Protein AF-A0A816B4H1-F1 (afdb_monomer_lite)

Sequence (727 aa):
MPFELTEVVPVSDSRSKTKSAENKSIFFMKHSLTERKQLHFRCRRVNDVMCVIALFGLILMIIDTECQFNQISEYSLIIIRPLISFSSLILVGLVIYYHLLNARLYAVNNHIADWRVTLKFRSIVIIICEMIVCAIHPFPQIFKVTTDSNNLAWLDMIFTLPMFFRLYLVARSVTQHSPLVDAASSRSIGYLNRVPMTISFILRAFLQTYPGLCWSCMMTTLLLITSWSLHACEQGMWFPIQTLSPAPLASVSFASSFANATWFTIVTFTTVGYGDIVLQTYCGRGIAFLTSFIGLFASAILVAVFINKISLNRSEQMVLDFVKRINQAREYRTRVMQIIQYSVRAWFLRRHKSNYGAAFPSLCRLHRAIQAAKYLKQQRRNVLNGNDSLLSILTNVYYEQKTNEKLLVKLKQQSNSFDDRLRRLEIKLDNVLTVLTRNNSIPQHSRFEYEYFPVSNVTDFENPPRGLVEFYYSMFTDIHVMMFIGFGFLMTFLSHYSYSAIGFNFILCAFTVEWAVIMRGFIFDWNDTKQKFIVDVRSLSTADFVSASILISMGAVLGQVSPLQLIIMAFFEVPLQVVNEWIGTYYFCANDAGESMFVHVFGAYFGLAVAFVLFHSNVIDSPLEKSRYTSDLFSIIGTMFLFCFWPSFNAGTASGVERLHAITNTYVSICASVIGAFLMSTVVRKGKLDMIHIQNSTLAGGVAVGTVATSNIGLHCAMIICTLAGM

Foldseek 3Di:
DDDDDDDDDDPPPVVVVVVVVVVVVVVVVVVLVVVLVVLLVVLLVLLVVLLVLLVVLLVLLLVLLVCVLVVVNPCSLPPSQVSNQVSLVVSLVSLVVSLLSVLVSVCSVVVNPDSVVSDDPVNVVVSVVVNVLSNQAQHNPDPPDDDDPDPVLVVNLVRSLSSVVSCVSVLVSVLSPDCCNVDPVNVVVCVVVVHDSDSVVSLVVCCVPPVVVSLVVVVVVLLLSLLSQLLSQQSSPPDDPPDDDCDDDDDPPPRHDSVVSSVLLVCLLCPNCPVPDDGDGPSNVVSSVVSVVVSVVSVVSVVVVVCVVPDDDPVRVVVVVVVVVVVLVVVLVVLVVLLVVLVVVLVVCVVPPDDPVVSVVSVVSNVVSVVVNVVSVVVVVCVVVPPPPPVNVVVVVVVVVVVVVVVVVVVVVVVVVVVVVVVVVVVVVVVPPVPDDDDDDDDDDDDDDFFDDDFAFAAFDDDDDPCPQVVLVVLLVLLVCLQLQQLLLLLLQLVVCNVVSNVLSNVLLVLQLVLLLVLCQVQPQADPVVRGGDDGSLSSLVSSLLSLLLSLLCSLCPPPDDSVVSSVLSNVSSNVLSVVVSCCCPVVVAQQLLCLVSRVVSSNVSSNVVSVVSDDPVVPPPPSRGGDPVSLVSSVSSQVSLRVSLLSRLQSRHDDVLNVQLRVLSNQGLHVLCVSVQPRQCVRRVRDHDSNNVRPLSRQLSSVCSSVSSPPPDNVNSNVSRNVSTD

Secondary structure (DSSP, 8-state):
----------TTSHHHHHHHHHHHHHHHHHHHHHHHHHHHHHHHHHHHHHHHHHHHHHHHHHHHHHHHHTT-HHHIIIIIHHHHHHHHHHHHHHHHHHHHHHHHHHHHHTT-S-GGGG--HHHHHHHHHHHHHHH----SSTT-S---TTSSHHHHHHHHGGGGGGGHHHHHHHHHTSHHHH-HHHHHHHHHTT----HHHHHHHHHHHSHHHHHHHHHHHHHHHHHHHHHHHHHT--S---SS----SS-SSSTT-HHHHHHHHHHHHTT---SSS---SHHHHHHHHHHHHHHHHHHHHHHHHHHHHHS--HHHHHHHHHHHHHHHHHHHHHHHHHHHHHHHHHHHHHHTTS-HHHHHHHHHHHHHHHHHHHHHHHHHHHHHH-TT-HHHHHHHHHHHHHHHHHHHHHHHHHHHHHHHHHHHHHHHHTTTTTS------------------------------SSHHHHHHHHHHHHHHIIIIIIHHHGGGSTTTHHHHHHHHHHHHHHHHHHHHHHHHHHTS-BTTTTB----HHHHHHHHHHHHHHHHHHHHTTTTS-HHHHHHHHHHHHHHHHHHHHIIIIIS----TT-IIIIIIHHHHHHHHHHHHH--GGGTT-TTS---HHHHHHHHHHHHHHHHHHHHHTTSS--TTHHHHHHHHGGGSSSSTHHHHHHHHHHHTTS---HHHHHTGGGHHHHHHGGGTTS---HHHHHHHHHHHH-

pLDDT: mean 81.0, std 17.87, range [26.06, 98.38]

Structure (mmCIF, N/CA/C/O backbone):
data_AF-A0A816B4H1-F1
#
_entry.id   AF-A0A816B4H1-F1
#
loop_
_atom_site.group_PDB
_atom_site.id
_atom_site.type_symbol
_atom_site.label_atom_id
_atom_site.label_alt_id
_atom_site.label_comp_id
_atom_site.label_asym_id
_atom_site.label_entity_id
_atom_site.label_seq_id
_atom_site.pdbx_PDB_ins_code
_atom_site.Cartn_x
_atom_site.Cartn_y
_atom_site.Cartn_z
_atom_site.occupancy
_atom_site.B_iso_or_equiv
_atom_site.auth_seq_id
_atom_site.auth_comp_id
_atom_site.auth_asym_id
_atom_site.auth_atom_id
_atom_site.pdbx_PDB_model_num
ATOM 1 N N . MET A 1 1 ? 44.311 -78.288 48.412 1.00 27.33 1 MET A N 1
ATOM 2 C CA . MET A 1 1 ? 45.309 -78.631 47.370 1.00 27.33 1 MET A CA 1
ATOM 3 C C . MET A 1 1 ? 44.971 -77.855 46.088 1.00 27.33 1 MET A C 1
ATOM 5 O O . MET A 1 1 ? 43.902 -77.254 46.106 1.00 27.33 1 MET A O 1
ATOM 9 N N . PRO A 1 2 ? 45.910 -77.691 45.128 1.00 40.84 2 PRO A N 1
ATOM 10 C CA . PRO A 1 2 ? 46.183 -76.388 44.480 1.00 40.84 2 PRO A CA 1
ATOM 11 C C . PRO A 1 2 ? 45.074 -75.831 43.556 1.00 40.84 2 PRO A C 1
ATOM 13 O O . PRO A 1 2 ? 44.158 -76.564 43.211 1.00 40.84 2 PRO A O 1
ATOM 16 N N . PHE A 1 3 ? 45.017 -74.547 43.164 1.00 37.34 3 PHE A N 1
ATOM 17 C CA . PHE A 1 3 ? 46.027 -73.469 43.035 1.00 37.34 3 PHE A CA 1
ATOM 18 C C . PHE A 1 3 ? 46.927 -73.564 41.781 1.00 37.34 3 PHE A C 1
ATOM 20 O O . PHE A 1 3 ? 48.090 -73.926 41.876 1.00 37.34 3 PHE A O 1
ATOM 27 N N . GLU A 1 4 ? 46.380 -73.167 40.628 1.00 33.06 4 GLU A N 1
ATOM 28 C CA . GLU A 1 4 ? 47.052 -72.846 39.351 1.00 33.06 4 GLU A CA 1
ATOM 29 C C . GLU A 1 4 ? 46.069 -71.997 38.510 1.00 33.06 4 GLU A C 1
ATOM 31 O O . GLU A 1 4 ? 44.863 -72.215 38.602 1.00 33.06 4 GLU A O 1
ATOM 36 N N . LEU A 1 5 ? 46.455 -71.038 37.663 1.00 31.72 5 LEU A N 1
ATOM 37 C CA . LEU A 1 5 ? 47.557 -70.065 37.713 1.00 31.72 5 LEU A CA 1
ATOM 38 C C . LEU A 1 5 ? 47.118 -68.894 36.797 1.00 31.72 5 LEU A C 1
ATOM 40 O O . LEU A 1 5 ? 46.563 -69.131 35.727 1.00 31.72 5 LEU A O 1
ATOM 44 N N . THR A 1 6 ? 47.284 -67.630 37.198 1.00 34.50 6 THR A N 1
ATOM 45 C CA . THR A 1 6 ? 46.784 -66.483 36.411 1.00 34.50 6 THR A CA 1
ATOM 46 C C . THR A 1 6 ? 47.709 -66.122 35.250 1.00 34.50 6 THR A C 1
ATOM 48 O O . THR A 1 6 ? 48.825 -65.660 35.489 1.00 34.50 6 THR A O 1
ATOM 51 N N . GLU A 1 7 ? 47.226 -66.212 34.010 1.00 32.97 7 GLU A N 1
ATOM 52 C CA . GLU A 1 7 ? 47.920 -65.643 32.849 1.00 32.97 7 GLU A CA 1
ATOM 53 C C . GLU A 1 7 ? 47.513 -64.171 32.633 1.00 32.97 7 GLU A C 1
ATOM 55 O O . GLU A 1 7 ? 46.330 -63.828 32.584 1.00 32.97 7 GLU A O 1
ATOM 60 N N . VAL A 1 8 ? 48.499 -63.270 32.553 1.00 41.41 8 VAL A N 1
ATOM 61 C CA . VAL A 1 8 ? 48.277 -61.814 32.516 1.00 41.41 8 VAL A CA 1
ATOM 62 C C . VAL A 1 8 ? 48.353 -61.293 31.081 1.00 41.41 8 VAL A C 1
ATOM 64 O O . VAL A 1 8 ? 49.435 -61.047 30.551 1.00 41.41 8 VAL A O 1
ATOM 67 N N . VAL A 1 9 ? 47.194 -61.046 30.467 1.00 38.81 9 VAL A N 1
ATOM 68 C CA . VAL A 1 9 ? 47.110 -60.364 29.164 1.00 38.81 9 VAL A CA 1
ATOM 69 C C . VAL A 1 9 ? 47.346 -58.849 29.351 1.00 38.81 9 VAL A C 1
ATOM 71 O O . VAL A 1 9 ? 46.644 -58.215 30.145 1.00 38.81 9 VAL A O 1
ATOM 74 N N . PRO A 1 10 ? 48.315 -58.223 28.652 1.00 38.56 10 PRO A N 1
ATOM 75 C CA . PRO A 1 10 ? 48.744 -56.855 28.951 1.00 38.56 10 PRO A CA 1
ATOM 76 C C . PRO A 1 10 ? 47.776 -55.774 28.436 1.00 38.56 10 PRO A C 1
ATOM 78 O O . PRO A 1 10 ? 47.540 -55.626 27.237 1.00 38.56 10 PRO A O 1
ATOM 81 N N . VAL A 1 11 ? 47.288 -54.920 29.343 1.00 50.19 11 VAL A N 1
ATOM 82 C CA . VAL A 1 11 ? 46.349 -53.812 29.051 1.00 50.19 11 VAL A CA 1
ATOM 83 C C . VAL A 1 11 ? 47.078 -52.555 28.523 1.00 50.19 11 VAL A C 1
ATOM 85 O O . VAL A 1 11 ? 46.869 -51.436 28.994 1.00 50.19 11 VAL A O 1
ATOM 88 N N . SER A 1 12 ? 47.978 -52.726 27.551 1.00 49.03 12 SER A N 1
ATOM 89 C CA . SER A 1 12 ? 48.823 -51.650 27.002 1.00 49.03 12 SER A CA 1
ATOM 90 C C . SER A 1 12 ? 48.337 -51.096 25.653 1.00 49.03 12 SER A C 1
ATOM 92 O O . SER A 1 12 ? 48.411 -49.887 25.423 1.00 49.03 12 SER A O 1
ATOM 94 N N . ASP A 1 13 ? 47.796 -51.942 24.769 1.00 49.41 13 ASP A N 1
ATOM 95 C CA . ASP A 1 13 ? 47.655 -51.617 23.336 1.00 49.41 13 ASP A CA 1
ATOM 96 C C . ASP A 1 13 ? 46.264 -51.099 22.888 1.00 49.41 13 ASP A C 1
ATOM 98 O O . ASP A 1 13 ? 46.031 -50.790 21.719 1.00 49.41 13 ASP A O 1
ATOM 102 N N . SER A 1 14 ? 45.310 -50.932 23.810 1.00 45.59 14 SER A N 1
ATOM 103 C CA . SER A 1 14 ? 44.040 -50.234 23.523 1.00 45.59 14 SER A CA 1
ATOM 104 C C . SER A 1 14 ? 44.182 -48.706 23.619 1.00 45.59 14 SER A C 1
ATOM 106 O O . SER A 1 14 ? 43.583 -47.959 22.836 1.00 45.59 14 SER A O 1
ATOM 108 N N . ARG A 1 15 ? 45.025 -48.221 24.544 1.00 44.94 15 ARG A N 1
ATOM 109 C CA . ARG A 1 15 ? 45.336 -46.791 24.749 1.00 44.94 15 ARG A CA 1
ATOM 110 C C . ARG A 1 15 ? 46.251 -46.192 23.671 1.00 44.94 15 ARG A C 1
ATOM 112 O O . ARG A 1 15 ? 46.226 -44.979 23.477 1.00 44.94 15 ARG A O 1
ATOM 119 N N . SER A 1 16 ? 47.037 -47.007 22.966 1.00 50.94 16 SER A N 1
ATOM 120 C CA . SER A 1 16 ? 47.863 -46.584 21.821 1.00 50.94 16 SER A CA 1
ATOM 121 C C . SER A 1 16 ? 46.984 -46.275 20.597 1.00 50.94 16 SER A C 1
ATOM 123 O O . SER A 1 16 ? 47.035 -45.180 20.033 1.00 50.94 16 SER A O 1
ATOM 125 N N . LYS A 1 17 ? 46.116 -47.225 20.226 1.00 51.88 17 LYS A N 1
ATOM 126 C CA . LYS A 1 17 ? 45.241 -47.171 19.046 1.00 51.88 17 LYS A CA 1
ATOM 127 C C . LYS A 1 17 ? 44.172 -46.085 19.158 1.00 51.88 17 LYS A C 1
ATOM 129 O O . LYS A 1 17 ? 43.969 -45.348 18.195 1.00 51.88 17 LYS A O 1
ATOM 134 N N . THR A 1 18 ? 43.564 -45.911 20.333 1.00 53.72 18 THR A N 1
ATOM 135 C CA . THR A 1 18 ? 42.615 -44.809 20.593 1.00 53.72 18 THR A CA 1
ATOM 136 C C . THR A 1 18 ? 43.276 -43.437 20.443 1.00 53.72 18 THR A C 1
ATOM 138 O O . THR A 1 18 ? 42.807 -42.639 19.635 1.00 53.72 18 THR A O 1
ATOM 141 N N . LYS A 1 19 ? 44.425 -43.191 21.094 1.00 53.09 19 LYS A N 1
ATOM 142 C CA . LYS A 1 19 ? 45.192 -41.940 20.916 1.00 53.09 19 LYS A CA 1
ATOM 143 C C . LYS A 1 19 ? 45.644 -41.710 19.469 1.00 53.09 19 LYS A C 1
ATOM 145 O O . LYS A 1 19 ? 45.711 -40.570 19.022 1.00 53.09 19 LYS A O 1
ATOM 150 N N . SER A 1 20 ? 45.949 -42.769 18.716 1.00 59.44 20 SER A N 1
ATOM 151 C CA . SER A 1 20 ? 46.298 -42.668 17.291 1.00 59.44 20 SER A CA 1
ATOM 152 C C . SER A 1 20 ? 45.100 -42.241 16.430 1.00 59.44 20 SER A C 1
ATOM 154 O O . SER A 1 20 ? 45.230 -41.353 15.587 1.00 59.44 20 SER A O 1
ATOM 156 N N . ALA A 1 21 ? 43.913 -42.808 16.673 1.00 60.47 21 ALA A N 1
ATOM 157 C CA . ALA A 1 21 ? 42.675 -42.411 16.001 1.00 60.47 21 ALA A CA 1
ATOM 158 C C . ALA A 1 21 ? 42.241 -40.977 16.365 1.00 60.47 21 ALA A C 1
ATOM 160 O O . ALA A 1 21 ? 41.854 -40.209 15.486 1.00 60.47 21 ALA A O 1
ATOM 161 N N . GLU A 1 22 ? 42.374 -40.594 17.636 1.00 62.44 22 GLU A N 1
ATOM 162 C CA . GLU A 1 22 ? 42.091 -39.248 18.145 1.00 62.44 22 GLU A CA 1
ATOM 163 C C . GLU A 1 22 ? 43.058 -38.200 17.567 1.00 62.44 22 GLU A C 1
ATOM 165 O O . GLU A 1 22 ? 42.629 -37.171 17.049 1.00 62.44 22 GLU A O 1
ATOM 170 N N . ASN A 1 23 ? 44.364 -38.486 17.525 1.00 64.12 23 ASN A N 1
ATOM 171 C CA . ASN A 1 23 ? 45.333 -37.610 16.863 1.00 64.12 23 ASN A CA 1
ATOM 172 C C . ASN A 1 23 ? 45.051 -37.467 15.357 1.00 64.12 23 ASN A C 1
ATOM 174 O O . ASN A 1 23 ? 45.183 -36.366 14.817 1.00 64.12 23 ASN A O 1
ATOM 178 N N . LYS A 1 24 ? 44.612 -38.537 14.676 1.00 66.38 24 LYS A N 1
ATOM 179 C CA . LYS A 1 24 ? 44.179 -38.470 13.269 1.00 66.38 24 LYS A CA 1
ATOM 180 C C . LYS A 1 24 ? 42.928 -37.605 13.096 1.00 66.38 24 LYS A C 1
ATOM 182 O O . LYS A 1 24 ? 42.920 -36.752 12.211 1.00 66.38 24 LYS A O 1
ATOM 187 N N . SER A 1 25 ? 41.894 -37.758 13.927 1.00 65.69 25 SER A N 1
ATOM 188 C CA . SER A 1 25 ? 40.675 -36.939 13.816 1.00 65.69 25 SER A CA 1
ATOM 189 C C . SER A 1 25 ? 40.948 -35.462 14.132 1.00 65.69 25 SER A C 1
ATOM 191 O O . SER A 1 25 ? 40.500 -34.587 13.391 1.00 65.69 25 SER A O 1
ATOM 193 N N . ILE A 1 26 ? 41.777 -35.169 15.140 1.00 69.31 26 ILE A N 1
ATOM 194 C CA . ILE A 1 26 ? 42.257 -33.813 15.450 1.00 69.31 26 ILE A CA 1
ATOM 195 C C . ILE A 1 26 ? 43.074 -33.233 14.285 1.00 69.31 26 ILE A C 1
ATOM 197 O O . ILE A 1 26 ? 42.914 -32.054 13.962 1.00 69.31 26 ILE A O 1
ATOM 201 N N . PHE A 1 27 ? 43.912 -34.032 13.618 1.00 73.69 27 PHE A N 1
ATOM 202 C CA . PHE A 1 27 ? 44.655 -33.605 12.429 1.00 73.69 27 PHE A CA 1
ATOM 203 C C . PHE A 1 27 ? 43.718 -33.269 11.255 1.00 73.69 27 PHE A C 1
ATOM 205 O O . PHE A 1 27 ? 43.814 -32.174 10.702 1.00 73.69 27 PHE A O 1
ATOM 212 N N . PHE A 1 28 ? 42.750 -34.134 10.928 1.00 70.81 28 PHE A N 1
ATOM 213 C CA . PHE A 1 28 ? 41.750 -33.863 9.883 1.00 70.81 28 PHE A CA 1
ATOM 214 C C . PHE A 1 28 ? 40.861 -32.646 10.206 1.00 70.81 28 PHE A C 1
ATOM 216 O O . PHE A 1 28 ? 40.560 -31.843 9.316 1.00 70.81 28 PHE A O 1
ATOM 223 N N . MET A 1 29 ? 40.488 -32.440 11.474 1.00 69.94 29 MET A N 1
ATOM 224 C CA . MET A 1 29 ? 39.783 -31.227 11.906 1.00 69.94 29 MET A CA 1
ATOM 225 C C . MET A 1 29 ? 40.656 -29.975 11.742 1.00 69.94 29 MET A C 1
ATOM 227 O O . MET A 1 29 ? 40.206 -28.995 11.154 1.00 69.94 29 MET A O 1
ATOM 231 N N . LYS A 1 30 ? 41.925 -29.997 12.172 1.00 76.25 30 LYS A N 1
ATOM 232 C CA . LYS A 1 30 ? 42.859 -28.870 11.976 1.00 76.25 30 LYS A CA 1
ATOM 233 C C . LYS A 1 30 ? 43.100 -28.565 10.493 1.00 76.25 30 LYS A C 1
ATOM 235 O O . LYS A 1 30 ? 43.113 -27.393 10.114 1.00 76.25 30 LYS A O 1
ATOM 240 N N . HIS A 1 31 ? 43.231 -29.590 9.650 1.00 77.81 31 HIS A N 1
ATOM 241 C CA . HIS A 1 31 ? 43.386 -29.434 8.203 1.00 77.81 31 HIS A CA 1
ATOM 242 C C . HIS A 1 31 ? 42.147 -28.786 7.571 1.00 77.81 31 HIS A C 1
ATOM 244 O O . HIS A 1 31 ? 42.257 -27.743 6.930 1.00 77.81 31 HIS A O 1
ATOM 250 N N . SER A 1 32 ? 40.952 -29.339 7.811 1.00 76.38 32 SER A N 1
ATOM 251 C CA . SER A 1 32 ? 39.701 -28.794 7.261 1.00 76.38 32 SER A CA 1
ATOM 252 C C . SER A 1 32 ? 39.381 -27.386 7.780 1.00 76.38 32 SER A C 1
ATOM 254 O O . SER A 1 32 ? 38.945 -26.543 7.001 1.00 76.38 32 SER A O 1
ATOM 256 N N . LEU A 1 33 ? 39.666 -27.063 9.047 1.00 79.06 33 LEU A N 1
ATOM 257 C CA . LEU A 1 33 ? 39.558 -25.692 9.569 1.00 79.06 33 LEU A CA 1
ATOM 258 C C . LEU A 1 33 ? 40.536 -24.725 8.881 1.00 79.06 33 LEU A C 1
ATOM 260 O O . LEU A 1 33 ? 40.178 -23.576 8.608 1.00 79.06 33 LEU A O 1
ATOM 264 N N . THR A 1 34 ? 41.744 -25.188 8.554 1.00 83.12 34 THR A N 1
ATOM 265 C CA . THR A 1 34 ? 42.741 -24.397 7.818 1.00 83.12 34 THR A CA 1
ATOM 266 C C . THR A 1 34 ? 42.295 -24.157 6.374 1.00 83.12 34 THR A C 1
ATOM 268 O O . THR A 1 34 ? 42.313 -23.012 5.923 1.00 83.12 34 THR A O 1
ATOM 271 N N . GLU A 1 35 ? 41.806 -25.185 5.673 1.00 83.81 35 GLU A N 1
ATOM 272 C CA . GLU A 1 35 ? 41.251 -25.038 4.321 1.00 83.81 35 GLU A CA 1
ATOM 273 C C . GLU A 1 35 ? 40.023 -24.112 4.311 1.00 83.81 35 GLU A C 1
ATOM 275 O O . GLU A 1 35 ? 39.970 -23.190 3.499 1.00 83.81 35 GLU A O 1
ATOM 280 N N . ARG A 1 36 ? 39.082 -24.265 5.256 1.00 82.62 36 ARG A N 1
ATOM 281 C CA . ARG A 1 36 ? 37.925 -23.358 5.416 1.00 82.62 36 ARG A CA 1
ATOM 282 C C . ARG A 1 36 ? 38.369 -21.903 5.587 1.00 82.62 36 ARG A C 1
ATOM 284 O O . ARG A 1 36 ? 37.827 -21.023 4.919 1.00 82.62 36 ARG A O 1
ATOM 291 N N . LYS A 1 37 ? 39.381 -21.637 6.427 1.00 84.00 37 LYS A N 1
ATOM 292 C CA . LYS A 1 37 ? 39.934 -20.284 6.627 1.00 84.00 37 LYS A CA 1
ATOM 293 C C . LYS A 1 37 ? 40.586 -19.737 5.350 1.00 84.00 37 LYS A C 1
ATOM 295 O O . LYS A 1 37 ? 40.354 -18.579 5.006 1.00 84.00 37 LYS A O 1
ATOM 300 N N . GLN A 1 38 ? 41.351 -20.556 4.625 1.00 88.69 38 GLN A N 1
ATOM 301 C CA . GLN A 1 38 ? 41.971 -20.158 3.356 1.00 88.69 38 GLN A CA 1
ATOM 302 C C . GLN A 1 38 ? 40.935 -19.897 2.252 1.00 88.69 38 GLN A C 1
ATOM 304 O O . GLN A 1 38 ? 41.030 -18.882 1.564 1.00 88.69 38 GLN A O 1
ATOM 309 N N . LEU A 1 39 ? 39.932 -20.765 2.090 1.00 86.62 39 LEU A N 1
ATOM 310 C CA . LEU A 1 39 ? 38.854 -20.595 1.111 1.00 86.62 39 LEU A CA 1
ATOM 311 C C . LEU A 1 39 ? 38.026 -19.341 1.406 1.00 86.62 39 LEU A C 1
ATOM 313 O O . LEU A 1 39 ? 37.790 -18.554 0.495 1.00 86.62 39 LEU A O 1
ATOM 317 N N . HIS A 1 40 ? 37.661 -19.096 2.668 1.00 85.62 40 HIS A N 1
ATOM 318 C CA . HIS A 1 40 ? 36.954 -17.878 3.080 1.00 85.62 40 HIS A CA 1
ATOM 319 C C . HIS A 1 40 ? 37.760 -16.605 2.762 1.00 85.62 40 HIS A C 1
ATOM 321 O O . HIS A 1 40 ? 37.220 -15.644 2.216 1.00 85.62 40 HIS A O 1
ATOM 327 N N . PHE A 1 41 ? 39.071 -16.611 3.031 1.00 89.19 41 PHE A N 1
ATOM 328 C CA . PHE A 1 41 ? 39.965 -15.499 2.689 1.00 89.19 41 PHE A CA 1
ATOM 329 C C . PHE A 1 41 ? 40.103 -15.289 1.169 1.00 89.19 41 PHE A C 1
ATOM 331 O O . PHE A 1 41 ? 40.117 -14.148 0.708 1.00 89.19 41 PHE A O 1
ATOM 338 N N . ARG A 1 42 ? 40.140 -16.370 0.374 1.00 91.44 42 ARG A N 1
ATOM 339 C CA . ARG A 1 42 ? 40.107 -16.292 -1.099 1.00 91.44 42 ARG A CA 1
ATOM 340 C C . ARG A 1 42 ? 38.778 -15.720 -1.607 1.00 91.44 42 ARG A C 1
ATOM 342 O O . ARG A 1 42 ? 38.814 -14.848 -2.466 1.00 91.44 42 ARG A O 1
ATOM 349 N N . CYS A 1 43 ? 37.638 -16.144 -1.053 1.00 90.56 43 CYS A N 1
ATOM 350 C CA . CYS A 1 43 ? 36.316 -15.614 -1.419 1.00 90.56 43 CYS A CA 1
ATOM 351 C C . CYS A 1 43 ? 36.231 -14.098 -1.185 1.00 90.56 43 CYS A C 1
ATOM 353 O O . CYS A 1 43 ? 35.828 -13.380 -2.096 1.00 90.56 43 CYS A O 1
ATOM 355 N N . ARG A 1 44 ? 36.684 -13.619 -0.012 1.00 90.00 44 ARG A N 1
ATOM 356 C CA . ARG A 1 44 ? 36.784 -12.183 0.306 1.00 90.00 44 ARG A CA 1
ATOM 357 C C . ARG A 1 44 ? 37.648 -11.448 -0.723 1.00 90.00 44 ARG A C 1
ATOM 359 O O . ARG A 1 44 ? 37.146 -10.582 -1.428 1.00 90.00 44 ARG A O 1
ATOM 366 N N . ARG A 1 45 ? 38.904 -11.873 -0.917 1.00 92.62 45 ARG A N 1
ATOM 367 C CA . ARG A 1 45 ? 39.819 -11.220 -1.874 1.00 92.62 45 ARG A CA 1
ATOM 368 C C . ARG A 1 45 ? 39.280 -11.164 -3.307 1.00 92.62 45 ARG A C 1
ATOM 370 O O . ARG A 1 45 ? 39.504 -10.167 -3.981 1.00 92.62 45 ARG A O 1
ATOM 377 N N . VAL A 1 46 ? 38.591 -12.205 -3.783 1.00 95.06 46 VAL A N 1
ATOM 378 C CA . VAL A 1 46 ? 37.966 -12.195 -5.120 1.00 95.06 46 VAL A CA 1
ATOM 379 C C . VAL A 1 46 ? 36.802 -11.204 -5.168 1.00 95.06 46 VAL A C 1
ATOM 381 O O . VAL A 1 46 ? 36.739 -10.401 -6.092 1.00 95.06 46 VAL A O 1
ATOM 384 N N . ASN A 1 47 ? 35.937 -11.197 -4.151 1.00 93.69 47 ASN A N 1
ATOM 385 C CA . ASN A 1 47 ? 34.842 -10.236 -4.024 1.00 93.69 47 ASN A CA 1
ATOM 386 C C . ASN A 1 47 ? 35.332 -8.774 -4.008 1.00 93.69 47 ASN A C 1
ATOM 388 O O . ASN A 1 47 ? 34.700 -7.900 -4.596 1.00 93.69 47 ASN A O 1
ATOM 392 N N . ASP A 1 48 ? 36.463 -8.499 -3.363 1.00 94.50 48 ASP A N 1
ATOM 393 C CA . ASP A 1 48 ? 37.010 -7.142 -3.286 1.00 94.50 48 ASP A CA 1
ATOM 394 C C . ASP A 1 48 ? 37.621 -6.697 -4.623 1.00 94.50 48 ASP A C 1
ATOM 396 O O . ASP A 1 48 ? 37.417 -5.561 -5.044 1.00 94.50 48 ASP A O 1
ATOM 400 N N . VAL A 1 49 ? 38.274 -7.609 -5.354 1.00 96.06 49 VAL A N 1
ATOM 401 C CA . VAL A 1 49 ? 38.724 -7.355 -6.736 1.00 96.06 49 VAL A CA 1
ATOM 402 C C . VAL A 1 49 ? 37.529 -7.138 -7.676 1.00 96.06 49 VAL A C 1
ATOM 404 O O . VAL A 1 49 ? 37.567 -6.221 -8.493 1.00 96.06 49 VAL A O 1
ATOM 407 N N . MET A 1 50 ? 36.436 -7.898 -7.526 1.00 95.94 50 MET A N 1
ATOM 408 C CA . MET A 1 50 ? 35.177 -7.648 -8.249 1.00 95.94 50 MET A CA 1
ATOM 409 C C . MET A 1 50 ? 34.615 -6.254 -7.946 1.00 95.94 50 MET A C 1
ATOM 411 O O . MET A 1 50 ? 34.202 -5.552 -8.864 1.00 95.94 50 MET A O 1
ATOM 415 N N . CYS A 1 51 ? 34.626 -5.835 -6.678 1.00 95.75 51 CYS A N 1
ATOM 416 C CA . CYS A 1 51 ? 34.173 -4.510 -6.256 1.00 95.75 51 CYS A CA 1
ATOM 417 C C . CYS A 1 51 ? 35.006 -3.390 -6.905 1.00 95.75 51 CYS A C 1
ATOM 419 O O . CYS A 1 51 ? 34.443 -2.472 -7.499 1.00 95.75 51 CYS A O 1
ATOM 421 N N . VAL A 1 52 ? 36.341 -3.499 -6.879 1.00 96.31 52 VAL A N 1
ATOM 422 C CA . VAL A 1 52 ? 37.248 -2.522 -7.510 1.00 96.31 52 VAL A CA 1
ATOM 423 C C . VAL A 1 52 ? 37.039 -2.450 -9.027 1.00 96.31 52 VAL A C 1
ATOM 425 O O . VAL A 1 52 ? 36.948 -1.354 -9.572 1.00 96.31 52 VAL A O 1
ATOM 428 N N . ILE A 1 53 ? 36.902 -3.589 -9.713 1.00 96.38 53 ILE A N 1
ATOM 429 C CA . ILE A 1 53 ? 36.687 -3.624 -11.172 1.00 96.38 53 ILE A CA 1
ATOM 430 C C . ILE A 1 53 ? 35.298 -3.086 -11.548 1.00 96.38 53 ILE A C 1
ATOM 432 O O . ILE A 1 53 ? 35.165 -2.378 -12.545 1.00 96.38 53 ILE A O 1
ATOM 436 N N . ALA A 1 54 ? 34.269 -3.350 -10.738 1.00 95.31 54 ALA A N 1
ATOM 437 C CA . ALA A 1 54 ? 32.938 -2.782 -10.934 1.00 95.31 54 ALA A CA 1
ATOM 438 C C . ALA A 1 54 ? 32.921 -1.253 -10.762 1.00 95.31 54 ALA A C 1
ATOM 440 O O . ALA A 1 54 ? 32.316 -0.560 -11.578 1.00 95.31 54 ALA A O 1
ATOM 441 N N . LEU A 1 55 ? 33.619 -0.726 -9.748 1.00 95.25 55 LEU A N 1
ATOM 442 C CA . LEU A 1 55 ? 33.780 0.717 -9.540 1.00 95.25 55 LEU A CA 1
ATOM 443 C C . LEU A 1 55 ? 34.602 1.371 -10.660 1.00 95.25 55 LEU A C 1
ATOM 445 O O . LEU A 1 55 ? 34.230 2.437 -11.138 1.00 95.25 55 LEU A O 1
ATOM 449 N N . PHE A 1 56 ? 35.668 0.719 -11.132 1.00 95.62 56 PHE A N 1
ATOM 450 C CA . PHE A 1 56 ? 36.451 1.185 -12.280 1.00 95.62 56 PHE A CA 1
ATOM 451 C C . PHE A 1 56 ? 35.598 1.268 -13.556 1.00 95.62 56 PHE A C 1
ATOM 453 O O . PHE A 1 56 ? 35.601 2.297 -14.226 1.00 95.62 56 PHE A O 1
ATOM 460 N N . GLY A 1 57 ? 34.797 0.236 -13.847 1.00 94.56 57 GLY A N 1
ATOM 461 C CA . GLY A 1 57 ? 33.858 0.246 -14.974 1.00 94.56 57 GLY A CA 1
ATOM 462 C C . GLY A 1 57 ? 32.779 1.333 -14.867 1.00 94.56 57 GLY A C 1
ATOM 463 O O . GLY A 1 57 ? 32.411 1.915 -15.882 1.00 94.56 57 GLY A O 1
ATOM 464 N N . LEU A 1 58 ? 32.309 1.652 -13.654 1.00 93.75 58 LEU A N 1
ATOM 465 C CA . LEU A 1 58 ? 31.381 2.766 -13.409 1.00 93.75 58 LEU A CA 1
ATOM 466 C C . LEU A 1 58 ? 32.032 4.140 -13.619 1.00 93.75 58 LEU A C 1
ATOM 468 O O . LEU A 1 58 ? 31.421 5.011 -14.228 1.00 93.75 58 LEU A O 1
ATOM 472 N N . ILE A 1 59 ? 33.272 4.333 -13.161 1.00 94.38 59 ILE A N 1
ATOM 473 C CA . ILE A 1 59 ? 34.021 5.579 -13.385 1.00 94.38 59 ILE A CA 1
ATOM 474 C C . ILE A 1 59 ? 34.266 5.786 -14.885 1.00 94.38 59 ILE A C 1
ATOM 476 O O . ILE A 1 59 ? 34.026 6.878 -15.394 1.00 94.38 59 ILE A O 1
ATOM 480 N N . LEU A 1 60 ? 34.670 4.736 -15.608 1.00 92.69 60 LEU A N 1
ATOM 481 C CA . LEU A 1 60 ? 34.823 4.796 -17.063 1.00 92.69 60 LEU A CA 1
ATOM 482 C C . LEU A 1 60 ? 33.502 5.092 -17.779 1.00 92.69 60 LEU A C 1
ATOM 484 O O . LEU A 1 60 ? 33.511 5.882 -18.709 1.00 92.69 60 LEU A O 1
ATOM 488 N N . MET A 1 61 ? 32.380 4.508 -17.347 1.00 91.44 61 MET A N 1
ATOM 489 C CA . MET A 1 61 ? 31.050 4.785 -17.910 1.00 91.44 61 MET A CA 1
ATOM 490 C C . MET A 1 61 ? 30.633 6.251 -17.724 1.00 91.44 61 MET A C 1
ATOM 492 O O . MET A 1 61 ? 30.116 6.857 -18.661 1.00 91.44 61 MET A O 1
ATOM 496 N N . ILE A 1 62 ? 30.885 6.841 -16.549 1.00 90.69 62 ILE A N 1
ATOM 497 C CA . ILE A 1 62 ? 30.643 8.275 -16.335 1.00 90.69 62 ILE A CA 1
ATOM 498 C C . ILE A 1 62 ? 31.495 9.082 -17.322 1.00 90.69 62 ILE A C 1
ATOM 500 O O . ILE A 1 62 ? 30.943 9.853 -18.099 1.00 90.69 62 ILE A O 1
ATOM 504 N N . ILE A 1 63 ? 32.810 8.838 -17.377 1.00 89.38 63 ILE A N 1
ATOM 505 C CA . ILE A 1 63 ? 33.725 9.553 -18.285 1.00 89.38 63 ILE A CA 1
ATOM 506 C C . ILE A 1 63 ? 33.325 9.370 -19.762 1.00 89.38 63 ILE A C 1
ATOM 508 O O . ILE A 1 63 ? 33.362 10.336 -20.513 1.00 89.38 63 ILE A O 1
ATOM 512 N N . ASP A 1 64 ? 32.900 8.175 -20.180 1.00 86.19 64 ASP A N 1
ATOM 513 C CA . ASP A 1 64 ? 32.421 7.894 -21.543 1.00 86.19 64 ASP A CA 1
ATOM 514 C C . ASP A 1 64 ? 31.245 8.800 -21.930 1.00 86.19 64 ASP A C 1
ATOM 516 O O . ASP A 1 64 ? 31.228 9.384 -23.015 1.00 86.19 64 ASP A O 1
ATOM 520 N N . THR A 1 65 ? 30.302 8.963 -21.001 1.00 82.44 65 THR A N 1
ATOM 521 C CA . THR A 1 65 ? 29.100 9.785 -21.173 1.00 82.44 65 THR A CA 1
ATOM 522 C C . THR A 1 65 ? 29.455 11.281 -21.187 1.00 82.44 65 THR A C 1
ATOM 524 O O . THR A 1 65 ? 29.059 12.000 -22.103 1.00 82.44 65 THR A O 1
ATOM 527 N N . GLU A 1 66 ? 30.286 11.749 -20.247 1.00 83.75 66 GLU A N 1
ATOM 528 C CA . GLU A 1 66 ? 30.766 13.142 -20.216 1.00 83.75 66 GLU A CA 1
ATOM 529 C C . GLU A 1 66 ? 31.590 13.497 -21.474 1.00 83.75 66 GLU A C 1
ATOM 531 O O . GLU A 1 66 ? 31.470 14.598 -22.015 1.00 83.75 66 GLU A O 1
ATOM 536 N N . CYS A 1 67 ? 32.403 12.570 -21.998 1.00 78.94 67 CYS A N 1
ATOM 537 C CA . CYS A 1 67 ? 33.135 12.758 -23.255 1.00 78.94 67 CYS A CA 1
ATOM 538 C C . CYS A 1 67 ? 32.198 12.856 -24.470 1.00 78.94 67 CYS A C 1
ATOM 540 O O . CYS A 1 67 ? 32.473 13.642 -25.377 1.00 78.94 67 CYS A O 1
ATOM 542 N N . GLN A 1 68 ? 31.089 12.108 -24.487 1.00 73.88 68 GLN A N 1
ATOM 543 C CA . GLN A 1 68 ? 30.064 12.201 -25.534 1.00 73.88 68 GLN A CA 1
ATOM 544 C C . GLN A 1 68 ? 29.321 13.545 -25.487 1.00 73.88 68 GLN A C 1
ATOM 546 O O . GLN A 1 68 ? 29.125 14.163 -26.536 1.00 73.88 68 GLN A O 1
ATOM 551 N N . PHE A 1 69 ? 28.983 14.050 -24.294 1.00 71.88 69 PHE A N 1
ATOM 552 C CA . PHE A 1 69 ? 28.369 15.376 -24.133 1.00 71.88 69 PHE A CA 1
ATOM 553 C C . PHE A 1 69 ? 29.303 16.517 -24.561 1.00 71.88 69 PHE A C 1
ATOM 555 O O . PHE A 1 69 ? 28.880 17.425 -25.274 1.00 71.88 69 PHE A O 1
ATOM 562 N N . ASN A 1 70 ? 30.596 16.434 -24.232 1.00 71.50 70 ASN A N 1
ATOM 563 C CA . ASN A 1 70 ? 31.606 17.419 -24.645 1.00 71.50 70 ASN A CA 1
ATOM 564 C C . ASN A 1 70 ? 32.071 17.271 -26.115 1.00 71.50 70 ASN A C 1
ATOM 566 O O . ASN A 1 70 ? 33.072 17.866 -26.505 1.00 71.50 70 ASN A O 1
ATOM 570 N N . GLN A 1 71 ? 31.364 16.484 -26.938 1.00 66.25 71 GLN A N 1
ATOM 571 C CA . GLN A 1 71 ? 31.654 16.224 -28.360 1.00 66.25 71 GLN A CA 1
ATOM 572 C C . GLN A 1 71 ? 33.008 15.531 -28.647 1.00 66.25 71 GLN A C 1
ATOM 574 O O . GLN A 1 71 ? 33.396 15.380 -29.804 1.00 66.25 71 GLN A O 1
ATOM 579 N N . ILE A 1 72 ? 33.694 15.003 -27.626 1.00 67.38 72 ILE A N 1
ATOM 580 C CA . ILE A 1 72 ? 34.956 14.242 -27.738 1.00 67.38 72 ILE A CA 1
ATOM 581 C C . ILE A 1 72 ? 34.639 12.747 -27.971 1.00 67.38 72 ILE A C 1
ATOM 583 O O . ILE A 1 72 ? 35.092 11.846 -27.259 1.00 67.38 72 ILE A O 1
ATOM 587 N N . SER A 1 73 ? 33.794 12.474 -28.967 1.00 66.31 73 SER A N 1
ATOM 588 C CA . SER A 1 73 ? 33.176 11.159 -29.186 1.00 66.31 73 SER A CA 1
ATOM 589 C C . SER A 1 73 ? 34.135 10.098 -29.740 1.00 66.31 73 SER A C 1
ATOM 591 O O . SER A 1 73 ? 33.972 8.914 -29.442 1.00 66.31 73 SER A O 1
ATOM 593 N N . GLU A 1 74 ? 35.166 10.491 -30.496 1.00 67.88 74 GLU A N 1
ATOM 594 C CA . GLU A 1 74 ? 36.110 9.548 -31.116 1.00 67.88 74 GLU A CA 1
ATOM 595 C C . GLU A 1 74 ? 36.904 8.747 -30.073 1.00 67.88 74 GLU A C 1
ATOM 597 O O . GLU A 1 74 ? 36.944 7.518 -30.127 1.00 67.88 74 GLU A O 1
ATOM 602 N N . TYR A 1 75 ? 37.477 9.424 -29.073 1.00 70.69 75 TYR A N 1
ATOM 603 C CA . TYR A 1 75 ? 38.243 8.779 -28.000 1.00 70.69 75 TYR A CA 1
ATOM 604 C C . TYR A 1 75 ? 37.359 7.905 -27.096 1.00 70.69 75 TYR A C 1
ATOM 606 O O . TYR A 1 75 ? 37.783 6.825 -26.676 1.00 70.69 75 TYR A O 1
ATOM 614 N N . SER A 1 76 ? 36.116 8.331 -26.847 1.00 73.69 76 SER A N 1
ATOM 615 C CA . SER A 1 76 ? 35.101 7.535 -26.144 1.00 73.69 76 SER A CA 1
ATOM 616 C C . SER A 1 76 ? 34.840 6.203 -26.864 1.00 73.69 76 SER A C 1
ATOM 618 O O . SER A 1 76 ? 35.026 5.131 -26.278 1.00 73.69 76 SER A O 1
ATOM 620 N N . LEU A 1 77 ? 34.511 6.253 -28.159 1.00 73.31 77 LEU A N 1
ATOM 621 C CA . LEU A 1 77 ? 34.180 5.068 -28.953 1.00 73.31 77 LEU A CA 1
ATOM 622 C C . LEU A 1 77 ? 35.383 4.125 -29.146 1.00 73.31 77 LEU A C 1
ATOM 624 O O . LEU A 1 77 ? 35.223 2.906 -29.100 1.00 73.31 77 LEU A O 1
ATOM 628 N N . ILE A 1 78 ? 36.579 4.679 -29.376 1.00 78.25 78 ILE A N 1
ATOM 629 C CA . ILE A 1 78 ? 37.782 3.913 -29.747 1.00 78.25 78 ILE A CA 1
ATOM 630 C C . ILE A 1 78 ? 38.517 3.343 -28.523 1.00 78.25 78 ILE A C 1
ATOM 632 O O . ILE A 1 78 ? 39.114 2.273 -28.626 1.00 78.25 78 ILE A O 1
ATOM 636 N N . ILE A 1 79 ? 38.488 4.027 -27.372 1.00 84.00 79 ILE A N 1
ATOM 637 C CA . ILE A 1 79 ? 39.299 3.661 -26.195 1.00 84.00 79 ILE A CA 1
ATOM 638 C C . ILE A 1 79 ? 38.425 3.312 -24.986 1.00 84.00 79 ILE A C 1
ATOM 640 O O . ILE A 1 79 ? 38.641 2.276 -24.353 1.00 84.00 79 ILE A O 1
ATOM 644 N N . ILE A 1 80 ? 37.430 4.142 -24.655 1.00 87.56 80 ILE A N 1
ATOM 645 C CA . ILE A 1 80 ? 36.702 4.020 -23.383 1.00 87.56 80 ILE A CA 1
ATOM 646 C C . ILE A 1 80 ? 35.668 2.885 -23.430 1.00 87.56 80 ILE A C 1
ATOM 648 O O . ILE A 1 80 ? 35.731 1.987 -22.586 1.00 87.56 80 ILE A O 1
ATOM 652 N N . ARG A 1 81 ? 34.779 2.832 -24.435 1.00 87.44 81 ARG A N 1
ATOM 653 C CA . ARG A 1 81 ? 33.791 1.735 -24.561 1.00 87.44 81 ARG A CA 1
ATOM 654 C C . ARG A 1 81 ? 34.428 0.331 -24.648 1.00 87.44 81 ARG A C 1
ATOM 656 O O . ARG A 1 81 ? 33.950 -0.574 -23.953 1.00 87.44 81 ARG A O 1
ATOM 663 N N . PRO A 1 82 ? 35.534 0.100 -25.389 1.00 90.69 82 PRO A N 1
ATOM 664 C CA . PRO A 1 82 ? 36.253 -1.178 -25.345 1.00 90.69 82 PRO A CA 1
ATOM 665 C C . PRO A 1 82 ? 36.832 -1.514 -23.961 1.00 90.69 82 PRO A C 1
ATOM 667 O O . PRO A 1 82 ? 36.793 -2.674 -23.549 1.00 90.69 82 PRO A O 1
ATOM 670 N N . LEU A 1 83 ? 37.309 -0.523 -23.199 1.00 91.81 83 LEU A N 1
ATOM 671 C CA . LEU A 1 83 ? 37.832 -0.724 -21.842 1.00 91.81 83 LEU A CA 1
ATOM 672 C C . LEU A 1 83 ? 36.716 -1.019 -20.817 1.00 91.81 83 LEU A C 1
ATOM 674 O O . LEU A 1 83 ? 36.894 -1.858 -19.925 1.00 91.81 83 LEU A O 1
ATOM 678 N N . ILE A 1 84 ? 35.534 -0.413 -20.979 1.00 92.19 84 ILE A N 1
ATOM 679 C CA . ILE A 1 84 ? 34.306 -0.774 -20.244 1.00 92.19 84 ILE A CA 1
ATOM 680 C C . ILE A 1 84 ? 33.897 -2.222 -20.564 1.00 92.19 84 ILE A C 1
ATOM 682 O O . ILE A 1 84 ? 33.551 -2.986 -19.658 1.00 92.19 84 ILE A O 1
ATOM 686 N N . SER A 1 85 ? 33.996 -2.632 -21.830 1.00 92.94 85 SER A N 1
ATOM 687 C CA . SER A 1 85 ? 33.684 -4.002 -22.259 1.00 92.94 85 SER A CA 1
ATOM 688 C C . SER A 1 85 ? 34.660 -5.024 -21.671 1.00 92.94 85 SER A C 1
ATOM 690 O O . SER A 1 85 ? 34.247 -6.029 -21.094 1.00 92.94 85 SER A O 1
ATOM 692 N N . PHE A 1 86 ? 35.963 -4.738 -21.733 1.00 93.81 86 PHE A N 1
ATOM 693 C CA . PHE A 1 86 ? 37.019 -5.594 -21.189 1.00 93.81 86 PHE A CA 1
ATOM 694 C C . PHE A 1 86 ? 36.921 -5.746 -19.662 1.00 93.81 86 PHE A C 1
ATOM 696 O O . PHE A 1 86 ? 36.973 -6.862 -19.140 1.00 93.81 86 PHE A O 1
ATOM 703 N N . SER A 1 87 ? 36.701 -4.646 -18.934 1.00 95.44 87 SER A N 1
ATOM 704 C CA . SER A 1 87 ? 36.497 -4.689 -17.478 1.00 95.44 87 SER A CA 1
ATOM 705 C C . SER A 1 87 ? 35.208 -5.424 -17.084 1.00 95.44 87 SER A C 1
ATOM 707 O O . SER A 1 87 ? 35.214 -6.179 -16.111 1.00 95.44 87 SER A O 1
ATOM 709 N N . SER A 1 88 ? 34.131 -5.298 -17.868 1.00 95.12 88 SER A N 1
ATOM 710 C CA . SER A 1 88 ? 32.882 -6.050 -17.660 1.00 95.12 88 SER A CA 1
ATOM 711 C C . SER A 1 88 ? 33.047 -7.553 -17.933 1.00 95.12 88 SER A C 1
ATOM 713 O O . SER A 1 88 ? 32.559 -8.372 -17.156 1.00 95.12 88 SER A O 1
ATOM 715 N N . LEU A 1 89 ? 33.805 -7.939 -18.966 1.00 95.12 89 LEU A N 1
ATOM 716 C CA . LEU A 1 89 ? 34.136 -9.340 -19.253 1.00 95.12 89 LEU A CA 1
ATOM 717 C C . LEU A 1 89 ? 34.937 -9.986 -18.108 1.00 95.12 89 LEU A C 1
ATOM 719 O O . LEU A 1 89 ? 34.606 -11.087 -17.661 1.00 95.12 89 LEU A O 1
ATOM 723 N N . ILE A 1 90 ? 35.948 -9.282 -17.581 1.00 96.25 90 ILE A N 1
ATOM 724 C CA . ILE A 1 90 ? 36.709 -9.737 -16.407 1.00 96.25 90 ILE A CA 1
ATOM 725 C C . ILE A 1 90 ? 35.793 -9.849 -15.180 1.00 96.25 90 ILE A C 1
ATOM 727 O O . ILE A 1 90 ? 35.874 -10.837 -14.448 1.00 96.25 90 ILE A O 1
ATOM 731 N N . LEU A 1 91 ? 34.894 -8.882 -14.964 1.00 96.12 91 LEU A N 1
ATOM 732 C CA . LEU A 1 91 ? 33.946 -8.906 -13.850 1.00 96.12 91 LEU A CA 1
ATOM 733 C C . LEU A 1 91 ? 33.039 -10.146 -13.897 1.00 96.12 91 LEU A C 1
ATOM 735 O O . LEU A 1 91 ? 32.909 -10.829 -12.883 1.00 96.12 91 LEU A O 1
ATOM 739 N N . VAL A 1 92 ? 32.476 -10.491 -15.060 1.00 96.25 92 VAL A N 1
ATOM 740 C CA . VAL A 1 92 ? 31.658 -11.707 -15.241 1.00 96.25 92 VAL A CA 1
ATOM 741 C C . VAL A 1 92 ? 32.478 -12.979 -14.981 1.00 96.25 92 VAL A C 1
ATOM 743 O O . VAL A 1 92 ? 32.020 -13.868 -14.259 1.00 96.25 92 VAL A O 1
ATOM 746 N N . GLY A 1 93 ? 33.721 -13.053 -15.472 1.00 96.00 93 GLY A N 1
ATOM 747 C CA . GLY A 1 93 ? 34.630 -14.166 -15.165 1.00 96.00 93 GLY A CA 1
ATOM 748 C C . GLY A 1 93 ? 34.906 -14.322 -13.662 1.00 96.00 93 GLY A C 1
ATOM 749 O O . GLY A 1 93 ? 34.930 -15.439 -13.136 1.00 96.00 93 GLY A O 1
ATOM 750 N N . LEU A 1 94 ? 35.043 -13.206 -12.940 1.00 96.00 94 LEU A N 1
ATOM 751 C CA . LEU A 1 94 ? 35.224 -13.201 -11.488 1.00 96.00 94 LEU A CA 1
ATOM 752 C C . LEU A 1 94 ? 33.939 -13.537 -10.714 1.00 96.00 94 LEU A C 1
ATOM 754 O O . LEU A 1 94 ? 34.043 -14.229 -9.704 1.00 96.00 94 LEU A O 1
ATOM 758 N N . VAL A 1 95 ? 32.745 -13.144 -11.187 1.00 95.56 95 VAL A N 1
ATOM 759 C CA . VAL A 1 95 ? 31.448 -13.595 -10.630 1.00 95.56 95 VAL A CA 1
ATOM 760 C C . VAL A 1 95 ? 31.369 -15.123 -10.656 1.00 95.56 95 VAL A C 1
ATOM 762 O O . VAL A 1 95 ? 31.079 -15.748 -9.631 1.00 95.56 95 VAL A O 1
ATOM 765 N N . ILE A 1 96 ? 31.689 -15.739 -11.799 1.00 94.06 96 ILE A N 1
ATOM 766 C CA . ILE A 1 96 ? 31.714 -17.202 -11.949 1.00 94.06 96 ILE A CA 1
ATOM 767 C C . ILE A 1 96 ? 32.726 -17.814 -10.968 1.00 94.06 96 ILE A C 1
ATOM 769 O O . ILE A 1 96 ? 32.379 -18.707 -10.193 1.00 94.06 96 ILE A O 1
ATOM 773 N N . TYR A 1 97 ? 33.963 -17.307 -10.938 1.00 95.06 97 TYR A N 1
ATOM 774 C CA . TYR A 1 97 ? 35.016 -17.827 -10.059 1.00 95.06 97 TYR A CA 1
ATOM 775 C C . TYR A 1 97 ? 34.687 -17.681 -8.561 1.00 95.06 97 TYR A C 1
ATOM 777 O O . TYR A 1 97 ? 34.924 -18.609 -7.783 1.00 95.06 97 TYR A O 1
ATOM 785 N N . TYR A 1 98 ? 34.079 -16.566 -8.150 1.00 94.75 98 TYR A N 1
ATOM 786 C CA . TYR A 1 98 ? 33.591 -16.346 -6.788 1.00 94.75 98 TYR A CA 1
ATOM 787 C C . TYR A 1 98 ? 32.544 -17.391 -6.386 1.00 94.75 98 TYR A C 1
ATOM 789 O O . TYR A 1 98 ? 32.657 -17.998 -5.318 1.00 94.75 98 TYR A O 1
ATOM 797 N N . HIS A 1 99 ? 31.555 -17.660 -7.244 1.00 92.88 99 HIS A N 1
ATOM 798 C CA . HIS A 1 99 ? 30.521 -18.655 -6.947 1.00 92.88 99 HIS A CA 1
ATOM 799 C C . HIS A 1 99 ? 31.055 -20.092 -6.950 1.00 92.88 99 HIS A C 1
ATOM 801 O O . HIS A 1 99 ? 30.634 -20.887 -6.110 1.00 92.88 99 HIS A O 1
ATOM 807 N N . LEU A 1 100 ? 32.049 -20.415 -7.786 1.00 91.62 100 LEU A N 1
ATOM 808 C CA . LEU A 1 100 ? 32.774 -21.693 -7.726 1.00 91.62 100 LEU A CA 1
ATOM 809 C C . LEU A 1 100 ? 33.543 -21.864 -6.400 1.00 91.62 100 LEU A C 1
ATOM 811 O O . LEU A 1 100 ? 33.475 -22.926 -5.773 1.00 91.62 100 LEU A O 1
ATOM 815 N N . LEU A 1 101 ? 34.233 -20.820 -5.925 1.00 91.31 101 LEU A N 1
ATOM 816 C CA . LEU A 1 101 ? 34.904 -20.831 -4.618 1.00 91.31 101 LEU A CA 1
ATOM 817 C C . LEU A 1 101 ? 33.905 -20.961 -3.457 1.00 91.31 101 LEU A C 1
ATOM 819 O O . LEU A 1 101 ? 34.160 -21.710 -2.512 1.00 91.31 101 LEU A O 1
ATOM 823 N N . ASN A 1 102 ? 32.760 -20.281 -3.538 1.00 89.75 102 ASN A N 1
ATOM 824 C CA . ASN A 1 102 ? 31.700 -20.335 -2.532 1.00 89.75 102 ASN A CA 1
ATOM 825 C C . ASN A 1 102 ? 31.019 -21.721 -2.485 1.00 89.75 102 ASN A C 1
ATOM 827 O O . ASN A 1 102 ? 30.793 -22.266 -1.404 1.00 89.75 102 ASN A O 1
ATOM 831 N N . ALA A 1 103 ? 30.784 -22.347 -3.643 1.00 89.75 103 ALA A N 1
ATOM 832 C CA . ALA A 1 103 ? 30.311 -23.729 -3.751 1.00 89.75 103 ALA A CA 1
ATOM 833 C C . ALA A 1 103 ? 31.301 -24.724 -3.114 1.00 89.75 103 ALA A C 1
ATOM 835 O O . ALA A 1 103 ? 30.903 -25.577 -2.317 1.00 89.75 103 ALA A O 1
ATOM 836 N N . ARG A 1 104 ? 32.612 -24.569 -3.369 1.00 90.75 104 ARG A N 1
ATOM 837 C CA . ARG A 1 104 ? 33.656 -25.361 -2.690 1.00 90.75 104 ARG A CA 1
ATOM 838 C C . ARG A 1 104 ? 33.677 -25.112 -1.178 1.00 90.75 104 ARG A C 1
ATOM 840 O O . ARG A 1 104 ? 33.780 -26.070 -0.417 1.00 90.75 104 ARG A O 1
ATOM 847 N N . LEU A 1 105 ? 33.544 -23.866 -0.721 1.00 87.62 105 LEU A N 1
ATOM 848 C CA . LEU A 1 105 ? 33.473 -23.541 0.709 1.00 87.62 105 LEU A CA 1
ATOM 849 C C . LEU A 1 105 ? 32.257 -24.205 1.378 1.00 87.62 105 LEU A C 1
ATOM 851 O O . LEU A 1 105 ? 32.388 -24.763 2.467 1.00 87.62 105 LEU A O 1
ATOM 855 N N . TYR A 1 106 ? 31.095 -24.216 0.718 1.00 86.94 106 TYR A N 1
ATOM 856 C CA . TYR A 1 106 ? 29.911 -24.934 1.197 1.00 86.94 106 TYR A CA 1
ATOM 857 C C . TYR A 1 106 ? 30.132 -26.455 1.238 1.00 86.94 106 TYR A C 1
ATOM 859 O O . TYR A 1 106 ? 29.763 -27.090 2.226 1.00 86.94 106 TYR A O 1
ATOM 867 N N . ALA A 1 107 ? 30.788 -27.040 0.231 1.00 87.69 107 ALA A N 1
ATOM 868 C CA . ALA A 1 107 ? 31.131 -28.463 0.220 1.00 87.69 107 ALA A CA 1
ATOM 869 C C . ALA A 1 107 ? 32.046 -28.844 1.398 1.00 87.69 107 ALA A C 1
ATOM 871 O O . ALA A 1 107 ? 31.710 -29.734 2.180 1.00 87.69 107 ALA A O 1
ATOM 872 N N . VAL A 1 108 ? 33.138 -28.096 1.605 1.00 86.62 108 VAL A N 1
ATOM 873 C CA . VAL A 1 108 ? 34.092 -28.320 2.707 1.00 86.62 108 VAL A CA 1
ATOM 874 C C . VAL A 1 108 ? 33.455 -28.061 4.079 1.00 86.62 108 VAL A C 1
ATOM 876 O O . VAL A 1 108 ? 33.831 -28.709 5.056 1.00 86.62 108 VAL A O 1
ATOM 879 N N . ASN A 1 109 ? 32.470 -27.164 4.196 1.00 82.69 109 ASN A N 1
ATOM 880 C CA . ASN A 1 109 ? 31.708 -26.966 5.438 1.00 82.69 109 ASN A CA 1
ATOM 881 C C . ASN A 1 109 ? 30.787 -28.152 5.771 1.00 82.69 109 ASN A C 1
ATOM 883 O O . ASN A 1 109 ? 30.676 -28.507 6.941 1.00 82.69 109 ASN A O 1
ATOM 887 N N . ASN A 1 110 ? 30.176 -28.785 4.765 1.00 83.56 110 ASN A N 1
ATOM 888 C CA . ASN A 1 110 ? 29.234 -29.900 4.937 1.00 83.56 110 ASN A CA 1
ATOM 889 C C . ASN A 1 110 ? 29.869 -31.290 4.717 1.00 83.56 110 ASN A C 1
ATOM 891 O O . ASN A 1 110 ? 29.152 -32.283 4.666 1.00 83.56 110 ASN A O 1
ATOM 895 N N . HIS A 1 111 ? 31.199 -31.368 4.586 1.00 85.00 111 HIS A N 1
ATOM 896 C CA . HIS A 1 111 ? 31.959 -32.603 4.326 1.00 85.00 111 HIS A CA 1
ATOM 897 C C . HIS A 1 111 ? 31.534 -33.359 3.045 1.00 85.00 111 HIS A C 1
ATOM 899 O O . HIS A 1 111 ? 31.657 -34.579 2.958 1.00 85.00 111 HIS A O 1
ATOM 905 N N . ILE A 1 112 ? 31.069 -32.625 2.029 1.00 86.44 112 ILE A N 1
ATOM 906 C CA . ILE A 1 112 ? 30.706 -33.162 0.710 1.00 86.44 112 ILE A CA 1
ATOM 907 C C . ILE A 1 112 ? 31.975 -33.255 -0.147 1.00 86.44 112 ILE A C 1
ATOM 909 O O . ILE A 1 112 ? 32.681 -32.257 -0.294 1.00 86.44 112 ILE A O 1
ATOM 913 N N . ALA A 1 113 ? 32.249 -34.426 -0.732 1.00 81.94 113 ALA A N 1
ATOM 914 C CA . ALA A 1 113 ? 33.418 -34.640 -1.591 1.00 81.94 113 ALA A CA 1
ATOM 915 C C . ALA A 1 113 ? 33.340 -33.826 -2.899 1.00 81.94 113 ALA A C 1
ATOM 917 O O . ALA A 1 113 ? 34.231 -33.030 -3.195 1.00 81.94 113 ALA A O 1
ATOM 918 N N . ASP A 1 114 ? 32.243 -33.969 -3.650 1.00 86.25 114 ASP A N 1
ATOM 919 C CA . ASP A 1 114 ? 32.034 -33.262 -4.914 1.00 86.25 114 ASP A CA 1
ATOM 920 C C . ASP A 1 114 ? 31.289 -31.938 -4.733 1.00 86.25 114 ASP A C 1
ATOM 922 O O . ASP A 1 114 ? 30.069 -31.888 -4.552 1.00 86.25 114 ASP A O 1
ATOM 926 N N . TRP A 1 115 ? 32.014 -30.828 -4.885 1.00 84.19 115 TRP A N 1
ATOM 927 C CA . TRP A 1 115 ? 31.437 -29.480 -4.825 1.00 84.19 115 TRP A CA 1
ATOM 928 C C . TRP A 1 115 ? 30.329 -29.243 -5.865 1.00 84.19 115 TRP A C 1
ATOM 930 O O . TRP A 1 115 ? 29.439 -28.427 -5.625 1.00 84.19 115 TRP A O 1
ATOM 940 N N . ARG A 1 116 ? 30.331 -29.977 -6.988 1.00 86.25 116 ARG A N 1
ATOM 941 C CA . ARG A 1 116 ? 29.306 -29.884 -8.045 1.00 86.25 116 ARG A CA 1
ATOM 942 C C . ARG A 1 116 ? 27.898 -30.190 -7.520 1.00 86.25 116 ARG A C 1
ATOM 944 O O . ARG A 1 116 ? 26.951 -29.518 -7.911 1.00 86.25 116 ARG A O 1
ATOM 951 N N . VAL A 1 117 ? 27.772 -31.117 -6.564 1.00 86.62 117 VAL A N 1
ATOM 952 C CA . VAL A 1 117 ? 26.494 -31.518 -5.935 1.00 86.62 117 VAL A CA 1
ATOM 953 C C . VAL A 1 117 ? 25.845 -30.364 -5.146 1.00 86.62 117 VAL A C 1
ATOM 955 O O . VAL A 1 117 ? 24.651 -30.384 -4.853 1.00 86.62 117 VAL A O 1
ATOM 958 N N . THR A 1 118 ? 26.604 -29.311 -4.825 1.00 84.88 118 THR A N 1
ATOM 959 C CA . THR A 1 118 ? 26.093 -28.131 -4.108 1.00 84.88 118 THR A CA 1
ATOM 960 C C . THR A 1 118 ? 25.344 -27.135 -5.010 1.00 84.88 118 THR A C 1
ATOM 962 O O . THR A 1 118 ? 24.579 -26.307 -4.505 1.00 84.88 118 THR A O 1
ATOM 965 N N . LEU A 1 119 ? 25.501 -27.226 -6.340 1.00 87.38 119 LEU A N 1
ATOM 966 C CA . LEU A 1 119 ? 24.862 -26.335 -7.315 1.00 87.38 119 LEU A CA 1
ATOM 967 C C . LEU A 1 119 ? 23.399 -26.725 -7.585 1.00 87.38 119 LEU A C 1
ATOM 969 O O . LEU A 1 119 ? 23.053 -27.304 -8.610 1.00 87.38 119 LEU A O 1
ATOM 973 N N . LYS A 1 120 ? 22.511 -26.367 -6.655 1.00 89.62 120 LYS A N 1
ATOM 974 C CA . LYS A 1 120 ? 21.054 -26.497 -6.835 1.00 89.62 120 LYS A CA 1
ATOM 975 C C . LYS A 1 120 ? 20.534 -25.486 -7.866 1.00 89.62 120 LYS A C 1
ATOM 977 O O . LYS A 1 120 ? 21.066 -24.382 -7.960 1.00 89.62 120 LYS A O 1
ATOM 982 N N . PHE A 1 121 ? 19.428 -25.805 -8.547 1.00 90.00 121 PHE A N 1
ATOM 983 C CA . PHE A 1 121 ? 18.778 -24.940 -9.552 1.00 90.00 121 PHE A CA 1
ATOM 984 C C . PHE A 1 121 ? 18.621 -23.475 -9.098 1.00 90.00 121 PHE A C 1
ATOM 986 O O . PHE A 1 121 ? 19.040 -22.561 -9.801 1.00 90.00 121 PHE A O 1
ATOM 993 N N . ARG A 1 122 ? 18.133 -23.243 -7.869 1.00 88.81 122 ARG A N 1
ATOM 994 C CA . ARG A 1 122 ? 18.016 -21.895 -7.277 1.00 88.81 122 ARG A CA 1
ATOM 995 C C . ARG A 1 122 ? 19.346 -21.127 -7.240 1.00 88.81 122 ARG A C 1
ATOM 997 O O . ARG A 1 122 ? 19.347 -19.921 -7.455 1.00 88.81 122 ARG A O 1
ATOM 1004 N N . SER A 1 123 ? 20.463 -21.801 -6.965 1.00 86.50 123 SER A N 1
ATOM 1005 C CA . SER A 1 123 ? 21.795 -21.185 -6.979 1.00 86.50 123 SER A CA 1
ATOM 1006 C C . SER A 1 123 ? 22.216 -20.815 -8.401 1.00 86.50 123 SER A C 1
ATOM 1008 O O . SER A 1 123 ? 22.752 -19.734 -8.607 1.00 86.50 123 SER A O 1
ATOM 1010 N N . ILE A 1 124 ? 21.927 -21.676 -9.382 1.00 89.69 124 ILE A N 1
ATOM 1011 C CA . ILE A 1 124 ? 22.236 -21.441 -10.801 1.00 89.69 124 ILE A CA 1
ATOM 1012 C C . ILE A 1 124 ? 21.463 -20.223 -11.328 1.00 89.69 124 ILE A C 1
ATOM 1014 O O . ILE A 1 124 ? 22.069 -19.348 -11.938 1.00 89.69 124 ILE A O 1
ATOM 1018 N N . VAL A 1 125 ? 20.166 -20.103 -11.017 1.00 92.62 125 VAL A N 1
ATOM 1019 C CA . VAL A 1 125 ? 19.356 -18.920 -11.373 1.00 92.62 125 VAL A CA 1
ATOM 1020 C C . VAL A 1 125 ? 19.953 -17.637 -10.782 1.00 92.62 125 VAL A C 1
ATOM 1022 O O . VAL A 1 125 ? 20.117 -16.657 -11.501 1.00 92.62 125 VAL A O 1
ATOM 1025 N N . ILE A 1 126 ? 20.358 -17.648 -9.505 1.00 90.25 126 ILE A N 1
ATOM 1026 C CA . ILE A 1 126 ? 21.002 -16.487 -8.862 1.00 90.25 126 ILE A CA 1
ATOM 1027 C C . ILE A 1 126 ? 22.321 -16.119 -9.561 1.00 90.25 126 ILE A C 1
ATOM 1029 O O . ILE A 1 126 ? 22.567 -14.938 -9.793 1.00 90.25 126 ILE A O 1
ATOM 1033 N N . ILE A 1 127 ? 23.145 -17.106 -9.933 1.00 92.69 127 ILE A N 1
ATOM 1034 C CA . ILE A 1 127 ? 24.398 -16.879 -10.674 1.00 92.69 127 ILE A CA 1
ATOM 1035 C C . ILE A 1 127 ? 24.110 -16.258 -12.048 1.00 92.69 127 ILE A C 1
ATOM 1037 O O . ILE A 1 127 ? 24.784 -15.306 -12.426 1.00 92.69 127 ILE A O 1
ATOM 1041 N N . ILE A 1 128 ? 23.097 -16.741 -12.774 1.00 94.00 128 ILE A N 1
ATOM 1042 C CA . ILE A 1 128 ? 22.703 -16.196 -14.084 1.00 94.00 128 ILE A CA 1
ATOM 1043 C C . ILE A 1 128 ? 22.234 -14.741 -13.958 1.00 94.00 128 ILE A C 1
ATOM 1045 O O . ILE A 1 128 ? 22.724 -13.888 -14.695 1.00 94.00 128 ILE A O 1
ATOM 1049 N N . CYS A 1 129 ? 21.364 -14.424 -12.994 1.00 93.50 129 CYS A N 1
ATOM 1050 C CA . CYS A 1 129 ? 20.949 -13.042 -12.737 1.00 93.50 129 CYS A CA 1
ATOM 1051 C C . CYS A 1 129 ? 22.141 -12.137 -12.378 1.00 93.50 129 CYS A C 1
ATOM 1053 O O . CYS A 1 129 ? 22.218 -11.005 -12.850 1.00 93.50 129 CYS A O 1
ATOM 1055 N N . GLU A 1 130 ? 23.089 -12.635 -11.579 1.00 95.00 130 GLU A N 1
ATOM 1056 C CA . GLU A 1 130 ? 24.288 -11.881 -11.204 1.00 95.00 130 GLU A CA 1
ATOM 1057 C C . GLU A 1 130 ? 25.219 -11.631 -12.404 1.00 95.00 130 GLU A C 1
ATOM 1059 O O . GLU A 1 130 ? 25.707 -10.516 -12.581 1.00 95.00 130 GLU A O 1
ATOM 1064 N N . MET A 1 131 ? 25.403 -12.628 -13.277 1.00 94.12 131 MET A N 1
ATOM 1065 C CA . MET A 1 131 ? 26.137 -12.457 -14.534 1.00 94.12 131 MET A CA 1
ATOM 1066 C C . MET A 1 131 ? 25.468 -11.426 -15.447 1.00 94.12 131 MET A C 1
ATOM 1068 O O . MET A 1 131 ? 26.174 -10.581 -15.981 1.00 94.12 131 MET A O 1
ATOM 1072 N N . ILE A 1 132 ? 24.136 -11.443 -15.594 1.00 93.94 132 ILE A N 1
ATOM 1073 C CA . ILE A 1 132 ? 23.401 -10.475 -16.429 1.00 93.94 132 ILE A CA 1
ATOM 1074 C C . ILE A 1 132 ? 23.622 -9.039 -15.924 1.00 93.94 132 ILE A C 1
ATOM 1076 O O . ILE A 1 132 ? 24.004 -8.170 -16.705 1.00 93.94 132 ILE A O 1
ATOM 1080 N N . VAL A 1 133 ? 23.475 -8.791 -14.617 1.00 94.31 133 VAL A N 1
ATOM 1081 C CA . VAL A 1 133 ? 23.705 -7.459 -14.018 1.00 94.31 133 VAL A CA 1
ATOM 1082 C C . VAL A 1 133 ? 25.160 -6.992 -14.188 1.00 94.31 133 VAL A C 1
ATOM 1084 O O . VAL A 1 133 ? 25.411 -5.809 -14.418 1.00 94.31 133 VAL A O 1
ATOM 1087 N N . CYS A 1 134 ? 26.133 -7.904 -14.122 1.00 94.06 134 CYS A N 1
ATOM 1088 C CA . CYS A 1 134 ? 27.539 -7.588 -14.389 1.00 94.06 134 CYS A CA 1
ATOM 1089 C C . CYS A 1 134 ? 27.901 -7.509 -15.885 1.00 94.06 134 CYS A C 1
ATOM 1091 O O . CYS A 1 134 ? 28.966 -6.981 -16.204 1.00 94.06 134 CYS A O 1
ATOM 1093 N N . ALA A 1 135 ? 27.046 -8.000 -16.787 1.00 92.25 135 ALA A N 1
ATOM 1094 C CA . ALA A 1 135 ? 27.267 -8.009 -18.232 1.00 92.25 135 ALA A CA 1
ATOM 1095 C C . ALA A 1 135 ? 26.642 -6.809 -18.963 1.00 92.25 135 ALA A C 1
ATOM 1097 O O . ALA A 1 135 ? 27.120 -6.466 -20.039 1.00 92.25 135 ALA A O 1
ATOM 1098 N N . ILE A 1 136 ? 25.622 -6.143 -18.411 1.00 91.94 136 ILE A N 1
ATOM 1099 C CA . ILE A 1 136 ? 25.027 -4.935 -19.017 1.00 91.94 136 ILE A CA 1
ATOM 1100 C C . ILE A 1 136 ? 26.024 -3.763 -18.956 1.00 91.94 136 ILE A C 1
ATOM 1102 O O . ILE A 1 136 ? 26.511 -3.438 -17.871 1.00 91.94 136 ILE A O 1
ATOM 1106 N N . HIS A 1 137 ? 26.355 -3.176 -20.112 1.00 91.19 137 HIS A N 1
ATOM 1107 C CA . HIS A 1 137 ? 27.201 -1.985 -20.302 1.00 91.19 137 HIS A CA 1
ATOM 1108 C C . HIS A 1 137 ? 27.017 -1.414 -21.727 1.00 91.19 137 HIS A C 1
ATOM 1110 O O . HIS A 1 137 ? 26.568 -2.163 -22.597 1.00 91.19 137 HIS A O 1
ATOM 1116 N N . PRO A 1 138 ? 27.374 -0.142 -22.010 1.00 85.88 138 PRO A N 1
ATOM 1117 C CA . PRO A 1 138 ? 27.374 0.386 -23.373 1.00 85.88 138 PRO A CA 1
ATOM 1118 C C . PRO A 1 138 ? 28.460 -0.291 -24.224 1.00 85.88 138 PRO A C 1
ATOM 1120 O O . PRO A 1 138 ? 29.646 -0.282 -23.886 1.00 85.88 138 PRO A O 1
ATOM 1123 N N . PHE A 1 139 ? 28.049 -0.884 -25.346 1.00 81.38 139 PHE A N 1
ATOM 1124 C CA . PHE A 1 139 ? 28.935 -1.612 -26.257 1.00 81.38 139 PHE A CA 1
ATOM 1125 C C . PHE A 1 139 ? 29.587 -0.672 -27.297 1.00 81.38 139 PHE A C 1
ATOM 1127 O O . PHE A 1 139 ? 28.974 0.317 -27.708 1.00 81.38 139 PHE A O 1
ATOM 1134 N N . PRO A 1 140 ? 30.808 -0.971 -27.786 1.00 74.81 140 PRO A N 1
ATOM 1135 C CA . PRO A 1 140 ? 31.576 -0.059 -28.643 1.00 74.81 140 PRO A CA 1
ATOM 1136 C C . PRO A 1 140 ? 31.140 0.010 -30.119 1.00 74.81 140 PRO A C 1
ATOM 1138 O O . PRO A 1 140 ? 31.632 0.877 -30.836 1.00 74.81 140 PRO A O 1
ATOM 1141 N N . GLN A 1 141 ? 30.285 -0.897 -30.615 1.00 59.56 141 GLN A N 1
ATOM 1142 C CA . GLN A 1 141 ? 30.094 -1.075 -32.070 1.00 59.56 141 GLN A CA 1
ATOM 1143 C C . GLN A 1 141 ? 28.659 -1.312 -32.576 1.00 59.56 141 GLN A C 1
ATOM 1145 O O . GLN A 1 141 ? 28.479 -1.462 -33.781 1.00 59.56 141 GLN A O 1
ATOM 1150 N N . ILE A 1 142 ? 27.630 -1.312 -31.720 1.00 54.88 142 ILE A N 1
ATOM 1151 C CA . ILE A 1 142 ? 26.254 -1.641 -32.155 1.00 54.88 142 ILE A CA 1
ATOM 1152 C C . ILE A 1 142 ? 25.613 -0.505 -32.981 1.00 54.88 142 ILE A C 1
ATOM 1154 O O . ILE A 1 142 ? 24.929 -0.770 -33.966 1.00 54.88 142 ILE A O 1
ATOM 1158 N N . PHE A 1 143 ? 25.867 0.761 -32.635 1.00 53.25 143 PHE A N 1
ATOM 1159 C CA . PHE A 1 143 ? 25.098 1.914 -33.135 1.00 53.25 143 PHE A CA 1
ATOM 1160 C C . PHE A 1 143 ? 25.801 2.765 -34.208 1.00 53.25 143 PHE A C 1
ATOM 1162 O O . PHE A 1 143 ? 25.565 3.966 -34.300 1.00 53.25 143 PHE A O 1
ATOM 1169 N N . LYS A 1 144 ? 26.658 2.165 -35.050 1.00 47.88 144 LYS A N 1
ATOM 1170 C CA . LYS A 1 144 ? 27.306 2.872 -36.181 1.00 47.88 144 LYS A CA 1
ATOM 1171 C C . LYS A 1 144 ? 26.636 2.626 -37.545 1.00 47.88 144 LYS A C 1
ATOM 1173 O O . LYS A 1 144 ? 27.231 2.913 -38.581 1.00 47.88 144 LYS A O 1
ATOM 1178 N N . VAL A 1 145 ? 25.413 2.090 -37.551 1.00 42.47 145 VAL A N 1
ATOM 1179 C CA . VAL A 1 145 ? 24.656 1.737 -38.763 1.00 42.47 145 VAL A CA 1
ATOM 1180 C C . VAL A 1 145 ? 23.489 2.709 -38.959 1.00 42.47 145 VAL A C 1
ATOM 1182 O O . VAL A 1 145 ? 22.577 2.747 -38.143 1.00 42.47 145 VAL A O 1
ATOM 1185 N N . THR A 1 146 ? 23.562 3.473 -40.056 1.00 40.81 146 THR A N 1
ATOM 1186 C CA . THR A 1 146 ? 22.498 4.277 -40.700 1.00 40.81 146 THR A CA 1
ATOM 1187 C C . THR A 1 146 ? 21.632 5.187 -39.818 1.00 40.81 146 THR A C 1
ATOM 1189 O O . THR A 1 146 ? 20.673 4.757 -39.191 1.00 40.81 146 THR A O 1
ATOM 1192 N N . THR A 1 147 ? 21.930 6.484 -39.915 1.00 46.12 147 THR A N 1
ATOM 1193 C CA . THR A 1 147 ? 20.980 7.615 -39.964 1.00 46.12 147 THR A CA 1
ATOM 1194 C C . THR A 1 147 ? 19.477 7.292 -39.858 1.00 46.12 147 THR A C 1
ATOM 1196 O O . THR A 1 147 ? 18.806 7.162 -40.877 1.00 46.12 147 THR A O 1
ATOM 1199 N N . ASP A 1 148 ? 18.945 7.305 -38.635 1.00 43.44 148 ASP A N 1
ATOM 1200 C CA . ASP A 1 148 ? 17.603 7.822 -38.332 1.00 43.44 148 ASP A CA 1
ATOM 1201 C C . ASP A 1 148 ? 17.591 8.337 -36.881 1.00 43.44 148 ASP A C 1
ATOM 1203 O O . ASP A 1 148 ? 17.854 7.607 -35.922 1.00 43.44 148 ASP A O 1
ATOM 1207 N N . SER A 1 149 ? 17.406 9.647 -36.715 1.00 54.34 149 SER A N 1
ATOM 1208 C CA . SER A 1 149 ? 18.096 10.416 -35.663 1.00 54.34 149 SER A CA 1
ATOM 1209 C C . SER A 1 149 ? 17.548 10.292 -34.239 1.00 54.34 149 SER A C 1
ATOM 1211 O O . SER A 1 149 ? 18.287 10.555 -33.294 1.00 54.34 149 SER A O 1
ATOM 1213 N N . ASN A 1 150 ? 16.290 9.884 -34.057 1.00 49.09 150 ASN A N 1
ATOM 1214 C CA . ASN A 1 150 ? 15.616 9.985 -32.753 1.00 49.09 150 ASN A CA 1
ATOM 1215 C C . ASN A 1 150 ? 15.604 8.678 -31.938 1.00 49.09 150 ASN A C 1
ATOM 1217 O O . ASN A 1 150 ? 15.350 8.714 -30.735 1.00 49.09 150 ASN A O 1
ATOM 1221 N N . ASN A 1 151 ? 15.859 7.520 -32.563 1.00 50.81 151 ASN A N 1
ATOM 1222 C CA . ASN A 1 151 ? 15.581 6.213 -31.946 1.00 50.81 151 ASN A CA 1
ATOM 1223 C C . ASN A 1 151 ? 16.791 5.467 -31.361 1.00 50.81 151 ASN A C 1
ATOM 1225 O O . ASN A 1 151 ? 16.610 4.420 -30.745 1.00 50.81 151 ASN A O 1
ATOM 1229 N N . LEU A 1 152 ? 18.016 5.976 -31.524 1.00 53.16 152 LEU A N 1
ATOM 1230 C CA . LEU A 1 152 ? 19.225 5.293 -31.036 1.00 53.16 152 LEU A CA 1
ATOM 1231 C C . LEU A 1 152 ? 19.720 5.839 -29.683 1.00 53.16 152 LEU A C 1
ATOM 1233 O O . LEU A 1 152 ? 20.235 5.074 -28.871 1.00 53.16 152 LEU A O 1
ATOM 1237 N N . ALA A 1 153 ? 19.504 7.126 -29.384 1.00 56.69 153 ALA A N 1
ATOM 1238 C CA . ALA A 1 153 ? 19.973 7.744 -28.136 1.00 56.69 153 ALA A CA 1
ATOM 1239 C C . ALA A 1 153 ? 19.329 7.135 -26.872 1.00 56.69 153 ALA A C 1
ATOM 1241 O O . ALA A 1 153 ? 19.993 6.970 -25.847 1.00 56.69 153 ALA A O 1
ATOM 1242 N N . TRP A 1 154 ? 18.051 6.738 -26.942 1.00 61.06 154 TRP A N 1
ATOM 1243 C CA . TRP A 1 154 ? 17.371 6.090 -25.816 1.00 61.06 154 TRP A CA 1
ATOM 1244 C C . TRP A 1 154 ? 17.826 4.640 -25.586 1.00 61.06 154 TRP A C 1
ATOM 1246 O O . TRP A 1 154 ? 17.737 4.151 -24.460 1.00 61.06 154 TRP A O 1
ATOM 1256 N N . LEU A 1 155 ? 18.367 3.966 -26.610 1.00 65.56 155 LEU A N 1
ATOM 1257 C CA . LEU A 1 155 ? 18.900 2.606 -26.488 1.00 65.56 155 LEU A CA 1
ATOM 1258 C C . LEU A 1 155 ? 20.232 2.574 -25.727 1.00 65.56 155 LEU A C 1
ATOM 1260 O O . LEU A 1 155 ? 20.399 1.721 -24.859 1.00 65.56 155 LEU A O 1
ATOM 1264 N N . ASP A 1 156 ? 21.150 3.514 -25.974 1.00 73.94 156 ASP A N 1
ATOM 1265 C CA . ASP A 1 156 ? 22.410 3.588 -25.213 1.00 73.94 156 ASP A CA 1
ATOM 1266 C C . ASP A 1 156 ? 22.145 3.848 -23.714 1.00 73.94 156 ASP A C 1
ATOM 1268 O O . ASP A 1 156 ? 22.743 3.198 -22.854 1.00 73.94 156 ASP A O 1
ATOM 1272 N N . MET A 1 157 ? 21.166 4.699 -23.372 1.00 77.19 157 MET A N 1
ATOM 1273 C CA . MET A 1 157 ? 20.778 4.946 -21.972 1.00 77.19 157 MET A CA 1
ATOM 1274 C C . MET A 1 157 ? 20.211 3.702 -21.264 1.00 77.19 157 MET A C 1
ATOM 1276 O O . MET A 1 157 ? 20.437 3.530 -20.063 1.00 77.19 157 MET A O 1
ATOM 1280 N N . ILE A 1 158 ? 19.554 2.792 -21.995 1.00 81.00 158 ILE A N 1
ATOM 1281 C CA . ILE A 1 158 ? 19.091 1.495 -21.466 1.00 81.00 158 ILE A CA 1
ATOM 1282 C C . ILE A 1 158 ? 20.263 0.572 -21.087 1.00 81.00 158 ILE A C 1
ATOM 1284 O O . ILE A 1 158 ? 20.099 -0.263 -20.199 1.00 81.00 158 ILE A O 1
ATOM 1288 N N . PHE A 1 159 ? 21.450 0.726 -21.682 1.00 84.12 159 PHE A N 1
ATOM 1289 C CA . PHE A 1 159 ? 22.641 -0.047 -21.303 1.00 84.12 159 PHE A CA 1
ATOM 1290 C C . PHE A 1 159 ? 23.539 0.669 -20.285 1.00 84.12 159 PHE A C 1
ATOM 1292 O O . PHE A 1 159 ? 24.169 0.004 -19.460 1.00 84.12 159 PHE A O 1
ATOM 1299 N N . THR A 1 160 ? 23.567 2.003 -20.299 1.00 87.06 160 THR A N 1
ATOM 1300 C CA . THR A 1 160 ? 24.332 2.829 -19.352 1.00 87.06 160 THR A CA 1
ATOM 1301 C C . THR A 1 160 ? 23.706 2.825 -17.954 1.00 87.06 160 THR A C 1
ATOM 1303 O O . THR A 1 160 ? 24.360 2.430 -16.989 1.00 87.06 160 THR A O 1
ATOM 1306 N N . LEU A 1 161 ? 22.424 3.186 -17.809 1.00 88.81 161 LEU A N 1
ATOM 1307 C CA . LEU A 1 161 ? 21.809 3.376 -16.485 1.00 88.81 161 LEU A CA 1
ATOM 1308 C C . LEU A 1 161 ? 21.820 2.115 -15.586 1.00 88.81 161 LEU A C 1
ATOM 1310 O O . LEU A 1 161 ? 22.147 2.243 -14.400 1.00 88.81 161 LEU A O 1
ATOM 1314 N N . PRO A 1 162 ? 21.555 0.885 -16.081 1.00 91.19 162 PRO A N 1
ATOM 1315 C CA . PRO A 1 162 ? 21.599 -0.315 -15.241 1.00 91.19 162 PRO A CA 1
ATOM 1316 C C . PRO A 1 162 ? 22.995 -0.698 -14.735 1.00 91.19 162 PRO A C 1
ATOM 1318 O O . PRO A 1 162 ? 23.089 -1.523 -13.824 1.00 91.19 162 PRO A O 1
ATOM 1321 N N . MET A 1 163 ? 24.086 -0.107 -15.246 1.00 92.88 163 MET A N 1
ATOM 1322 C CA . MET A 1 163 ? 25.418 -0.349 -14.678 1.00 92.88 163 MET A CA 1
ATOM 1323 C C . MET A 1 163 ? 25.486 0.048 -13.199 1.00 92.88 163 MET A C 1
ATOM 1325 O O . MET A 1 163 ? 26.199 -0.610 -12.438 1.00 92.88 163 MET A O 1
ATOM 1329 N N . PHE A 1 164 ? 24.709 1.042 -12.745 1.00 93.06 164 PHE A N 1
ATOM 1330 C CA . PHE A 1 164 ? 24.640 1.409 -11.324 1.00 93.06 164 PHE A CA 1
ATOM 1331 C C . PHE A 1 164 ? 24.169 0.265 -10.419 1.00 93.06 164 PHE A C 1
ATOM 1333 O O . PHE A 1 164 ? 24.553 0.227 -9.249 1.00 93.06 164 PHE A O 1
ATOM 1340 N N . PHE A 1 165 ? 23.429 -0.727 -10.933 1.00 92.38 165 PHE A N 1
ATOM 1341 C CA . PHE A 1 165 ? 23.069 -1.908 -10.144 1.00 92.38 165 PHE A CA 1
ATOM 1342 C C . PHE A 1 165 ? 24.306 -2.665 -9.634 1.00 92.38 165 PHE A C 1
ATOM 1344 O O . PHE A 1 165 ? 24.254 -3.227 -8.540 1.00 92.38 165 PHE A O 1
ATOM 1351 N N . ARG A 1 166 ? 25.452 -2.602 -10.337 1.00 94.44 166 ARG A N 1
ATOM 1352 C CA . ARG A 1 166 ? 26.736 -3.201 -9.911 1.00 94.44 166 ARG A CA 1
ATOM 1353 C C . ARG A 1 166 ? 27.206 -2.723 -8.526 1.00 94.44 166 ARG A C 1
ATOM 1355 O O . ARG A 1 166 ? 27.989 -3.422 -7.883 1.00 94.44 166 ARG A O 1
ATOM 1362 N N . LEU A 1 167 ? 26.690 -1.600 -8.012 1.00 91.62 167 LEU A N 1
ATOM 1363 C CA . LEU A 1 167 ? 26.945 -1.120 -6.647 1.00 91.62 167 LEU A CA 1
ATOM 1364 C C . LEU A 1 167 ? 26.507 -2.107 -5.544 1.00 91.62 167 LEU A C 1
ATOM 1366 O O . LEU A 1 167 ? 26.991 -1.995 -4.414 1.00 91.62 167 LEU A O 1
ATOM 1370 N N . TYR A 1 168 ? 25.698 -3.138 -5.845 1.00 92.25 168 TYR A N 1
ATOM 1371 C CA . TYR A 1 168 ? 25.449 -4.239 -4.899 1.00 92.25 168 TYR A CA 1
ATOM 1372 C C . TYR A 1 168 ? 26.758 -4.911 -4.424 1.00 92.25 168 TYR A C 1
ATOM 1374 O O . TYR A 1 168 ? 26.817 -5.429 -3.304 1.00 92.25 168 TYR A O 1
ATOM 1382 N N . LEU A 1 169 ? 27.824 -4.886 -5.240 1.00 93.56 169 LEU A N 1
ATOM 1383 C CA . LEU A 1 169 ? 29.144 -5.427 -4.896 1.00 93.56 169 LEU A CA 1
ATOM 1384 C C . LEU A 1 169 ? 29.832 -4.638 -3.774 1.00 93.56 169 LEU A C 1
ATOM 1386 O O . LEU A 1 169 ? 30.511 -5.241 -2.940 1.00 93.56 169 LEU A O 1
ATOM 1390 N N . VAL A 1 170 ? 29.589 -3.326 -3.683 1.00 91.31 170 VAL A N 1
ATOM 1391 C CA . VAL A 1 170 ? 30.082 -2.484 -2.581 1.00 91.31 170 VAL A CA 1
ATOM 1392 C C . VAL A 1 170 ? 29.430 -2.927 -1.271 1.00 91.31 170 VAL A C 1
ATOM 1394 O O . VAL A 1 170 ? 30.126 -3.259 -0.311 1.00 91.31 170 VAL A O 1
ATOM 1397 N N . ALA A 1 171 ? 28.099 -3.056 -1.252 1.00 88.06 171 ALA A N 1
ATOM 1398 C CA . ALA A 1 171 ? 27.364 -3.568 -0.091 1.00 88.06 171 ALA A CA 1
ATOM 1399 C C . ALA A 1 171 ? 27.793 -5.003 0.290 1.00 88.06 171 ALA A C 1
ATOM 1401 O O . ALA A 1 171 ? 27.895 -5.344 1.476 1.00 88.06 171 ALA A O 1
ATOM 1402 N N . ARG A 1 172 ? 28.107 -5.848 -0.701 1.00 90.06 172 ARG A N 1
ATOM 1403 C CA . ARG A 1 172 ? 28.649 -7.196 -0.477 1.00 90.06 172 ARG A CA 1
ATOM 1404 C C . ARG A 1 172 ? 30.042 -7.156 0.170 1.00 90.06 172 ARG A C 1
ATOM 1406 O O . ARG A 1 172 ? 30.236 -7.833 1.176 1.00 90.06 172 ARG A O 1
ATOM 1413 N N . SER A 1 173 ? 30.983 -6.345 -0.323 1.00 91.12 173 SER A N 1
ATOM 1414 C CA . SER A 1 173 ? 32.319 -6.203 0.292 1.00 91.12 173 SER A CA 1
ATOM 1415 C C . SER A 1 173 ? 32.251 -5.639 1.717 1.00 91.12 173 SER A C 1
ATOM 1417 O O . SER A 1 173 ? 32.860 -6.206 2.628 1.00 91.12 173 SER A O 1
ATOM 1419 N N . VAL A 1 174 ? 31.426 -4.611 1.955 1.00 88.12 174 VAL A N 1
ATOM 1420 C CA . VAL A 1 174 ? 31.198 -4.043 3.299 1.00 88.12 174 VAL A CA 1
ATOM 1421 C C . VAL A 1 174 ? 30.650 -5.098 4.267 1.00 88.12 174 VAL A C 1
ATOM 1423 O O . VAL A 1 174 ? 31.131 -5.220 5.394 1.00 88.12 174 VAL A O 1
ATOM 1426 N N . THR A 1 175 ? 29.685 -5.919 3.842 1.00 87.81 175 THR A N 1
ATOM 1427 C CA . THR A 1 175 ? 29.139 -6.983 4.707 1.00 87.81 175 THR A CA 1
ATOM 1428 C C . THR A 1 175 ? 30.128 -8.130 4.938 1.00 87.81 175 THR A C 1
ATOM 1430 O O . THR A 1 175 ? 30.175 -8.653 6.050 1.00 87.81 175 THR A O 1
ATOM 1433 N N . GLN A 1 176 ? 30.984 -8.470 3.966 1.00 86.38 176 GLN A N 1
ATOM 1434 C CA . GLN A 1 176 ? 32.060 -9.460 4.139 1.00 86.38 176 GLN A CA 1
ATOM 1435 C C . GLN A 1 176 ? 33.211 -8.980 5.037 1.00 86.38 176 GLN A C 1
ATOM 1437 O O . GLN A 1 176 ? 33.913 -9.819 5.608 1.00 86.38 176 GLN A O 1
ATOM 1442 N N . HIS A 1 177 ? 33.395 -7.667 5.190 1.00 88.81 177 HIS A N 1
ATOM 1443 C CA . HIS A 1 177 ? 34.328 -7.057 6.145 1.00 88.81 177 HIS A CA 1
ATOM 1444 C C . HIS A 1 177 ? 33.723 -6.804 7.533 1.00 88.81 177 HIS A C 1
ATOM 1446 O O . HIS A 1 177 ? 34.448 -6.444 8.459 1.00 88.81 177 HIS A O 1
ATOM 1452 N N . SER A 1 178 ? 32.417 -7.021 7.717 1.00 89.12 178 SER A N 1
ATOM 1453 C CA . SER A 1 178 ? 31.780 -6.858 9.024 1.00 89.12 178 SER A CA 1
ATOM 1454 C C . SER A 1 178 ? 32.379 -7.827 10.058 1.00 89.12 178 SER A C 1
ATOM 1456 O O . SER A 1 178 ? 32.460 -9.034 9.786 1.00 89.12 178 SER A O 1
ATOM 1458 N N . PRO A 1 179 ? 32.721 -7.368 11.281 1.00 84.88 179 PRO A N 1
ATOM 1459 C CA . PRO A 1 179 ? 33.214 -8.250 12.341 1.00 84.88 179 PRO A CA 1
ATOM 1460 C C . PRO A 1 179 ? 32.187 -9.326 12.732 1.00 84.88 179 PRO A C 1
ATOM 1462 O O . PRO A 1 179 ? 32.570 -10.386 13.222 1.00 84.88 179 PRO A O 1
ATOM 1465 N N . LEU A 1 180 ? 30.896 -9.103 12.444 1.00 83.94 180 LEU A N 1
ATOM 1466 C CA . LEU A 1 180 ? 29.826 -10.092 12.604 1.00 83.94 180 LEU A CA 1
ATOM 1467 C C . LEU A 1 180 ? 30.043 -11.353 11.748 1.00 83.94 180 LEU A C 1
ATOM 1469 O O . LEU A 1 180 ? 29.650 -12.440 12.172 1.00 83.94 180 LEU A O 1
ATOM 1473 N N . VAL A 1 181 ? 30.684 -11.228 10.580 1.00 81.81 181 VAL A N 1
ATOM 1474 C CA . VAL A 1 181 ? 31.009 -12.350 9.680 1.00 81.81 181 VAL A CA 1
ATOM 1475 C C . VAL A 1 181 ? 32.394 -12.917 9.972 1.00 81.81 181 VAL A C 1
ATOM 1477 O O . VAL A 1 181 ? 32.572 -14.134 9.963 1.00 81.81 181 VAL A O 1
ATOM 1480 N N . ASP A 1 182 ? 33.382 -12.054 10.220 1.00 80.56 182 ASP A N 1
ATOM 1481 C CA . ASP A 1 182 ? 34.772 -12.494 10.354 1.00 80.56 182 ASP A CA 1
ATOM 1482 C C . ASP A 1 182 ? 35.053 -13.203 11.687 1.00 80.56 182 ASP A C 1
ATOM 1484 O O . ASP A 1 182 ? 35.758 -14.216 11.718 1.00 80.56 182 ASP A O 1
ATOM 1488 N N . ALA A 1 183 ? 34.449 -12.750 12.789 1.00 84.12 183 ALA A N 1
ATOM 1489 C CA . ALA A 1 183 ? 34.660 -13.368 14.092 1.00 84.12 183 ALA A CA 1
ATOM 1490 C C . ALA A 1 183 ? 34.144 -14.821 14.135 1.00 84.12 183 ALA A C 1
ATOM 1492 O O . ALA A 1 183 ? 33.143 -15.196 13.520 1.00 84.12 183 ALA A O 1
ATOM 1493 N N . ALA A 1 184 ? 34.847 -15.679 14.878 1.00 77.94 184 ALA A N 1
ATOM 1494 C CA . ALA A 1 184 ? 34.385 -17.042 15.144 1.00 77.94 184 ALA A CA 1
ATOM 1495 C C . ALA A 1 184 ? 33.265 -17.056 16.202 1.00 77.94 184 ALA A C 1
ATOM 1497 O O . ALA A 1 184 ? 32.302 -17.806 16.075 1.00 77.94 184 ALA A O 1
ATOM 1498 N N . SER A 1 185 ? 33.361 -16.186 17.212 1.00 84.62 185 SER A N 1
ATOM 1499 C CA . SER A 1 185 ? 32.398 -16.070 18.315 1.00 84.62 185 SER A CA 1
ATOM 1500 C C . SER A 1 185 ? 30.995 -15.685 17.842 1.00 84.62 185 SER A C 1
ATOM 1502 O O . SER A 1 185 ? 30.029 -16.341 18.226 1.00 84.62 185 SER A O 1
ATOM 1504 N N . SER A 1 186 ? 30.870 -14.685 16.964 1.00 85.31 186 SER A N 1
ATOM 1505 C CA . SER A 1 186 ? 29.585 -14.279 16.377 1.00 85.31 186 SER A CA 1
ATOM 1506 C C . SER A 1 186 ? 28.931 -15.425 15.602 1.00 85.31 186 SER A C 1
ATOM 1508 O O . SER A 1 186 ? 27.747 -15.695 15.788 1.00 85.31 186 SER A O 1
ATOM 1510 N N . ARG A 1 187 ? 29.703 -16.146 14.779 1.00 82.12 187 ARG A N 1
ATOM 1511 C CA . ARG A 1 187 ? 29.222 -17.295 13.998 1.00 82.12 187 ARG A CA 1
ATOM 1512 C C . ARG A 1 187 ? 28.772 -18.455 14.890 1.00 82.12 187 ARG A C 1
ATOM 1514 O O . ARG A 1 187 ? 27.718 -19.027 14.621 1.00 82.12 187 ARG A O 1
ATOM 1521 N N . SER A 1 188 ? 29.488 -18.744 15.978 1.00 84.25 188 SER A N 1
ATOM 1522 C CA . SER A 1 188 ? 29.057 -19.728 16.983 1.00 84.25 188 SER A CA 1
ATOM 1523 C C . SER A 1 188 ? 27.756 -19.316 17.682 1.00 84.25 188 SER A C 1
ATOM 1525 O O . SER A 1 188 ? 26.847 -20.133 17.802 1.00 84.25 188 SER A O 1
ATOM 1527 N N . ILE A 1 189 ? 27.624 -18.048 18.091 1.00 86.19 189 ILE A N 1
ATOM 1528 C CA . ILE A 1 189 ? 26.395 -17.521 18.714 1.00 86.19 189 ILE A CA 1
ATOM 1529 C C . ILE A 1 189 ? 25.219 -17.574 17.727 1.00 86.19 189 ILE A C 1
ATOM 1531 O O . ILE A 1 189 ? 24.125 -17.991 18.107 1.00 86.19 189 ILE A O 1
ATOM 1535 N N . GLY A 1 190 ? 25.440 -17.221 16.457 1.00 85.25 190 GLY A N 1
ATOM 1536 C CA . GLY A 1 190 ? 24.441 -17.347 15.394 1.00 85.25 190 GLY A CA 1
ATOM 1537 C C . GLY A 1 190 ? 23.976 -18.791 15.210 1.00 85.25 190 GLY A C 1
ATOM 1538 O O . GLY A 1 190 ? 22.777 -19.051 15.238 1.00 85.25 190 GLY A O 1
ATOM 1539 N N . TYR A 1 191 ? 24.910 -19.745 15.124 1.00 83.69 191 TYR A N 1
ATOM 1540 C CA . TYR A 1 191 ? 24.592 -21.170 14.995 1.00 83.69 191 TYR A CA 1
ATOM 1541 C C . TYR A 1 191 ? 23.777 -21.706 16.183 1.00 83.69 191 TYR A C 1
ATOM 1543 O O . TYR A 1 191 ? 22.745 -22.344 15.974 1.00 83.69 191 TYR A O 1
ATOM 1551 N N . LEU A 1 192 ? 24.179 -21.389 17.422 1.00 88.69 192 LEU A N 1
ATOM 1552 C CA . LEU A 1 192 ? 23.458 -21.792 18.638 1.00 88.69 192 LEU A CA 1
ATOM 1553 C C . LEU A 1 192 ? 22.014 -21.264 18.670 1.00 88.69 192 LEU A C 1
ATOM 1555 O O . LEU A 1 192 ? 21.103 -21.993 19.050 1.00 88.69 192 LEU A O 1
ATOM 1559 N N . ASN A 1 193 ? 21.794 -20.029 18.212 1.00 89.25 193 ASN A N 1
ATOM 1560 C CA . ASN A 1 193 ? 20.465 -19.413 18.130 1.00 89.25 193 ASN A CA 1
ATOM 1561 C C . ASN A 1 193 ? 19.727 -19.717 16.807 1.00 89.25 193 ASN A C 1
ATOM 1563 O O . ASN A 1 193 ? 18.664 -19.153 16.556 1.00 89.25 193 ASN A O 1
ATOM 1567 N N . ARG A 1 194 ? 20.281 -20.582 15.941 1.00 88.62 194 ARG A N 1
ATOM 1568 C CA . ARG A 1 194 ? 19.779 -20.894 14.585 1.00 88.62 194 ARG A CA 1
ATOM 1569 C C . ARG A 1 194 ? 19.606 -19.668 13.666 1.00 88.62 194 ARG A C 1
ATOM 1571 O O . ARG A 1 194 ? 18.847 -19.722 12.702 1.00 88.62 194 ARG A O 1
ATOM 1578 N N . VAL A 1 195 ? 20.332 -18.577 13.924 1.00 85.81 195 VAL A N 1
ATOM 1579 C CA . VAL A 1 195 ? 20.323 -17.345 13.118 1.00 85.81 195 VAL A CA 1
ATOM 1580 C C . VAL A 1 195 ? 21.401 -17.427 12.026 1.00 85.81 195 VAL A C 1
ATOM 1582 O O . VAL A 1 195 ? 22.594 -17.402 12.344 1.00 85.81 195 VAL A O 1
ATOM 1585 N N . PRO A 1 196 ? 21.035 -17.497 10.731 1.00 81.25 196 PRO A N 1
ATOM 1586 C CA . PRO A 1 196 ? 22.012 -17.494 9.650 1.00 81.25 196 PRO A CA 1
ATOM 1587 C C . PRO A 1 196 ? 22.594 -16.087 9.440 1.00 81.25 196 PRO A C 1
ATOM 1589 O O . PRO A 1 196 ? 21.856 -15.110 9.287 1.00 81.25 196 PRO A O 1
ATOM 1592 N N . MET A 1 197 ? 23.926 -15.993 9.364 1.00 81.12 197 MET A N 1
ATOM 1593 C CA . MET A 1 197 ? 24.667 -14.747 9.105 1.00 81.12 197 MET A CA 1
ATOM 1594 C C . MET A 1 197 ? 24.508 -14.285 7.648 1.00 81.12 197 MET A C 1
ATOM 1596 O O . MET A 1 197 ? 25.403 -14.421 6.818 1.00 81.12 197 MET A O 1
ATOM 1600 N N . THR A 1 198 ? 23.321 -13.776 7.326 1.00 84.81 198 THR A N 1
ATOM 1601 C CA . THR A 1 198 ? 22.949 -13.284 5.993 1.00 84.81 198 THR A CA 1
ATOM 1602 C C . THR A 1 198 ? 23.272 -11.801 5.821 1.00 84.81 198 THR A C 1
ATOM 1604 O O . THR A 1 198 ? 23.233 -11.029 6.778 1.00 84.81 198 THR A O 1
ATOM 1607 N N . ILE A 1 199 ? 23.487 -11.371 4.572 1.00 84.00 199 ILE A N 1
ATOM 1608 C CA . ILE A 1 199 ? 23.661 -9.954 4.197 1.00 84.00 199 ILE A CA 1
ATOM 1609 C C . ILE A 1 199 ? 22.515 -9.090 4.762 1.00 84.00 199 ILE A C 1
ATOM 1611 O O . ILE A 1 199 ? 22.760 -8.045 5.356 1.00 84.00 199 ILE A O 1
ATOM 1615 N N . SER A 1 200 ? 21.270 -9.574 4.681 1.00 82.31 200 SER A N 1
ATOM 1616 C CA . SER A 1 200 ? 20.084 -8.902 5.237 1.00 82.31 200 SER A CA 1
ATOM 1617 C C . SER A 1 200 ? 20.121 -8.735 6.765 1.00 82.31 200 SER A C 1
ATOM 1619 O O . SER A 1 200 ? 19.621 -7.734 7.278 1.00 82.31 200 SER A O 1
ATOM 1621 N N . PHE A 1 201 ? 20.691 -9.686 7.511 1.00 87.75 201 PHE A N 1
ATOM 1622 C CA . PHE A 1 201 ? 20.889 -9.543 8.958 1.00 87.75 201 PHE A CA 1
ATOM 1623 C C . PHE A 1 201 ? 21.974 -8.500 9.267 1.00 87.75 201 PHE A C 1
ATOM 1625 O O . PHE A 1 201 ? 21.761 -7.615 10.090 1.00 87.75 201 PHE A O 1
ATOM 1632 N N . ILE A 1 202 ? 23.100 -8.553 8.551 1.00 88.19 202 ILE A N 1
ATOM 1633 C CA . ILE A 1 202 ? 24.253 -7.663 8.758 1.00 88.19 202 ILE A CA 1
ATOM 1634 C C . ILE A 1 202 ? 23.893 -6.201 8.443 1.00 88.19 202 ILE A C 1
ATOM 1636 O O . ILE A 1 202 ? 24.215 -5.311 9.226 1.00 88.19 202 ILE A O 1
ATOM 1640 N N . LEU A 1 203 ? 23.174 -5.945 7.344 1.00 83.38 203 LEU A N 1
ATOM 1641 C CA . LEU A 1 203 ? 22.706 -4.598 6.991 1.00 83.38 203 LEU A CA 1
ATOM 1642 C C . LEU A 1 203 ? 21.709 -4.046 8.024 1.00 83.38 203 LEU A C 1
ATOM 1644 O O . LEU A 1 203 ? 21.821 -2.886 8.415 1.00 83.38 203 LEU A O 1
ATOM 1648 N N . ARG A 1 204 ? 20.789 -4.878 8.538 1.00 85.94 204 ARG A N 1
ATOM 1649 C CA . ARG A 1 204 ? 19.890 -4.489 9.640 1.00 85.94 204 ARG A CA 1
ATOM 1650 C C . ARG A 1 204 ? 20.655 -4.178 10.931 1.00 85.94 204 ARG A C 1
ATOM 1652 O O . ARG A 1 204 ? 20.348 -3.183 11.578 1.00 85.94 204 ARG A O 1
ATOM 1659 N N . ALA A 1 205 ? 21.680 -4.961 11.271 1.00 87.88 205 ALA A N 1
ATOM 1660 C CA . ALA A 1 205 ? 22.526 -4.712 12.439 1.00 87.88 205 ALA A CA 1
ATOM 1661 C C . ALA A 1 205 ? 23.330 -3.401 12.319 1.00 87.88 205 ALA A C 1
ATOM 1663 O O . ALA A 1 205 ? 23.420 -2.645 13.287 1.00 87.88 205 ALA A O 1
ATOM 1664 N N . PHE A 1 206 ? 23.867 -3.082 11.135 1.00 86.62 206 PHE A N 1
ATOM 1665 C CA . PHE A 1 206 ? 24.511 -1.787 10.883 1.00 86.62 206 PHE A CA 1
ATOM 1666 C C . PHE A 1 206 ? 23.523 -0.618 11.005 1.00 86.62 206 PHE A C 1
ATOM 1668 O O . PHE A 1 206 ? 23.814 0.332 11.730 1.00 86.62 206 PHE A O 1
ATOM 1675 N N . LEU A 1 207 ? 22.335 -0.720 10.394 1.00 84.25 207 LEU A N 1
ATOM 1676 C CA . LEU A 1 207 ? 21.273 0.290 10.512 1.00 84.25 207 LEU A CA 1
ATOM 1677 C C . LEU A 1 207 ? 20.808 0.499 11.962 1.00 84.25 207 LEU A C 1
ATOM 1679 O O . LEU A 1 207 ? 20.485 1.620 12.335 1.00 84.25 207 LEU A O 1
ATOM 1683 N N . GLN A 1 208 ? 20.806 -0.538 12.803 1.00 84.94 208 GLN A N 1
ATOM 1684 C CA . GLN A 1 208 ? 20.486 -0.407 14.231 1.00 84.94 208 GLN A CA 1
ATOM 1685 C C . GLN A 1 208 ? 21.628 0.216 15.051 1.00 84.94 208 GLN A C 1
ATOM 1687 O O . GLN A 1 208 ? 21.367 0.951 16.002 1.00 84.94 208 GLN A O 1
ATOM 1692 N N . THR A 1 209 ? 22.886 -0.050 14.687 1.00 87.25 209 THR A N 1
ATOM 1693 C CA . THR A 1 209 ? 24.061 0.390 15.459 1.00 87.25 209 THR A CA 1
ATOM 1694 C C . THR A 1 209 ? 24.470 1.827 15.116 1.00 87.25 209 THR A C 1
ATOM 1696 O O . THR A 1 209 ? 24.724 2.627 16.016 1.00 87.25 209 THR A O 1
ATOM 1699 N N . TYR A 1 210 ? 24.483 2.184 13.827 1.00 88.75 210 TYR A N 1
ATOM 1700 C CA . TYR A 1 210 ? 24.918 3.494 13.323 1.00 88.75 210 TYR A CA 1
ATOM 1701 C C . TYR A 1 210 ? 23.867 4.166 12.411 1.00 88.75 210 TYR A C 1
ATOM 1703 O O . TYR A 1 210 ? 24.212 4.626 11.320 1.00 88.75 210 TYR A O 1
ATOM 1711 N N . PRO A 1 211 ? 22.586 4.266 12.832 1.00 87.56 211 PRO A N 1
ATOM 1712 C CA . PRO A 1 211 ? 21.470 4.642 11.960 1.00 87.56 211 PRO A CA 1
ATOM 1713 C C . PRO A 1 211 ? 21.689 5.943 11.185 1.00 87.56 211 PRO A C 1
ATOM 1715 O O . PRO A 1 211 ? 21.494 5.967 9.975 1.00 87.56 211 PRO A O 1
ATOM 1718 N N . GLY A 1 212 ? 22.140 7.010 11.855 1.00 86.50 212 GLY A N 1
ATOM 1719 C CA . GLY A 1 212 ? 22.338 8.317 11.219 1.00 86.50 212 GLY A CA 1
ATOM 1720 C C . GLY A 1 212 ? 23.448 8.335 10.163 1.00 86.50 212 GLY A C 1
ATOM 1721 O O . GLY A 1 212 ? 23.293 8.997 9.144 1.00 86.50 212 GLY A O 1
ATOM 1722 N N . LEU A 1 213 ? 24.532 7.575 10.370 1.00 88.56 213 LEU A N 1
ATOM 1723 C CA . LEU A 1 213 ? 25.650 7.480 9.421 1.00 88.56 213 LEU A CA 1
ATOM 1724 C C . LEU A 1 213 ? 25.301 6.580 8.229 1.00 88.56 213 LEU A C 1
ATOM 1726 O O . LEU A 1 213 ? 25.608 6.915 7.088 1.00 88.56 213 LEU A O 1
ATOM 1730 N N . CYS A 1 214 ? 24.628 5.453 8.480 1.00 87.81 214 CYS A N 1
ATOM 1731 C CA . CYS A 1 214 ? 24.123 4.597 7.410 1.00 87.81 214 CYS A CA 1
ATOM 1732 C C . CYS A 1 214 ? 23.081 5.336 6.559 1.00 87.81 214 CYS A C 1
ATOM 1734 O O . CYS A 1 214 ? 23.146 5.269 5.334 1.00 87.81 214 CYS A O 1
ATOM 1736 N N . TRP A 1 215 ? 22.164 6.076 7.192 1.00 88.12 215 TRP A N 1
ATOM 1737 C CA . TRP A 1 215 ? 21.161 6.872 6.490 1.00 88.12 215 TRP A CA 1
ATOM 1738 C C . TRP A 1 215 ? 21.789 8.016 5.687 1.00 88.12 215 TRP A C 1
ATOM 1740 O O . TRP A 1 215 ? 21.478 8.135 4.509 1.00 88.12 215 TRP A O 1
ATOM 1750 N N . SER A 1 216 ? 22.707 8.810 6.252 1.00 88.19 216 SER A N 1
ATOM 1751 C CA . SER A 1 216 ? 23.318 9.930 5.515 1.00 88.19 216 SER A CA 1
ATOM 1752 C C . SER A 1 216 ? 24.204 9.464 4.355 1.00 88.19 216 SER A C 1
ATOM 1754 O O . SER A 1 216 ? 24.165 10.055 3.279 1.00 88.19 216 SER A O 1
ATOM 1756 N N . CYS A 1 217 ? 24.943 8.363 4.522 1.00 89.00 217 CYS A N 1
ATOM 1757 C CA . CYS A 1 217 ? 25.714 7.753 3.439 1.00 89.00 217 CYS A CA 1
ATOM 1758 C C . CYS A 1 217 ? 24.798 7.243 2.308 1.00 89.00 217 CYS A C 1
ATOM 1760 O O . CYS A 1 217 ? 25.055 7.508 1.132 1.00 89.00 217 CYS A O 1
ATOM 1762 N N . MET A 1 218 ? 23.695 6.572 2.658 1.00 87.62 218 MET A N 1
ATOM 1763 C CA . MET A 1 218 ? 22.692 6.093 1.702 1.00 87.62 218 MET A CA 1
ATOM 1764 C C . MET A 1 218 ? 21.981 7.257 0.989 1.00 87.62 218 MET A C 1
ATOM 1766 O O . MET A 1 218 ? 21.850 7.235 -0.229 1.00 87.62 218 MET A O 1
ATOM 1770 N N . MET A 1 219 ? 21.589 8.300 1.724 1.00 88.88 219 MET A N 1
ATOM 1771 C CA . MET A 1 219 ? 20.963 9.518 1.200 1.00 88.88 219 MET A CA 1
ATOM 1772 C C . MET A 1 219 ? 21.853 10.194 0.150 1.00 88.88 219 MET A C 1
ATOM 1774 O O . MET A 1 219 ? 21.432 10.390 -0.988 1.00 88.88 219 MET A O 1
ATOM 1778 N N . THR A 1 220 ? 23.102 10.508 0.506 1.00 90.31 220 THR A N 1
ATOM 1779 C CA . THR A 1 220 ? 24.029 11.221 -0.383 1.00 90.31 220 THR A CA 1
ATOM 1780 C C . THR A 1 220 ? 24.399 10.392 -1.611 1.00 90.31 220 THR A C 1
ATOM 1782 O O . THR A 1 220 ? 24.452 10.933 -2.711 1.00 90.31 220 THR A O 1
ATOM 1785 N N . THR A 1 221 ? 24.611 9.079 -1.466 1.00 89.62 221 THR A N 1
ATOM 1786 C CA . THR A 1 221 ? 24.907 8.220 -2.626 1.00 89.62 221 THR A CA 1
ATOM 1787 C C . THR A 1 221 ? 23.715 8.109 -3.576 1.00 89.62 221 THR A C 1
ATOM 1789 O O . THR A 1 221 ? 23.901 8.260 -4.781 1.00 89.62 221 THR A O 1
ATOM 1792 N N . LEU A 1 222 ? 22.491 7.934 -3.066 1.00 90.75 222 LEU A N 1
ATOM 1793 C CA . LEU A 1 222 ? 21.282 7.890 -3.897 1.00 90.75 222 LEU A CA 1
ATOM 1794 C C . LEU A 1 222 ? 21.016 9.222 -4.614 1.00 90.75 222 LEU A C 1
ATOM 1796 O O . LEU A 1 222 ? 20.741 9.204 -5.813 1.00 90.75 222 LEU A O 1
ATOM 1800 N N . LEU A 1 223 ? 21.145 10.363 -3.924 1.00 91.81 223 LEU A N 1
ATOM 1801 C CA . LEU A 1 223 ? 20.987 11.694 -4.530 1.00 91.81 223 LEU A CA 1
ATOM 1802 C C . LEU A 1 223 ? 22.008 11.954 -5.647 1.00 91.81 223 LEU A C 1
ATOM 1804 O O . LEU A 1 223 ? 21.643 12.492 -6.687 1.00 91.81 223 LEU A O 1
ATOM 1808 N N . LEU A 1 224 ? 23.273 11.559 -5.465 1.00 91.12 224 LEU A N 1
ATOM 1809 C CA . LEU A 1 224 ? 24.303 11.728 -6.497 1.00 91.12 224 LEU A CA 1
ATOM 1810 C C . LEU A 1 224 ? 24.039 10.838 -7.721 1.00 91.12 224 LEU A C 1
ATOM 1812 O O . LEU A 1 224 ? 24.155 11.310 -8.850 1.00 91.12 224 LEU A O 1
ATOM 1816 N N . ILE A 1 225 ? 23.639 9.578 -7.508 1.00 92.06 225 ILE A N 1
ATOM 1817 C CA . ILE A 1 225 ? 23.316 8.642 -8.597 1.00 92.06 225 ILE A CA 1
ATOM 1818 C C . ILE A 1 225 ? 22.087 9.120 -9.377 1.00 92.06 225 ILE A C 1
ATOM 1820 O O . ILE A 1 225 ? 22.130 9.163 -10.604 1.00 92.06 225 ILE A O 1
ATOM 1824 N N . THR A 1 226 ? 21.004 9.495 -8.691 1.00 92.06 226 THR A N 1
ATOM 1825 C CA . THR A 1 226 ? 19.768 9.965 -9.345 1.00 92.06 226 THR A CA 1
ATOM 1826 C C . THR A 1 226 ? 19.964 11.310 -10.039 1.00 92.06 226 THR A C 1
ATOM 1828 O O . THR A 1 226 ? 19.524 11.445 -11.176 1.00 92.06 226 THR A O 1
ATOM 1831 N N . SER A 1 227 ? 20.717 12.243 -9.443 1.00 92.19 227 SER A N 1
ATOM 1832 C CA . SER A 1 227 ? 21.086 13.512 -10.086 1.00 92.19 227 SER A CA 1
ATOM 1833 C C . SER A 1 227 ? 21.891 13.304 -11.369 1.00 92.19 227 SER A C 1
ATOM 1835 O O . SER A 1 227 ? 21.517 13.831 -12.416 1.00 92.19 227 SER A O 1
ATOM 1837 N N . TRP A 1 228 ? 22.956 12.492 -11.330 1.00 91.00 228 TRP A N 1
ATOM 1838 C CA . TRP A 1 228 ? 23.757 12.228 -12.528 1.00 91.00 228 TRP A CA 1
ATOM 1839 C C . TRP A 1 228 ? 22.967 11.458 -13.593 1.00 91.00 228 TRP A C 1
ATOM 1841 O O . TRP A 1 228 ? 23.032 11.785 -14.772 1.00 91.00 228 TRP A O 1
ATOM 1851 N N . SER A 1 229 ? 22.155 10.481 -13.186 1.00 90.38 229 SER A N 1
ATOM 1852 C CA . SER A 1 229 ? 21.318 9.716 -14.119 1.00 90.38 229 SER A CA 1
ATOM 1853 C C . SER A 1 229 ? 20.261 10.605 -14.792 1.00 90.38 229 SER A C 1
ATOM 1855 O O . SER A 1 229 ? 20.009 10.475 -15.988 1.00 90.38 229 SER A O 1
ATOM 1857 N N . LEU A 1 230 ? 19.668 11.542 -14.044 1.00 88.56 230 LEU A N 1
ATOM 1858 C CA . LEU A 1 230 ? 18.724 12.530 -14.566 1.00 88.56 230 LEU A CA 1
ATOM 1859 C C . LEU A 1 230 ? 19.403 13.516 -15.526 1.00 88.56 230 LEU A C 1
ATOM 1861 O O . LEU A 1 230 ? 18.873 13.795 -16.600 1.00 88.56 230 LEU A O 1
ATOM 1865 N N . HIS A 1 231 ? 20.583 14.010 -15.144 1.00 85.88 231 HIS A N 1
ATOM 1866 C CA . HIS A 1 231 ? 21.441 14.846 -15.979 1.00 85.88 231 HIS A CA 1
ATOM 1867 C C . HIS A 1 231 ? 21.749 14.151 -17.310 1.00 85.88 231 HIS A C 1
ATOM 1869 O O . HIS A 1 231 ? 21.544 14.753 -18.359 1.00 85.88 231 HIS A O 1
ATOM 1875 N N . ALA A 1 232 ? 22.124 12.867 -17.280 1.00 82.50 232 ALA A N 1
ATOM 1876 C CA . ALA A 1 232 ? 22.406 12.083 -18.478 1.00 82.50 232 ALA A CA 1
ATOM 1877 C C . ALA A 1 232 ? 21.170 11.874 -19.379 1.00 82.50 232 ALA A C 1
ATOM 1879 O O . ALA A 1 232 ? 21.284 11.983 -20.599 1.00 82.50 232 ALA A O 1
ATOM 1880 N N . CYS A 1 233 ? 19.983 11.634 -18.803 1.00 81.88 233 CYS A N 1
ATOM 1881 C CA . CYS A 1 233 ? 18.737 11.546 -19.573 1.00 81.88 233 CYS A CA 1
ATOM 1882 C C . CYS A 1 233 ? 18.389 12.862 -20.292 1.00 81.88 233 CYS A C 1
ATOM 1884 O O . CYS A 1 233 ? 18.103 12.840 -21.486 1.00 81.88 233 CYS A O 1
ATOM 1886 N N . GLU A 1 234 ? 18.391 14.001 -19.587 1.00 77.81 234 GLU A N 1
ATOM 1887 C CA . GLU A 1 234 ? 17.974 15.283 -20.180 1.00 77.81 234 GLU A CA 1
ATOM 1888 C C . GLU A 1 234 ? 19.072 15.907 -21.072 1.00 77.81 234 GLU A C 1
ATOM 1890 O O . GLU A 1 234 ? 18.739 16.562 -22.057 1.00 77.81 234 GLU A O 1
ATOM 1895 N N . GLN A 1 235 ? 20.368 15.654 -20.816 1.00 72.69 235 GLN A N 1
ATOM 1896 C CA . GLN A 1 235 ? 21.452 16.004 -21.756 1.00 72.69 235 GLN A CA 1
ATOM 1897 C C . GLN A 1 235 ? 21.490 15.115 -23.011 1.00 72.69 235 GLN A C 1
ATOM 1899 O O . GLN A 1 235 ? 22.104 15.497 -24.005 1.00 72.69 235 GLN A O 1
ATOM 1904 N N . GLY A 1 236 ? 20.784 13.977 -23.028 1.00 58.44 236 GLY A N 1
ATOM 1905 C CA . GLY A 1 236 ? 20.634 13.114 -24.209 1.00 58.44 236 GLY A CA 1
ATOM 1906 C C . GLY A 1 236 ? 19.936 13.768 -25.417 1.00 58.44 236 GLY A C 1
ATOM 1907 O O . GLY A 1 236 ? 19.806 13.134 -26.462 1.00 58.44 236 GLY A O 1
ATOM 1908 N N . MET A 1 237 ? 19.509 15.029 -25.295 1.00 53.28 237 MET A N 1
ATOM 1909 C CA . MET A 1 237 ? 18.903 15.886 -26.323 1.00 53.28 237 MET A CA 1
ATOM 1910 C C . MET A 1 237 ? 19.896 16.327 -27.425 1.00 53.28 237 MET A C 1
ATOM 1912 O O . MET A 1 237 ? 20.050 17.514 -27.719 1.00 53.28 237 MET A O 1
ATOM 1916 N N . TRP A 1 238 ? 20.555 15.376 -28.089 1.00 50.06 238 TRP A N 1
ATOM 1917 C CA . TRP A 1 238 ? 21.237 15.630 -29.363 1.00 50.06 238 TRP A CA 1
ATOM 1918 C C . TRP A 1 238 ? 20.190 15.857 -30.467 1.00 50.06 238 TRP A C 1
ATOM 1920 O O . TRP A 1 238 ? 19.686 14.888 -31.014 1.00 50.06 238 TRP A O 1
ATOM 1930 N N . PHE A 1 239 ? 19.835 17.118 -30.747 1.00 42.28 239 PHE A N 1
ATOM 1931 C CA . PHE A 1 239 ? 19.517 17.734 -32.060 1.00 42.28 239 PHE A CA 1
ATOM 1932 C C . PHE A 1 239 ? 18.839 19.114 -31.845 1.00 42.28 239 PHE A C 1
ATOM 1934 O O . PHE A 1 239 ? 18.187 19.328 -30.822 1.00 42.28 239 PHE A O 1
ATOM 1941 N N . PRO A 1 240 ? 18.988 20.091 -32.765 1.00 39.00 240 PRO A N 1
ATOM 1942 C CA . PRO A 1 240 ? 18.474 21.442 -32.560 1.00 39.00 240 PRO A CA 1
ATOM 1943 C C . PRO A 1 240 ? 16.973 21.529 -32.865 1.00 39.00 240 PRO A C 1
ATOM 1945 O O . PRO A 1 240 ? 16.529 21.172 -33.956 1.00 39.00 240 PRO A O 1
ATOM 1948 N N . ILE A 1 241 ? 16.190 22.102 -31.945 1.00 40.19 241 ILE A N 1
ATOM 1949 C CA . ILE A 1 241 ? 14.778 22.430 -32.196 1.00 40.19 241 ILE A CA 1
ATOM 1950 C C . ILE A 1 241 ? 14.696 23.700 -33.061 1.00 40.19 241 ILE A C 1
ATOM 1952 O O . ILE A 1 241 ? 14.420 24.798 -32.582 1.00 40.19 241 ILE A O 1
ATOM 1956 N N . GLN A 1 242 ? 14.927 23.540 -34.364 1.00 42.75 242 GLN A N 1
ATOM 1957 C CA . GLN A 1 242 ? 14.509 24.497 -35.389 1.00 42.75 242 GLN A CA 1
ATOM 1958 C C . GLN A 1 242 ? 13.216 24.024 -36.067 1.00 42.75 242 GLN A C 1
ATOM 1960 O O . GLN A 1 242 ? 13.250 23.574 -37.203 1.00 42.75 242 GLN A O 1
ATOM 1965 N N . THR A 1 243 ? 12.069 24.190 -35.397 1.00 37.34 243 THR A N 1
ATOM 1966 C CA . THR A 1 243 ? 10.772 24.425 -36.070 1.00 37.34 243 THR A CA 1
ATOM 1967 C C . THR A 1 243 ? 9.717 24.956 -35.091 1.00 37.34 243 THR A C 1
ATOM 1969 O O . THR A 1 243 ? 9.431 24.326 -34.081 1.00 37.34 243 THR A O 1
ATOM 1972 N N . LEU A 1 244 ? 9.104 26.090 -35.448 1.00 43.69 244 LEU A N 1
ATOM 1973 C CA . LEU A 1 244 ? 7.770 26.560 -35.034 1.00 43.69 244 LEU A CA 1
ATOM 1974 C C . LEU A 1 244 ? 7.408 26.520 -33.525 1.00 43.69 244 LEU A C 1
ATOM 1976 O O . LEU A 1 244 ? 6.468 25.849 -33.109 1.00 43.69 244 LEU A O 1
ATOM 1980 N N . SER A 1 245 ? 8.007 27.405 -32.723 1.00 31.47 245 SER A N 1
ATOM 1981 C CA . SER A 1 245 ? 7.279 28.601 -32.233 1.00 31.47 245 SER A CA 1
ATOM 1982 C C . SER A 1 245 ? 8.145 29.483 -31.311 1.00 31.47 245 SER A C 1
ATOM 1984 O O . SER A 1 245 ? 8.972 28.964 -30.562 1.00 31.47 245 SER A O 1
ATOM 1986 N N . PRO A 1 246 ? 7.973 30.820 -31.326 1.00 39.06 246 PRO A N 1
ATOM 1987 C CA . PRO A 1 246 ? 8.650 31.717 -30.395 1.00 39.06 246 PRO A CA 1
ATOM 1988 C C . PRO A 1 246 ? 7.882 31.807 -29.064 1.00 39.06 246 PRO A C 1
ATOM 1990 O O . PRO A 1 246 ? 7.177 32.782 -28.805 1.00 39.06 246 PRO A O 1
ATOM 1993 N N . ALA A 1 247 ? 8.021 30.796 -28.204 1.00 36.69 247 ALA A N 1
ATOM 1994 C CA . ALA A 1 247 ? 7.607 30.914 -26.805 1.00 36.69 247 ALA A CA 1
ATOM 1995 C C . ALA A 1 247 ? 8.522 31.936 -26.086 1.00 36.69 247 ALA A C 1
ATOM 1997 O O . ALA A 1 247 ? 9.745 31.769 -26.112 1.00 36.69 247 ALA A O 1
ATOM 1998 N N . PRO A 1 248 ? 7.987 33.015 -25.483 1.00 41.62 248 PRO A N 1
ATOM 1999 C CA . PRO A 1 248 ? 8.819 34.085 -24.944 1.00 41.62 248 PRO A CA 1
ATOM 2000 C C . PRO A 1 248 ? 9.441 33.735 -23.580 1.00 41.62 248 PRO A C 1
ATOM 2002 O O . PRO A 1 248 ? 8.778 33.191 -22.703 1.00 41.62 248 PRO A O 1
ATOM 2005 N N . LEU A 1 249 ? 10.690 34.185 -23.404 1.00 40.00 249 LEU A N 1
ATOM 2006 C CA . LEU A 1 249 ? 11.515 34.208 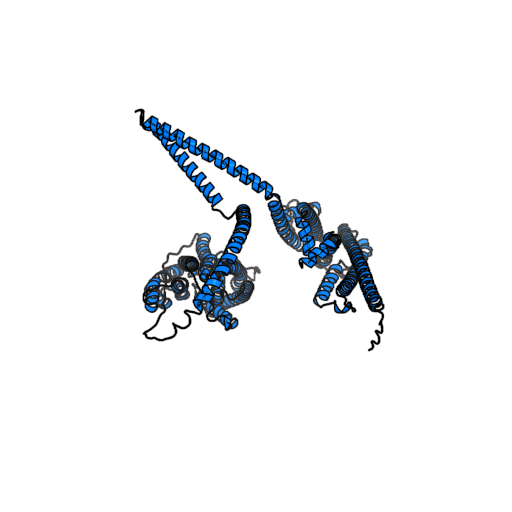-22.183 1.00 40.00 249 LEU A CA 1
ATOM 2007 C C . LEU A 1 249 ? 12.091 32.865 -21.650 1.00 40.00 249 LEU A C 1
ATOM 2009 O O . LEU A 1 249 ? 11.405 31.973 -21.169 1.00 40.00 249 LEU A O 1
ATOM 2013 N N . ALA A 1 250 ? 13.431 32.849 -21.596 1.00 42.28 250 ALA A N 1
ATOM 2014 C CA . ALA A 1 250 ? 14.297 32.179 -20.611 1.00 42.28 250 ALA A CA 1
ATOM 2015 C C . ALA A 1 250 ? 14.444 30.636 -20.563 1.00 42.28 250 ALA A C 1
ATOM 2017 O O . ALA A 1 250 ? 15.349 30.168 -19.875 1.00 42.28 250 ALA A O 1
ATOM 2018 N N . SER A 1 251 ? 13.675 29.828 -21.295 1.00 41.97 251 SER A N 1
ATOM 2019 C CA . SER A 1 251 ? 13.736 28.353 -21.153 1.00 41.97 251 SER A CA 1
ATOM 2020 C C . SER A 1 251 ? 14.917 27.635 -21.843 1.00 41.97 251 SER A C 1
ATOM 2022 O O . SER A 1 251 ? 15.218 26.495 -21.496 1.00 41.97 251 SER A O 1
ATOM 2024 N N . VAL A 1 252 ? 15.602 28.265 -22.805 1.00 47.69 252 VAL A N 1
ATOM 2025 C CA . VAL A 1 252 ? 16.465 27.557 -23.785 1.00 47.69 252 VAL A CA 1
ATOM 2026 C C . VAL A 1 252 ? 17.947 27.427 -23.372 1.00 47.69 252 VAL A C 1
ATOM 2028 O O . VAL A 1 252 ? 18.677 26.648 -23.974 1.00 47.69 252 VAL A O 1
ATOM 2031 N N . SER A 1 253 ? 18.420 28.142 -22.341 1.00 44.66 253 SER A N 1
ATOM 2032 C CA . SER A 1 253 ? 19.860 28.205 -21.992 1.00 44.66 253 SER A CA 1
ATOM 2033 C C . SER A 1 253 ? 20.235 27.779 -20.564 1.00 44.66 253 SER A C 1
ATOM 2035 O O . SER A 1 253 ? 21.417 27.773 -20.229 1.00 44.66 253 SER A O 1
ATOM 2037 N N . PHE A 1 254 ? 19.269 27.384 -19.725 1.00 47.38 254 PHE A N 1
ATOM 2038 C CA . PHE A 1 254 ? 19.528 26.858 -18.369 1.00 47.38 254 PHE A CA 1
ATOM 2039 C C . PHE A 1 254 ? 19.374 25.324 -18.261 1.00 47.38 254 PHE A C 1
ATOM 2041 O O . PHE A 1 254 ? 19.768 24.715 -17.262 1.00 47.38 254 PHE A O 1
ATOM 2048 N N . ALA A 1 255 ? 18.821 24.682 -19.292 1.00 49.62 255 ALA A N 1
ATOM 2049 C CA . ALA A 1 255 ? 18.433 23.272 -19.304 1.00 49.62 255 ALA A CA 1
ATOM 2050 C C . ALA A 1 255 ? 19.597 22.305 -19.625 1.00 49.62 255 ALA A C 1
ATOM 2052 O O . ALA A 1 255 ? 19.526 21.538 -20.579 1.00 49.62 255 ALA A O 1
ATOM 2053 N N . SER A 1 256 ? 20.679 22.334 -18.836 1.00 59.75 256 SER A N 1
ATOM 2054 C CA . SER A 1 256 ? 21.753 21.322 -18.945 1.00 59.75 256 SER A CA 1
ATOM 2055 C C . SER A 1 256 ? 22.646 21.135 -17.709 1.00 59.75 256 SER A C 1
ATOM 2057 O O . SER A 1 256 ? 23.258 20.079 -17.579 1.00 59.75 256 SER A O 1
ATOM 2059 N N . SER A 1 257 ? 22.747 22.099 -16.784 1.00 73.69 257 SER A N 1
ATOM 2060 C CA . SER A 1 257 ? 23.711 22.018 -15.667 1.00 73.69 257 SER A CA 1
ATOM 2061 C C . SER A 1 257 ? 23.440 20.864 -14.686 1.00 73.69 257 SER A C 1
ATOM 2063 O O . SER A 1 257 ? 22.306 20.661 -14.246 1.00 73.69 257 SER A O 1
ATOM 2065 N N . PHE A 1 258 ? 24.499 20.173 -14.243 1.00 84.56 258 PHE A N 1
ATOM 2066 C CA . PHE A 1 258 ? 24.435 19.174 -13.162 1.00 84.56 258 PHE A CA 1
ATOM 2067 C C . PHE A 1 258 ? 23.890 19.763 -11.847 1.00 84.56 258 PHE A C 1
ATOM 2069 O O . PHE A 1 258 ? 23.222 19.069 -11.079 1.00 84.56 258 PHE A O 1
ATOM 2076 N N . ALA A 1 259 ? 24.094 21.062 -11.599 1.00 87.12 259 ALA A N 1
ATOM 2077 C CA . ALA A 1 259 ? 23.499 21.752 -10.453 1.00 87.12 259 ALA A CA 1
ATOM 2078 C C . ALA A 1 259 ? 21.960 21.788 -10.534 1.00 87.12 259 ALA A C 1
ATOM 2080 O O . ALA A 1 259 ? 21.288 21.605 -9.521 1.00 87.12 259 ALA A O 1
ATOM 2081 N N . ASN A 1 260 ? 21.404 21.941 -11.739 1.00 86.31 260 ASN A N 1
ATOM 2082 C CA . ASN A 1 260 ? 19.961 22.011 -11.974 1.00 86.31 260 ASN A CA 1
ATOM 2083 C C . ASN A 1 260 ? 19.317 20.618 -11.880 1.00 86.31 260 ASN A C 1
ATOM 2085 O O . ASN A 1 260 ? 18.268 20.468 -11.255 1.00 86.31 260 ASN A O 1
ATOM 2089 N N . ALA A 1 261 ? 19.993 19.582 -12.394 1.00 87.81 261 ALA A N 1
ATOM 2090 C CA . ALA A 1 261 ? 19.606 18.188 -12.162 1.00 87.81 261 ALA A CA 1
ATOM 2091 C C . ALA A 1 261 ? 19.659 17.824 -10.664 1.00 87.81 261 ALA A C 1
ATOM 2093 O O . ALA A 1 261 ? 18.741 17.183 -10.151 1.00 87.81 261 ALA A O 1
ATOM 2094 N N . THR A 1 262 ? 20.675 18.302 -9.935 1.00 90.56 262 THR A N 1
ATOM 2095 C CA . THR A 1 262 ? 20.807 18.100 -8.481 1.00 90.56 262 THR A CA 1
ATOM 2096 C C . THR A 1 262 ? 19.688 18.800 -7.710 1.00 90.56 262 THR A C 1
ATOM 2098 O O . THR A 1 262 ? 19.083 18.186 -6.833 1.00 90.56 262 THR A O 1
ATOM 2101 N N . TRP A 1 263 ? 19.362 20.048 -8.058 1.00 91.38 263 TRP A N 1
ATOM 2102 C CA . TRP A 1 263 ? 18.250 20.793 -7.464 1.00 91.38 263 TRP A CA 1
ATOM 2103 C C . TRP A 1 263 ? 16.908 20.085 -7.683 1.00 91.38 263 TRP A C 1
ATOM 2105 O O . TRP A 1 263 ? 16.238 19.743 -6.706 1.00 91.38 263 TRP A O 1
ATOM 2115 N N . PHE A 1 264 ? 16.565 19.759 -8.935 1.00 90.94 264 PHE A N 1
ATOM 2116 C CA . PHE A 1 264 ? 15.347 19.012 -9.261 1.00 90.94 264 PHE A CA 1
ATOM 2117 C C . PHE A 1 264 ? 15.283 17.672 -8.510 1.00 90.94 264 PHE A C 1
ATOM 2119 O O . PHE A 1 264 ? 14.237 17.303 -7.972 1.00 90.94 264 PHE A O 1
ATOM 2126 N N . THR A 1 265 ? 16.407 16.954 -8.429 1.00 92.31 265 THR A N 1
ATOM 2127 C CA . THR A 1 265 ? 16.511 15.675 -7.712 1.00 92.31 265 THR A CA 1
ATOM 2128 C C . THR A 1 265 ? 16.218 15.847 -6.224 1.00 92.31 265 THR A C 1
ATOM 2130 O O . THR A 1 265 ? 15.420 15.091 -5.681 1.00 92.31 265 THR A O 1
ATOM 2133 N N . ILE A 1 266 ? 16.782 16.864 -5.562 1.00 92.81 266 ILE A N 1
ATOM 2134 C CA . ILE A 1 266 ? 16.511 17.157 -4.144 1.00 92.81 266 ILE A CA 1
ATOM 2135 C C . ILE A 1 266 ? 15.030 17.508 -3.930 1.00 92.81 266 ILE A C 1
ATOM 2137 O O . ILE A 1 266 ? 14.395 16.956 -3.029 1.00 92.81 266 ILE A O 1
ATOM 2141 N N . VAL A 1 267 ? 14.459 18.372 -4.775 1.00 92.88 267 VAL A N 1
ATOM 2142 C CA . VAL A 1 267 ? 13.047 18.806 -4.719 1.00 92.88 267 VAL A CA 1
ATOM 2143 C C . VAL A 1 267 ? 12.073 17.643 -4.969 1.00 92.88 267 VAL A C 1
ATOM 2145 O O . VAL A 1 267 ? 11.011 17.576 -4.348 1.00 92.88 267 VAL A O 1
ATOM 2148 N N . THR A 1 268 ? 12.446 16.690 -5.827 1.00 93.94 268 THR A N 1
ATOM 2149 C CA . THR A 1 268 ? 11.654 15.488 -6.143 1.00 93.94 268 THR A CA 1
ATOM 2150 C C . THR A 1 268 ? 11.781 14.411 -5.065 1.00 93.94 268 THR A C 1
ATOM 2152 O O . THR A 1 268 ? 10.779 13.837 -4.645 1.00 93.94 268 THR A O 1
ATOM 2155 N N . PHE A 1 269 ? 12.993 14.169 -4.559 1.00 93.25 269 PHE A N 1
ATOM 2156 C CA . PHE A 1 269 ? 13.269 13.220 -3.475 1.00 93.25 269 PHE A CA 1
ATOM 2157 C C . PHE A 1 269 ? 12.582 13.639 -2.167 1.00 93.25 269 PHE A C 1
ATOM 2159 O O . PHE A 1 269 ? 12.089 12.801 -1.418 1.00 93.25 269 PHE A O 1
ATOM 2166 N N . THR A 1 270 ? 12.522 14.945 -1.894 1.00 92.31 270 THR A N 1
ATOM 2167 C CA . THR A 1 270 ? 11.779 15.509 -0.753 1.00 92.31 270 THR A CA 1
ATOM 2168 C C . THR A 1 270 ? 10.277 15.660 -1.017 1.00 92.31 270 THR A C 1
ATOM 2170 O O . THR A 1 270 ? 9.550 16.118 -0.139 1.00 92.31 270 THR A O 1
ATOM 2173 N N . THR A 1 271 ? 9.788 15.239 -2.191 1.00 93.50 271 THR A N 1
ATOM 2174 C CA . THR A 1 271 ? 8.373 15.287 -2.606 1.00 93.50 271 THR A CA 1
ATOM 2175 C C . THR A 1 271 ? 7.739 16.687 -2.563 1.00 93.50 271 THR A C 1
ATOM 2177 O O . THR A 1 271 ? 6.535 16.818 -2.377 1.00 93.50 271 THR A O 1
ATOM 2180 N N . VAL A 1 272 ? 8.545 17.742 -2.748 1.00 93.81 272 VAL A N 1
ATOM 2181 C CA . VAL A 1 272 ? 8.092 19.147 -2.709 1.00 93.81 272 VAL A CA 1
ATOM 2182 C C . VAL A 1 272 ? 7.583 19.625 -4.072 1.00 93.81 272 VAL A C 1
ATOM 2184 O O . VAL A 1 272 ? 6.557 20.291 -4.135 1.00 93.81 272 VAL A O 1
ATOM 2187 N N . GLY A 1 273 ? 8.281 19.276 -5.160 1.00 89.69 273 GLY A N 1
ATOM 2188 C CA . GLY A 1 273 ? 7.795 19.472 -6.534 1.00 89.69 273 GLY A CA 1
ATOM 2189 C C . GLY A 1 273 ? 7.449 20.915 -6.938 1.00 89.69 273 GLY A C 1
ATOM 2190 O O . GLY A 1 273 ? 6.365 21.136 -7.467 1.00 89.69 273 GLY A O 1
ATOM 2191 N N . TYR A 1 274 ? 8.350 21.887 -6.735 1.00 86.44 274 TYR A N 1
ATOM 2192 C CA . TYR A 1 274 ? 8.092 23.317 -7.010 1.00 86.44 274 TYR A CA 1
ATOM 2193 C C . TYR A 1 274 ? 7.638 23.658 -8.446 1.00 86.44 274 TYR A C 1
ATOM 2195 O O . TYR A 1 274 ? 7.000 24.691 -8.638 1.00 86.44 274 TYR A O 1
ATOM 2203 N N . GLY A 1 275 ? 7.958 22.831 -9.449 1.00 83.31 275 GLY A N 1
ATOM 2204 C CA . GLY A 1 275 ? 7.559 23.051 -10.850 1.00 83.31 275 GLY A CA 1
ATOM 2205 C C . GLY A 1 275 ? 8.352 24.141 -11.587 1.00 83.31 275 GLY A C 1
ATOM 2206 O O . GLY A 1 275 ? 8.004 24.498 -12.708 1.00 83.31 275 GLY A O 1
ATOM 2207 N N . ASP A 1 276 ? 9.421 24.645 -10.972 1.00 81.75 276 ASP A N 1
ATOM 2208 C CA . ASP A 1 276 ? 10.372 25.616 -11.518 1.00 81.75 276 ASP A CA 1
ATOM 2209 C C . ASP A 1 276 ? 11.275 25.024 -12.614 1.00 81.75 276 ASP A C 1
ATOM 2211 O O . ASP A 1 276 ? 11.644 25.714 -13.564 1.00 81.75 276 ASP A O 1
ATOM 2215 N N . ILE A 1 277 ? 11.590 23.730 -12.509 1.00 82.44 277 ILE A N 1
ATOM 2216 C CA . ILE A 1 277 ? 12.260 22.935 -13.543 1.00 82.44 277 ILE A CA 1
ATOM 2217 C C . ILE A 1 277 ? 11.369 21.732 -13.880 1.00 82.44 277 ILE A C 1
ATOM 2219 O O . ILE A 1 277 ? 10.912 21.022 -12.985 1.00 82.44 277 ILE A O 1
ATOM 2223 N N . VAL A 1 278 ? 11.124 21.488 -15.173 1.00 80.94 278 VAL A N 1
ATOM 2224 C CA . VAL A 1 278 ? 10.219 20.429 -15.658 1.00 80.94 278 VAL A CA 1
ATOM 2225 C C . VAL A 1 278 ? 10.895 19.590 -16.740 1.00 80.94 278 VAL A C 1
ATOM 2227 O O . VAL A 1 278 ? 11.431 20.123 -17.712 1.00 80.94 278 VAL A O 1
ATOM 2230 N N . LEU A 1 279 ? 10.829 18.267 -16.576 1.00 82.69 279 LEU A N 1
ATOM 2231 C CA . LEU A 1 279 ? 11.519 17.292 -17.422 1.00 82.69 279 LEU A CA 1
ATOM 2232 C C . LEU A 1 279 ? 10.801 17.039 -18.746 1.00 82.69 279 LEU A C 1
ATOM 2234 O O . LEU A 1 279 ? 9.584 16.805 -18.786 1.00 82.69 279 LEU A O 1
ATOM 2238 N N . GLN A 1 280 ? 11.573 17.010 -19.825 1.00 75.94 280 GLN A N 1
ATOM 2239 C CA . GLN A 1 280 ? 11.061 16.824 -21.177 1.00 75.94 280 GLN A CA 1
ATOM 2240 C C . GLN A 1 280 ? 11.157 15.367 -21.632 1.00 75.94 280 GLN A C 1
ATOM 2242 O O . GLN A 1 280 ? 10.239 14.884 -22.297 1.00 75.94 280 GLN A O 1
ATOM 2247 N N . THR A 1 281 ? 12.200 14.629 -21.236 1.00 75.94 281 THR A N 1
ATOM 2248 C CA . THR A 1 281 ? 12.407 13.260 -21.730 1.00 75.94 281 THR A CA 1
ATOM 2249 C C . THR A 1 281 ? 11.618 12.218 -20.929 1.00 75.94 281 THR A C 1
ATOM 2251 O O . THR A 1 281 ? 11.438 12.318 -19.712 1.00 75.94 281 THR A O 1
ATOM 2254 N N . TYR A 1 282 ? 11.178 11.146 -21.597 1.00 81.00 282 TYR A N 1
ATOM 2255 C CA . TYR A 1 282 ? 10.591 9.979 -20.922 1.00 81.00 282 TYR A CA 1
ATOM 2256 C C . TYR A 1 282 ? 11.599 9.286 -19.984 1.00 81.00 282 TYR A C 1
ATOM 2258 O O . TYR A 1 282 ? 11.217 8.807 -18.918 1.00 81.00 282 TYR A O 1
ATOM 2266 N N . CYS A 1 283 ? 12.885 9.306 -20.353 1.00 81.75 283 CYS A N 1
ATOM 2267 C CA . CYS A 1 283 ? 14.020 8.825 -19.561 1.00 81.75 283 CYS A CA 1
ATOM 2268 C C . CYS A 1 283 ? 14.075 9.544 -18.197 1.00 81.75 283 CYS A C 1
ATOM 2270 O O . CYS A 1 283 ? 13.965 8.911 -17.144 1.00 81.75 283 CYS A O 1
ATOM 2272 N N . GLY A 1 284 ? 14.127 10.880 -18.214 1.00 83.94 284 GLY A N 1
ATOM 2273 C CA . GLY A 1 284 ? 14.152 11.714 -17.015 1.00 83.94 284 GLY A CA 1
ATOM 2274 C C . GLY A 1 284 ? 12.881 11.579 -16.178 1.00 83.94 284 GLY A C 1
ATOM 2275 O O . GLY A 1 284 ? 12.966 11.440 -14.960 1.00 83.94 284 GLY A O 1
ATOM 2276 N N . ARG A 1 285 ? 11.698 11.530 -16.808 1.00 87.00 285 ARG A N 1
ATOM 2277 C CA . ARG A 1 285 ? 10.417 11.303 -16.105 1.00 87.00 285 ARG A CA 1
ATOM 2278 C C . ARG A 1 285 ? 10.385 9.960 -15.365 1.00 87.00 285 ARG A C 1
ATOM 2280 O O . ARG A 1 285 ? 9.925 9.913 -14.225 1.00 87.00 285 ARG A O 1
ATOM 2287 N N . GLY A 1 286 ? 10.934 8.898 -15.960 1.00 87.88 286 GLY A N 1
ATOM 2288 C CA . GLY A 1 286 ? 11.117 7.605 -15.292 1.00 87.88 286 GLY A CA 1
ATOM 2289 C C . GLY A 1 286 ? 12.050 7.693 -14.078 1.00 87.88 286 GLY A C 1
ATOM 2290 O O . GLY A 1 286 ? 11.731 7.166 -13.011 1.00 87.88 286 GLY A O 1
ATOM 2291 N N . ILE A 1 287 ? 13.163 8.425 -14.194 1.00 89.69 287 ILE A N 1
ATOM 2292 C CA . ILE A 1 287 ? 14.082 8.663 -13.069 1.00 89.69 287 ILE A CA 1
ATOM 2293 C C . ILE A 1 287 ? 13.428 9.504 -11.971 1.00 89.69 287 ILE A C 1
ATOM 2295 O O . ILE A 1 287 ? 13.615 9.193 -10.798 1.00 89.69 287 ILE A O 1
ATOM 2299 N N . ALA A 1 288 ? 12.639 10.525 -12.306 1.00 90.56 288 ALA A N 1
ATOM 2300 C CA . ALA A 1 288 ? 11.927 11.342 -11.323 1.00 90.56 288 ALA A CA 1
ATOM 2301 C C . ALA A 1 288 ? 10.937 10.507 -10.496 1.00 90.56 288 ALA A C 1
ATOM 2303 O O . ALA A 1 288 ? 10.920 10.617 -9.271 1.00 90.56 288 ALA A O 1
ATOM 2304 N N . PHE A 1 289 ? 10.183 9.615 -11.148 1.00 93.25 289 PHE A N 1
ATOM 2305 C CA . PHE A 1 289 ? 9.294 8.662 -10.478 1.00 93.25 289 PHE A CA 1
ATOM 2306 C C . PHE A 1 289 ? 10.056 7.703 -9.546 1.00 93.25 289 PHE A C 1
ATOM 2308 O O . PHE A 1 289 ? 9.677 7.518 -8.390 1.00 93.25 289 PHE A O 1
ATOM 2315 N N . LEU A 1 290 ? 11.179 7.136 -10.003 1.00 91.50 290 LEU A N 1
ATOM 2316 C CA . LEU A 1 290 ? 12.032 6.303 -9.146 1.00 91.50 290 LEU A CA 1
ATOM 2317 C C . LEU A 1 290 ? 12.634 7.106 -7.979 1.00 91.50 290 LEU A C 1
ATOM 2319 O O . LEU A 1 290 ? 12.731 6.597 -6.865 1.00 91.50 290 LEU A O 1
ATOM 2323 N N . THR A 1 291 ? 12.997 8.368 -8.208 1.00 93.00 291 THR A N 1
ATOM 2324 C CA . THR A 1 291 ? 13.591 9.269 -7.208 1.00 93.00 291 THR A CA 1
ATOM 2325 C C . THR A 1 291 ? 12.596 9.627 -6.106 1.00 93.00 291 THR A C 1
ATOM 2327 O O . THR A 1 291 ? 12.963 9.580 -4.932 1.00 93.00 291 THR A O 1
ATOM 2330 N N . SER A 1 292 ? 11.337 9.932 -6.442 1.00 93.38 292 SER A N 1
ATOM 2331 C CA . SER A 1 292 ? 10.302 10.203 -5.435 1.00 93.38 292 SER A CA 1
ATOM 2332 C C . SER A 1 292 ? 9.957 8.946 -4.629 1.00 93.38 292 SER A C 1
ATOM 2334 O O . SER A 1 292 ? 9.883 9.011 -3.403 1.00 93.38 292 SER A O 1
ATOM 2336 N N . PHE A 1 293 ? 9.862 7.777 -5.275 1.00 92.31 293 PHE A N 1
ATOM 2337 C CA . PHE A 1 293 ? 9.661 6.493 -4.594 1.00 92.31 293 PHE A CA 1
ATOM 2338 C C . PHE A 1 293 ? 10.804 6.183 -3.610 1.00 92.31 293 PHE A C 1
ATOM 2340 O O . PHE A 1 293 ? 10.562 5.888 -2.439 1.00 92.31 293 PHE A O 1
ATOM 2347 N N . ILE A 1 294 ? 12.062 6.328 -4.040 1.00 91.12 294 ILE A N 1
ATOM 2348 C CA . ILE A 1 294 ? 13.243 6.177 -3.175 1.00 91.12 294 ILE A CA 1
ATOM 2349 C C . ILE A 1 294 ? 13.218 7.195 -2.017 1.00 91.12 294 ILE A C 1
ATOM 2351 O O . ILE A 1 294 ? 13.536 6.834 -0.880 1.00 91.12 294 ILE A O 1
ATOM 2355 N N . GLY A 1 295 ? 12.788 8.434 -2.274 1.00 91.25 295 GLY A N 1
ATOM 2356 C CA . GLY A 1 295 ? 12.623 9.484 -1.267 1.00 91.25 295 GLY A CA 1
ATOM 2357 C C . GLY A 1 295 ? 11.589 9.157 -0.185 1.00 91.25 295 GLY A C 1
ATOM 2358 O O . GLY A 1 295 ? 11.844 9.364 1.006 1.00 91.25 295 GLY A O 1
ATOM 2359 N N . LEU A 1 296 ? 10.463 8.546 -0.562 1.00 92.12 296 LEU A N 1
ATOM 2360 C CA . LEU A 1 296 ? 9.446 8.055 0.376 1.00 92.12 296 LEU A CA 1
ATOM 2361 C C . LEU A 1 296 ? 10.001 6.945 1.289 1.00 92.12 296 LEU A C 1
ATOM 2363 O O . LEU A 1 296 ? 9.810 6.988 2.505 1.00 92.12 296 LEU A O 1
ATOM 2367 N N . PHE A 1 297 ? 10.774 5.994 0.753 1.00 88.06 297 PHE A N 1
ATOM 2368 C CA . PHE A 1 297 ? 11.432 4.977 1.586 1.00 88.06 297 PHE A CA 1
ATOM 2369 C C . PHE A 1 297 ? 12.523 5.567 2.494 1.00 88.06 297 PHE A C 1
ATOM 2371 O O . PHE A 1 297 ? 12.621 5.200 3.668 1.00 88.06 297 PHE A O 1
ATOM 2378 N N . ALA A 1 298 ? 13.330 6.506 1.993 1.00 87.50 298 ALA A N 1
ATOM 2379 C CA . ALA A 1 298 ? 14.388 7.143 2.774 1.00 87.50 298 ALA A CA 1
ATOM 2380 C C . ALA A 1 298 ? 13.842 8.029 3.909 1.00 87.50 298 ALA A C 1
ATOM 2382 O O . ALA A 1 298 ? 14.415 8.036 5.003 1.00 87.50 298 ALA A O 1
ATOM 2383 N N . SER A 1 299 ? 12.729 8.733 3.685 1.00 89.56 299 SER A N 1
ATOM 2384 C CA . SER A 1 299 ? 12.047 9.536 4.708 1.00 89.56 299 SER A CA 1
ATOM 2385 C C . SER A 1 299 ? 11.329 8.665 5.746 1.00 89.56 299 SER A C 1
ATOM 2387 O O . SER A 1 299 ? 11.461 8.930 6.941 1.00 89.56 299 SER A O 1
ATOM 2389 N N . ALA A 1 300 ? 10.686 7.561 5.347 1.00 89.38 300 ALA A N 1
ATOM 2390 C CA . ALA A 1 300 ? 10.126 6.586 6.289 1.00 89.38 300 ALA A CA 1
ATOM 2391 C C . ALA A 1 300 ? 11.204 5.985 7.219 1.00 89.38 300 ALA A C 1
ATOM 2393 O O . ALA A 1 300 ? 11.005 5.887 8.434 1.00 89.38 300 ALA A O 1
ATOM 2394 N N . ILE A 1 301 ? 12.383 5.648 6.675 1.00 85.44 301 ILE A N 1
ATOM 2395 C CA . ILE A 1 301 ? 13.535 5.188 7.469 1.00 85.44 301 ILE A CA 1
ATOM 2396 C C . ILE A 1 301 ? 14.038 6.300 8.404 1.00 85.44 301 ILE A C 1
ATOM 2398 O O . ILE A 1 301 ? 14.316 6.017 9.571 1.00 85.44 301 ILE A O 1
ATOM 2402 N N . LEU A 1 302 ? 14.116 7.555 7.942 1.00 85.25 302 LEU A N 1
ATOM 2403 C CA . LEU A 1 302 ? 14.511 8.693 8.782 1.00 85.25 302 LEU A CA 1
ATOM 2404 C C . LEU A 1 302 ? 13.559 8.876 9.970 1.00 85.25 302 LEU A C 1
ATOM 2406 O O . LEU A 1 302 ? 14.022 8.999 11.102 1.00 85.25 302 LEU A O 1
ATOM 2410 N N . VAL A 1 303 ? 12.243 8.847 9.737 1.00 87.69 303 VAL A N 1
ATOM 2411 C CA . VAL A 1 303 ? 11.222 8.978 10.789 1.00 87.69 303 VAL A CA 1
ATOM 2412 C C . VAL A 1 303 ? 11.345 7.844 11.809 1.00 87.69 303 VAL A C 1
ATOM 2414 O O . VAL A 1 303 ? 11.373 8.104 13.013 1.00 87.69 303 VAL A O 1
ATOM 2417 N N . ALA A 1 304 ? 11.516 6.597 11.358 1.00 85.81 304 ALA A N 1
ATOM 2418 C CA . ALA A 1 304 ? 11.742 5.463 12.253 1.00 85.81 304 ALA A CA 1
ATOM 2419 C C . ALA A 1 304 ? 13.034 5.618 13.082 1.00 85.81 304 ALA A C 1
ATOM 2421 O O . ALA A 1 304 ? 13.035 5.344 14.284 1.00 85.81 304 ALA A O 1
ATOM 2422 N N . VAL A 1 305 ? 14.129 6.093 12.483 1.00 85.62 305 VAL A N 1
ATOM 2423 C CA . VAL A 1 305 ? 15.387 6.393 13.191 1.00 85.62 305 VAL A CA 1
ATOM 2424 C C . VAL A 1 305 ? 15.204 7.510 14.221 1.00 85.62 305 VAL A C 1
ATOM 2426 O O . VAL A 1 305 ? 15.673 7.383 15.351 1.00 85.62 305 VAL A O 1
ATOM 2429 N N . PHE A 1 306 ? 14.508 8.584 13.851 1.00 85.69 306 PHE A N 1
ATOM 2430 C CA . PHE A 1 306 ? 14.273 9.761 14.683 1.00 85.69 306 PHE A CA 1
ATOM 2431 C C . PHE A 1 306 ? 13.422 9.420 15.914 1.00 85.69 306 PHE A C 1
ATOM 2433 O O . PHE A 1 306 ? 13.815 9.735 17.038 1.00 85.69 306 PHE A O 1
ATOM 2440 N N . ILE A 1 307 ? 12.331 8.667 15.731 1.00 86.69 307 ILE A N 1
ATOM 2441 C CA . ILE A 1 307 ? 11.492 8.158 16.828 1.00 86.69 307 ILE A CA 1
ATOM 2442 C C . ILE A 1 307 ? 12.323 7.304 17.799 1.00 86.69 307 ILE A C 1
ATOM 2444 O O . ILE A 1 307 ? 12.287 7.554 19.001 1.00 86.69 307 ILE A O 1
ATOM 2448 N N . ASN A 1 308 ? 13.142 6.373 17.293 1.00 82.69 308 ASN A N 1
ATOM 2449 C CA . ASN A 1 308 ? 14.018 5.520 18.115 1.00 82.69 308 ASN A CA 1
ATOM 2450 C C . ASN A 1 308 ? 15.207 6.261 18.771 1.00 82.69 308 ASN A C 1
ATOM 2452 O O . ASN A 1 308 ? 15.940 5.668 19.564 1.00 82.69 308 ASN A O 1
ATOM 2456 N N . LYS A 1 309 ? 15.442 7.539 18.438 1.00 83.25 309 LYS A N 1
ATOM 2457 C CA . LYS A 1 309 ? 16.434 8.406 19.102 1.00 83.25 309 LYS A CA 1
ATOM 2458 C C . LYS A 1 309 ? 15.812 9.446 20.036 1.00 83.25 309 LYS A C 1
ATOM 2460 O O . LYS A 1 309 ? 16.510 9.929 20.920 1.00 83.25 309 LYS A O 1
ATOM 2465 N N . ILE A 1 310 ? 14.523 9.748 19.877 1.00 86.50 310 ILE A N 1
ATOM 2466 C CA . ILE A 1 310 ? 13.730 10.574 20.803 1.00 86.50 310 ILE A CA 1
ATOM 2467 C C . ILE A 1 310 ? 13.091 9.727 21.915 1.00 86.50 310 ILE A C 1
ATOM 2469 O O . ILE A 1 310 ? 12.829 10.234 23.006 1.00 86.50 310 ILE A O 1
ATOM 2473 N N . SER A 1 311 ? 12.856 8.434 21.677 1.00 85.69 311 SER A N 1
ATOM 2474 C CA . SER A 1 311 ? 12.369 7.503 22.695 1.00 85.69 311 SER A CA 1
ATOM 2475 C C . SER A 1 311 ? 13.352 7.404 23.866 1.00 85.69 311 SER A C 1
ATOM 2477 O O . SER A 1 311 ? 14.459 6.890 23.709 1.00 85.69 311 SER A O 1
ATOM 2479 N N . LEU A 1 312 ? 12.919 7.867 25.041 1.00 84.50 312 LEU A N 1
ATOM 2480 C CA . LEU A 1 312 ? 13.689 7.815 26.285 1.00 84.50 312 LEU A CA 1
ATOM 2481 C C . LEU A 1 312 ? 14.130 6.383 26.612 1.00 84.50 312 LEU A C 1
ATOM 2483 O O . LEU A 1 312 ? 13.330 5.445 26.541 1.00 84.50 312 LEU A O 1
ATOM 2487 N N . ASN A 1 313 ? 15.373 6.222 27.063 1.00 86.31 313 ASN A N 1
ATOM 2488 C CA . ASN A 1 313 ? 15.845 4.948 27.594 1.00 86.31 313 ASN A CA 1
ATOM 2489 C C . ASN A 1 313 ? 15.029 4.544 28.831 1.00 86.31 313 ASN A C 1
ATOM 2491 O O . ASN A 1 313 ? 14.532 5.386 29.580 1.00 86.31 313 ASN A O 1
ATOM 2495 N N . ARG A 1 314 ? 14.950 3.239 29.123 1.00 79.38 314 ARG A N 1
ATOM 2496 C CA . ARG A 1 314 ? 14.198 2.716 30.283 1.00 79.38 314 ARG A CA 1
ATOM 2497 C C . ARG A 1 314 ? 14.603 3.374 31.614 1.00 79.38 314 ARG A C 1
ATOM 2499 O O . ARG A 1 314 ? 13.754 3.574 32.477 1.00 79.38 314 ARG A O 1
ATOM 2506 N N . SER A 1 315 ? 15.878 3.727 31.779 1.00 85.25 315 SER A N 1
ATOM 2507 C CA . SER A 1 315 ? 16.409 4.496 32.915 1.00 85.25 315 SER A CA 1
ATOM 2508 C C . SER A 1 315 ? 15.828 5.913 32.990 1.00 85.25 315 SER A C 1
ATOM 2510 O O . SER A 1 315 ? 15.285 6.305 34.022 1.00 85.25 315 SER A O 1
ATOM 2512 N N . GLU A 1 316 ? 15.888 6.663 31.892 1.00 86.12 316 GLU A N 1
ATOM 2513 C CA . GLU A 1 316 ? 15.349 8.023 31.767 1.00 86.12 316 GLU A CA 1
ATOM 2514 C C . GLU A 1 316 ? 13.827 8.045 31.956 1.00 86.12 316 GLU A C 1
ATOM 2516 O O . GLU A 1 316 ? 13.302 8.903 32.663 1.00 86.12 316 GLU A O 1
ATOM 2521 N N . GLN A 1 317 ? 13.116 7.061 31.399 1.00 83.62 317 GLN A N 1
ATOM 2522 C CA . GLN A 1 317 ? 11.672 6.907 31.565 1.00 83.62 317 GLN A CA 1
ATOM 2523 C C . GLN A 1 317 ? 11.292 6.647 33.033 1.00 83.62 317 GLN A C 1
ATOM 2525 O O . GLN A 1 317 ? 10.338 7.248 33.525 1.00 83.62 317 GLN A O 1
ATOM 2530 N N . MET A 1 318 ? 12.059 5.824 33.764 1.00 80.62 318 MET A N 1
ATOM 2531 C CA . MET A 1 318 ? 11.869 5.630 35.210 1.00 80.62 318 MET A CA 1
ATOM 2532 C C . MET A 1 318 ? 12.084 6.928 36.003 1.00 80.62 318 MET A C 1
ATOM 2534 O O . MET A 1 318 ? 11.282 7.237 36.886 1.00 80.62 318 MET A O 1
ATOM 2538 N N . VAL A 1 319 ? 13.121 7.711 35.680 1.00 87.38 319 VAL A N 1
ATOM 2539 C CA . VAL A 1 319 ? 13.378 9.016 36.321 1.00 87.38 319 VAL A CA 1
ATOM 2540 C C . VAL A 1 319 ? 12.251 10.007 36.016 1.00 87.38 319 VAL A C 1
ATOM 2542 O O . VAL A 1 319 ? 11.722 10.640 36.931 1.00 87.38 319 VAL A O 1
ATOM 2545 N N . LEU A 1 320 ? 11.822 10.104 34.757 1.00 85.12 320 LEU A N 1
ATOM 2546 C CA . LEU A 1 320 ? 10.731 10.982 34.342 1.00 85.12 320 LEU A CA 1
ATOM 2547 C C . LEU A 1 320 ? 9.411 10.611 35.035 1.00 85.12 320 LEU A C 1
ATOM 2549 O O . LEU A 1 320 ? 8.710 11.490 35.537 1.00 85.12 320 LEU A O 1
ATOM 2553 N N . ASP A 1 321 ? 9.070 9.325 35.113 1.00 80.31 321 ASP A N 1
ATOM 2554 C CA . ASP A 1 321 ? 7.854 8.872 35.791 1.00 80.31 321 ASP A CA 1
ATOM 2555 C C . ASP A 1 321 ? 7.923 9.041 37.315 1.00 80.31 321 ASP A C 1
ATOM 2557 O O . ASP A 1 321 ? 6.898 9.315 37.943 1.00 80.31 321 ASP A O 1
ATOM 2561 N N . PHE A 1 322 ? 9.108 8.952 37.922 1.00 83.12 322 PHE A N 1
ATOM 2562 C CA . PHE A 1 322 ? 9.319 9.305 39.327 1.00 83.12 322 PHE A CA 1
ATOM 2563 C C . PHE A 1 322 ? 9.084 10.807 39.573 1.00 83.12 322 PHE A C 1
ATOM 2565 O O . PHE A 1 322 ? 8.310 11.174 40.463 1.00 83.12 322 PHE A O 1
ATOM 2572 N N . VAL A 1 323 ? 9.646 11.680 38.729 1.00 86.81 323 VAL A N 1
ATOM 2573 C CA . VAL A 1 323 ? 9.436 13.140 38.792 1.00 86.81 323 VAL A CA 1
ATOM 2574 C C . VAL A 1 323 ? 7.963 13.510 38.563 1.00 86.81 323 VAL A C 1
ATOM 2576 O O . VAL A 1 323 ? 7.407 14.302 39.329 1.00 86.81 323 VAL A O 1
ATOM 2579 N N . LYS A 1 324 ? 7.280 12.889 37.588 1.00 83.19 324 LYS A N 1
ATOM 2580 C CA . LYS A 1 324 ? 5.826 13.053 37.381 1.00 83.19 324 LYS A CA 1
ATOM 2581 C C . LYS A 1 324 ? 5.034 12.691 38.641 1.00 83.19 324 LYS A C 1
ATOM 2583 O O . LYS A 1 324 ? 4.180 13.472 39.057 1.00 83.19 324 LYS A O 1
ATOM 2588 N N . ARG A 1 325 ? 5.330 11.550 39.283 1.00 80.56 325 ARG A N 1
ATOM 2589 C CA . ARG A 1 325 ? 4.652 11.104 40.521 1.00 80.56 325 ARG A CA 1
ATOM 2590 C C . ARG A 1 325 ? 4.863 12.087 41.678 1.00 80.56 325 ARG A C 1
ATOM 2592 O O . ARG A 1 325 ? 3.905 12.372 42.398 1.00 80.56 325 ARG A O 1
ATOM 2599 N N . ILE A 1 326 ? 6.069 12.644 41.834 1.00 84.75 326 ILE A N 1
ATOM 2600 C CA . ILE A 1 326 ? 6.358 13.691 42.831 1.00 84.75 326 ILE A CA 1
ATOM 2601 C C . ILE A 1 326 ? 5.528 14.949 42.553 1.00 84.75 326 ILE A C 1
ATOM 2603 O O . ILE A 1 326 ? 4.843 15.441 43.453 1.00 84.75 326 ILE A O 1
ATOM 2607 N N . ASN A 1 327 ? 5.534 15.446 41.315 1.00 88.69 327 ASN A N 1
ATOM 2608 C CA . ASN A 1 327 ? 4.822 16.673 40.953 1.00 88.69 327 ASN A CA 1
ATOM 2609 C C . ASN A 1 327 ? 3.297 16.519 41.081 1.00 88.69 327 ASN A C 1
ATOM 2611 O O . ASN A 1 327 ? 2.653 17.378 41.681 1.00 88.69 327 ASN A O 1
ATOM 2615 N N . GLN A 1 328 ? 2.726 15.389 40.649 1.00 83.38 328 GLN A N 1
ATOM 2616 C CA . GLN A 1 328 ? 1.309 15.060 40.862 1.00 83.38 328 GLN A CA 1
ATOM 2617 C C . GLN A 1 328 ? 0.947 14.979 42.354 1.00 83.38 328 GLN A C 1
ATOM 2619 O O . GLN A 1 328 ? -0.095 15.487 42.772 1.00 83.38 328 GLN A O 1
ATOM 2624 N N . ALA A 1 329 ? 1.802 14.372 43.186 1.00 85.06 329 ALA A N 1
ATOM 2625 C CA . ALA A 1 329 ? 1.583 14.316 44.631 1.00 85.06 329 ALA A CA 1
ATOM 2626 C C . ALA A 1 329 ? 1.663 15.707 45.287 1.00 85.06 329 ALA A C 1
ATOM 2628 O O . ALA A 1 329 ? 0.895 15.993 46.210 1.00 85.06 329 ALA A O 1
ATOM 2629 N N . ARG A 1 330 ? 2.555 16.580 44.798 1.00 90.50 330 ARG A N 1
ATOM 2630 C CA . ARG A 1 330 ? 2.690 17.974 45.243 1.00 90.50 330 ARG A CA 1
ATOM 2631 C C . ARG A 1 330 ? 1.464 18.800 44.854 1.00 90.50 330 ARG A C 1
ATOM 2633 O O . ARG A 1 330 ? 0.887 19.444 45.725 1.00 90.50 330 ARG A O 1
ATOM 2640 N N . GLU A 1 331 ? 1.013 18.729 43.601 1.00 89.88 331 GLU A N 1
ATOM 2641 C CA . GLU A 1 331 ? -0.175 19.467 43.160 1.00 89.88 331 GLU A CA 1
ATOM 2642 C C . GLU A 1 331 ? -1.440 18.976 43.870 1.00 89.88 331 GLU A C 1
ATOM 2644 O O . GLU A 1 331 ? -2.203 19.795 44.377 1.00 89.88 331 GLU A O 1
ATOM 2649 N N . TYR A 1 332 ? -1.641 17.658 44.006 1.00 89.62 332 TYR A N 1
ATOM 2650 C CA . TYR A 1 332 ? -2.789 17.114 44.738 1.00 89.62 332 TYR A CA 1
ATOM 2651 C C . TYR A 1 332 ? -2.840 17.625 46.188 1.00 89.62 332 TYR A C 1
ATOM 2653 O O . TYR A 1 332 ? -3.906 18.030 46.653 1.00 89.62 332 TYR A O 1
ATOM 2661 N N . ARG A 1 333 ? -1.694 17.693 46.887 1.00 91.56 333 ARG A N 1
ATOM 2662 C CA . ARG A 1 333 ? -1.607 18.325 48.218 1.00 91.56 333 ARG A CA 1
ATOM 2663 C C . ARG A 1 333 ? -2.014 19.802 48.161 1.00 91.56 333 ARG A C 1
ATOM 2665 O O . ARG A 1 333 ? -2.852 20.214 48.957 1.00 91.56 333 ARG A O 1
ATOM 2672 N N . THR A 1 334 ? -1.508 20.577 47.200 1.00 92.81 334 THR A N 1
ATOM 2673 C CA . THR A 1 334 ? -1.893 21.989 47.013 1.00 92.81 334 THR A CA 1
ATOM 2674 C C . THR A 1 334 ? -3.393 22.160 46.742 1.00 92.81 334 THR A C 1
ATOM 2676 O O . THR A 1 334 ? -4.019 23.028 47.350 1.00 92.81 334 THR A O 1
ATOM 2679 N N . ARG A 1 335 ? -4.011 21.319 45.898 1.00 90.75 335 ARG A N 1
ATOM 2680 C CA . ARG A 1 335 ? -5.464 21.363 45.646 1.00 90.75 335 ARG A CA 1
ATOM 2681 C C . ARG A 1 335 ? -6.272 21.010 46.895 1.00 90.75 335 ARG A C 1
ATOM 2683 O O . ARG A 1 335 ? -7.255 21.685 47.179 1.00 90.75 335 ARG A O 1
ATOM 2690 N N . VAL A 1 336 ? -5.846 20.018 47.680 1.00 94.06 336 VAL A N 1
ATOM 2691 C CA . VAL A 1 336 ? -6.490 19.684 48.965 1.00 94.06 336 VAL A CA 1
ATOM 2692 C C . VAL A 1 336 ? -6.383 20.845 49.962 1.00 94.06 336 VAL A C 1
ATOM 2694 O O . VAL A 1 336 ? -7.382 21.194 50.587 1.00 94.06 336 VAL A O 1
ATOM 2697 N N . MET A 1 337 ? -5.232 21.520 50.051 1.00 93.75 337 MET A N 1
ATOM 2698 C CA . MET A 1 337 ? -5.093 22.722 50.885 1.00 93.75 337 MET A CA 1
ATOM 2699 C C . MET A 1 337 ? -5.980 23.880 50.395 1.00 93.75 337 MET A C 1
ATOM 2701 O O . MET A 1 337 ? -6.596 24.557 51.214 1.00 93.75 337 MET A O 1
ATOM 2705 N N . GLN A 1 338 ? -6.137 24.066 49.077 1.00 93.19 338 GLN A N 1
ATOM 2706 C CA . GLN A 1 338 ? -7.093 25.030 48.505 1.00 93.19 338 GLN A CA 1
ATOM 2707 C C . GLN A 1 338 ? -8.553 24.686 48.861 1.00 93.19 338 GLN A C 1
ATOM 2709 O O . GLN A 1 338 ? -9.323 25.583 49.198 1.00 93.19 338 GLN A O 1
ATOM 2714 N N . ILE A 1 339 ? -8.940 23.403 48.860 1.00 93.56 339 ILE A N 1
ATOM 2715 C CA . ILE A 1 339 ? -10.276 22.954 49.305 1.00 93.56 339 ILE A CA 1
ATOM 2716 C C . ILE A 1 339 ? -10.505 23.297 50.783 1.00 93.56 339 ILE A C 1
ATOM 2718 O O . ILE A 1 339 ? -11.565 23.817 51.132 1.00 93.56 339 ILE A O 1
ATOM 2722 N N . ILE A 1 340 ? -9.518 23.061 51.650 1.00 93.19 340 ILE A N 1
ATOM 2723 C CA . ILE A 1 340 ? -9.604 23.407 53.078 1.00 93.19 340 ILE A CA 1
ATOM 2724 C C . ILE A 1 340 ? -9.713 24.931 53.242 1.00 93.19 340 ILE A C 1
ATOM 2726 O O . ILE A 1 340 ? -10.649 25.420 53.871 1.00 93.19 340 ILE A O 1
ATOM 2730 N N . GLN A 1 341 ? -8.832 25.702 52.597 1.00 92.75 341 GLN A N 1
ATOM 2731 C CA . GLN A 1 341 ? -8.817 27.163 52.693 1.00 92.75 341 GLN A CA 1
ATOM 2732 C C . GLN A 1 341 ? -10.128 27.799 52.198 1.00 92.75 341 GLN A C 1
ATOM 2734 O O . GLN A 1 341 ? -10.679 28.681 52.860 1.00 92.75 341 GLN A O 1
ATOM 2739 N N . TYR A 1 342 ? -10.655 27.360 51.049 1.00 89.94 342 TYR A N 1
ATOM 2740 C CA . TYR A 1 342 ? -11.892 27.914 50.495 1.00 89.94 342 TYR A CA 1
ATOM 2741 C C . TYR A 1 342 ? -13.146 27.430 51.230 1.00 89.94 342 TYR A C 1
ATOM 2743 O O . TYR A 1 342 ? -14.097 28.202 51.329 1.00 89.94 342 TYR A O 1
ATOM 2751 N N . SER A 1 343 ? -13.160 26.214 51.793 1.00 89.06 343 SER A N 1
ATOM 2752 C CA . SER A 1 343 ? -14.297 25.742 52.599 1.00 89.06 343 SER A CA 1
ATOM 2753 C C . SER A 1 343 ? -14.377 26.452 53.953 1.00 89.06 343 SER A C 1
ATOM 2755 O O . SER A 1 343 ? -15.445 26.963 54.288 1.00 89.06 343 SER A O 1
ATOM 2757 N N . VAL A 1 344 ? -13.257 26.622 54.668 1.00 89.31 344 VAL A N 1
ATOM 2758 C CA . VAL A 1 344 ? -13.200 27.419 55.909 1.00 89.31 344 VAL A CA 1
ATOM 2759 C C . VAL A 1 344 ? -13.573 28.883 55.646 1.00 89.31 344 VAL A C 1
ATOM 2761 O O . VAL A 1 344 ? -14.403 29.443 56.361 1.00 89.31 344 VAL A O 1
ATOM 2764 N N . ARG A 1 345 ? -13.047 29.501 54.576 1.00 86.56 345 ARG A N 1
ATOM 2765 C CA . ARG A 1 345 ? -13.398 30.885 54.206 1.00 86.56 345 ARG A CA 1
ATOM 2766 C C . ARG A 1 345 ? -14.879 31.033 53.838 1.00 86.56 345 ARG A C 1
ATOM 2768 O O . ARG A 1 345 ? -15.509 31.995 54.268 1.00 86.56 345 ARG A O 1
ATOM 2775 N N . ALA A 1 346 ? -15.451 30.094 53.082 1.00 83.88 346 ALA A N 1
ATOM 2776 C CA . ALA A 1 346 ? -16.873 30.114 52.732 1.00 83.88 346 ALA A CA 1
ATOM 2777 C C . ALA A 1 346 ? -17.788 29.848 53.943 1.00 83.88 346 ALA A C 1
ATOM 2779 O O . ALA A 1 346 ? -18.872 30.420 54.014 1.00 83.88 346 ALA A O 1
ATOM 2780 N N . TRP A 1 347 ? -17.358 29.025 54.905 1.00 86.00 347 TRP A N 1
ATOM 2781 C CA . TRP A 1 347 ? -18.061 28.816 56.175 1.00 86.00 347 TRP A CA 1
ATOM 2782 C C . TRP A 1 347 ? -18.057 30.086 57.033 1.00 86.00 347 TRP A C 1
ATOM 2784 O O . TRP A 1 347 ? -19.116 30.530 57.472 1.00 86.00 347 TRP A O 1
ATOM 2794 N N . PHE A 1 348 ? -16.897 30.729 57.198 1.00 86.69 348 PHE A N 1
ATOM 2795 C CA . PHE A 1 348 ? -16.769 31.953 57.994 1.00 86.69 348 PHE A CA 1
ATOM 2796 C C . PHE A 1 348 ? -17.603 33.110 57.414 1.00 86.69 348 PHE A C 1
ATOM 2798 O O . PHE A 1 348 ? -18.377 33.734 58.139 1.00 86.69 348 PHE A O 1
ATOM 2805 N N . LEU A 1 349 ? -17.532 33.320 56.091 1.00 81.06 349 LEU A N 1
ATOM 2806 C CA . LEU A 1 349 ? -18.335 34.314 55.359 1.00 81.06 349 LEU A CA 1
ATOM 2807 C C . LEU A 1 349 ? -19.845 34.010 55.334 1.00 81.06 349 LEU A C 1
ATOM 2809 O O . LEU A 1 349 ? -20.634 34.893 55.019 1.00 81.06 349 LEU A O 1
ATOM 2813 N N . ARG A 1 350 ? -20.266 32.775 55.642 1.00 77.81 350 ARG A N 1
ATOM 2814 C CA . ARG A 1 350 ? -21.683 32.424 55.845 1.00 77.81 350 ARG A CA 1
ATOM 2815 C C . ARG A 1 350 ? -22.127 32.576 57.302 1.00 77.81 350 ARG A C 1
ATOM 2817 O O . ARG A 1 350 ? -23.306 32.817 57.539 1.00 77.81 350 ARG A O 1
ATOM 2824 N N . ARG A 1 351 ? -21.216 32.409 58.268 1.00 79.56 351 ARG A N 1
ATOM 2825 C CA . ARG A 1 351 ? -21.514 32.471 59.710 1.00 79.56 351 ARG A CA 1
ATOM 2826 C C . ARG A 1 351 ? -21.604 33.908 60.226 1.00 79.56 351 ARG A C 1
ATOM 2828 O O . ARG A 1 351 ? -22.507 34.212 60.998 1.00 79.56 351 ARG A O 1
ATOM 2835 N N . HIS A 1 352 ? -20.709 34.791 59.789 1.00 72.00 352 HIS A N 1
ATOM 2836 C CA . HIS A 1 352 ? -20.841 36.228 60.032 1.00 72.00 352 HIS A CA 1
ATOM 2837 C C . HIS A 1 352 ? -21.696 36.847 58.919 1.00 72.00 352 HIS A C 1
ATOM 2839 O O . HIS A 1 352 ? -21.349 36.731 57.746 1.00 72.00 352 HIS A O 1
ATOM 2845 N N . LYS A 1 353 ? -22.818 37.488 59.281 1.00 56.06 353 LYS A N 1
ATOM 2846 C CA . LYS A 1 353 ? -23.803 38.071 58.347 1.00 56.06 353 LYS A CA 1
ATOM 2847 C C . LYS A 1 353 ? -23.225 39.259 57.553 1.00 56.06 353 LYS A C 1
ATOM 2849 O O . LYS A 1 353 ? -23.515 40.408 57.866 1.00 56.06 353 LYS A O 1
ATOM 2854 N N . SER A 1 354 ? -22.428 38.996 56.519 1.00 55.59 354 SER A N 1
ATOM 2855 C CA . SER A 1 354 ? -21.926 40.019 55.593 1.00 55.59 354 SER A CA 1
ATOM 2856 C C . SER A 1 354 ? -21.976 39.517 54.149 1.00 55.59 354 SER A C 1
ATOM 2858 O O . SER A 1 354 ? -21.176 38.677 53.747 1.00 55.59 354 SER A O 1
ATOM 2860 N N . ASN A 1 355 ? -22.958 40.027 53.398 1.00 56.91 355 ASN A N 1
ATOM 2861 C CA . ASN A 1 355 ? -23.208 39.821 51.966 1.00 56.91 355 ASN A CA 1
ATOM 2862 C C . ASN A 1 355 ? -23.019 38.392 51.418 1.00 56.91 355 ASN A C 1
ATOM 2864 O O . ASN A 1 355 ? -21.921 37.979 51.046 1.00 56.91 355 ASN A O 1
ATOM 2868 N N . TYR A 1 356 ? -24.135 37.693 51.168 1.00 61.16 356 TYR A N 1
ATOM 2869 C CA . TYR A 1 356 ? -24.165 36.422 50.423 1.00 61.16 356 TYR A CA 1
ATOM 2870 C C . TYR A 1 356 ? -23.382 36.472 49.092 1.00 61.16 356 TYR A C 1
ATOM 2872 O O . TYR A 1 356 ? -22.720 35.496 48.728 1.00 61.16 356 TYR A O 1
ATOM 2880 N N . GLY A 1 357 ? -23.373 37.625 48.409 1.00 65.69 357 GLY A N 1
ATOM 2881 C CA . GLY A 1 357 ? -22.573 37.859 47.201 1.00 65.69 357 GLY A CA 1
ATOM 2882 C C . GLY A 1 357 ? -21.054 37.725 47.399 1.00 65.69 357 GLY A C 1
ATOM 2883 O O . GLY A 1 357 ? -20.367 37.280 46.486 1.00 65.69 357 GLY A O 1
ATOM 2884 N N . ALA A 1 358 ? -20.512 38.009 48.589 1.00 67.12 358 ALA A N 1
ATOM 2885 C CA . ALA A 1 358 ? -19.086 37.836 48.895 1.00 67.12 358 ALA A CA 1
ATOM 2886 C C . ALA A 1 358 ? -18.699 36.360 49.132 1.00 67.12 358 ALA A C 1
ATOM 2888 O O . ALA A 1 358 ? -17.560 35.950 48.880 1.00 67.12 358 ALA A O 1
ATOM 2889 N N . ALA A 1 359 ? -19.650 35.529 49.572 1.00 71.69 359 ALA A N 1
ATOM 2890 C CA . ALA A 1 359 ? -19.442 34.093 49.745 1.00 71.69 359 ALA A CA 1
ATOM 2891 C C . ALA A 1 359 ? -19.443 33.330 48.403 1.00 71.69 359 ALA A C 1
ATOM 2893 O O . ALA A 1 359 ? -18.714 32.344 48.260 1.00 71.69 359 ALA A O 1
ATOM 2894 N N . PHE A 1 360 ? -20.211 33.787 47.406 1.00 79.62 360 PHE A N 1
ATOM 2895 C CA . PHE A 1 360 ? -20.377 33.099 46.118 1.00 79.62 360 PHE A CA 1
ATOM 2896 C C . PHE A 1 360 ? -19.052 32.879 45.345 1.00 79.62 360 PHE A C 1
ATOM 2898 O O . PHE A 1 360 ? -18.758 31.726 45.021 1.00 79.62 360 PHE A O 1
ATOM 2905 N N . PRO A 1 361 ? -18.157 33.877 45.152 1.00 81.88 361 PRO A N 1
ATOM 2906 C CA . PRO A 1 361 ? -16.842 33.653 44.542 1.00 81.88 361 PRO A CA 1
ATOM 2907 C C . PRO A 1 361 ? -15.975 32.632 45.289 1.00 81.88 361 PRO A C 1
ATOM 2909 O O . PRO A 1 361 ? -15.229 31.882 44.658 1.00 81.88 361 PRO A O 1
ATOM 2912 N N . SER A 1 362 ? -16.079 32.568 46.622 1.00 80.38 362 SER A N 1
ATOM 2913 C CA . SER A 1 362 ? -15.357 31.576 47.433 1.00 80.38 362 SER A CA 1
ATOM 2914 C C . SER A 1 362 ? -15.901 30.162 47.197 1.00 80.38 362 SER A C 1
ATOM 2916 O O . SER A 1 362 ? -15.120 29.221 47.061 1.00 80.38 362 SER A O 1
ATOM 2918 N N . LEU A 1 363 ? -17.222 30.018 47.050 1.00 83.38 363 LEU A N 1
ATOM 2919 C CA . LEU A 1 363 ? -17.877 28.750 46.722 1.00 83.38 363 LEU A CA 1
ATOM 2920 C C . LEU A 1 363 ? -17.525 28.268 45.300 1.00 83.38 363 LEU A C 1
ATOM 2922 O O . LEU A 1 363 ? -17.210 27.096 45.104 1.00 83.38 363 LEU A O 1
ATOM 2926 N N . CYS A 1 364 ? -17.474 29.173 44.319 1.00 85.88 364 CYS A N 1
ATOM 2927 C CA . CYS A 1 364 ? -17.067 28.857 42.943 1.00 85.88 364 CYS A CA 1
ATOM 2928 C C . CYS A 1 364 ? -15.570 28.507 42.816 1.00 85.88 364 CYS A C 1
ATOM 2930 O O . CYS A 1 364 ? -15.178 27.770 41.907 1.00 85.88 364 CYS A O 1
ATOM 2932 N N . ARG A 1 365 ? -14.717 29.017 43.717 1.00 88.94 365 ARG A N 1
ATOM 2933 C CA . ARG A 1 365 ? -13.306 28.603 43.843 1.00 88.94 365 ARG A CA 1
ATOM 2934 C C . ARG A 1 365 ? -13.184 27.235 44.522 1.00 88.94 365 ARG A C 1
ATOM 2936 O O . ARG A 1 365 ? -12.440 26.389 44.034 1.00 88.94 365 ARG A O 1
ATOM 2943 N N . LEU A 1 366 ? -13.967 26.985 45.576 1.00 90.88 366 LEU A N 1
ATOM 2944 C CA . LEU A 1 366 ? -14.068 25.678 46.234 1.00 90.88 366 LEU A CA 1
ATOM 2945 C C . LEU A 1 366 ? -14.522 24.581 45.257 1.00 90.88 366 LEU A C 1
ATOM 2947 O O . LEU A 1 366 ? -13.877 23.540 45.180 1.00 90.88 366 LEU A O 1
ATOM 2951 N N . HIS A 1 367 ? -15.577 24.821 44.472 1.00 90.44 367 HIS A N 1
ATOM 2952 C CA . HIS A 1 367 ? -16.084 23.849 43.499 1.00 90.44 367 HIS A CA 1
ATOM 2953 C C . HIS A 1 367 ? -15.021 23.484 42.449 1.00 90.44 367 HIS A C 1
ATOM 2955 O O . HIS A 1 367 ? -14.761 22.302 42.225 1.00 90.44 367 HIS A O 1
ATOM 2961 N N . ARG A 1 368 ? -14.328 24.484 41.882 1.00 90.56 368 ARG A N 1
ATOM 2962 C CA . ARG A 1 368 ? -13.205 24.266 40.953 1.00 90.56 368 ARG A CA 1
ATOM 2963 C C . ARG A 1 368 ? -12.044 23.501 41.597 1.00 90.56 368 ARG A C 1
ATOM 2965 O O . ARG A 1 368 ? -11.497 22.596 40.972 1.00 90.56 368 ARG A O 1
ATOM 2972 N N . ALA A 1 369 ? -11.695 23.796 42.851 1.00 90.25 369 ALA A N 1
ATOM 2973 C CA . ALA A 1 369 ? -10.661 23.056 43.578 1.00 90.25 369 ALA A CA 1
ATOM 2974 C C . ALA A 1 369 ? -11.061 21.586 43.830 1.00 90.25 369 ALA A C 1
ATOM 2976 O O . ALA A 1 369 ? -10.232 20.691 43.664 1.00 90.25 369 ALA A O 1
ATOM 2977 N N . ILE A 1 370 ? -12.335 21.319 44.151 1.00 92.00 370 ILE A N 1
ATOM 2978 C CA . ILE A 1 370 ? -12.887 19.960 44.301 1.00 92.00 370 ILE A CA 1
ATOM 2979 C C . ILE A 1 370 ? -12.864 19.202 42.967 1.00 92.00 370 ILE A C 1
ATOM 2981 O O . ILE A 1 370 ? -12.442 18.046 42.945 1.00 92.00 370 ILE A O 1
ATOM 2985 N N . GLN A 1 371 ? -13.274 19.829 41.859 1.00 92.19 371 GLN A N 1
ATOM 2986 C CA . GLN A 1 371 ? -13.194 19.227 40.523 1.00 92.19 371 GLN A CA 1
ATOM 2987 C C . GLN A 1 371 ? -11.743 18.883 40.152 1.00 92.19 371 GLN A C 1
ATOM 2989 O O . GLN A 1 371 ? -11.466 17.737 39.799 1.00 92.19 371 GLN A O 1
ATOM 2994 N N . ALA A 1 372 ? -10.802 19.817 40.326 1.00 90.44 372 ALA A N 1
ATOM 2995 C CA . ALA A 1 372 ? -9.381 19.589 40.055 1.00 90.44 372 ALA A CA 1
ATOM 2996 C C . ALA A 1 372 ? -8.785 18.462 40.923 1.00 90.44 372 ALA A C 1
ATOM 2998 O O . ALA A 1 372 ? -8.075 17.595 40.416 1.00 90.44 372 ALA A O 1
ATOM 2999 N N . ALA A 1 373 ? -9.110 18.410 42.220 1.00 92.56 373 ALA A N 1
ATOM 3000 C CA . ALA A 1 373 ? -8.650 17.334 43.099 1.00 92.56 373 ALA A CA 1
ATOM 3001 C C . ALA A 1 373 ? -9.277 15.970 42.751 1.00 92.56 373 ALA A C 1
ATOM 3003 O O . ALA A 1 373 ? -8.586 14.952 42.822 1.00 92.56 373 ALA A O 1
ATOM 3004 N N . LYS A 1 374 ? -10.558 15.930 42.344 1.00 91.62 374 LYS A N 1
ATOM 3005 C CA . LYS A 1 374 ? -11.202 14.712 41.818 1.00 91.62 374 LYS A CA 1
ATOM 3006 C C . LYS A 1 374 ? -10.512 14.237 40.537 1.00 91.62 374 LYS A C 1
ATOM 3008 O O . LYS A 1 374 ? -10.185 13.057 40.451 1.00 91.62 374 LYS A O 1
ATOM 3013 N N . TYR A 1 375 ? -10.235 15.145 39.599 1.00 88.88 375 TYR A N 1
ATOM 3014 C CA . TYR A 1 375 ? -9.526 14.848 38.353 1.00 88.88 375 TYR A CA 1
ATOM 3015 C C . TYR A 1 375 ? -8.127 14.274 38.618 1.00 88.88 375 TYR A C 1
ATOM 3017 O O . TYR A 1 375 ? -7.845 13.156 38.197 1.00 88.88 375 TYR A O 1
ATOM 3025 N N . LEU A 1 376 ? -7.292 14.950 39.417 1.00 86.44 376 LEU A N 1
ATOM 3026 C CA . LEU A 1 376 ? -5.954 14.460 39.790 1.00 86.44 376 LEU A CA 1
ATOM 3027 C C . LEU A 1 376 ? -6.003 13.101 40.515 1.00 86.44 376 LEU A C 1
ATOM 3029 O O . LEU A 1 376 ? -5.150 12.240 40.291 1.00 86.44 376 LEU A O 1
ATOM 3033 N N . LYS A 1 377 ? -7.013 12.870 41.368 1.00 87.25 377 LYS A N 1
ATOM 3034 C CA . LYS A 1 377 ? -7.219 11.580 42.049 1.00 87.25 377 LYS A CA 1
ATOM 3035 C C . LYS A 1 377 ? -7.617 10.469 41.074 1.00 87.25 377 LYS A C 1
ATOM 3037 O O . LYS A 1 377 ? -7.151 9.342 41.241 1.00 87.25 377 LYS A O 1
ATOM 3042 N N . GLN A 1 378 ? -8.441 10.773 40.072 1.00 84.19 378 GLN A N 1
ATOM 3043 C CA . GLN A 1 378 ? -8.823 9.820 39.031 1.00 84.19 378 GLN A CA 1
ATOM 3044 C C . GLN A 1 378 ? -7.655 9.542 38.080 1.00 84.19 378 GLN A C 1
ATOM 3046 O O . GLN A 1 378 ? -7.347 8.384 37.839 1.00 84.19 378 GLN A O 1
ATOM 3051 N N . GLN A 1 379 ? -6.921 10.565 37.637 1.00 79.44 379 GLN A N 1
ATOM 3052 C CA . GLN A 1 379 ? -5.718 10.405 36.817 1.00 79.44 379 GLN A CA 1
ATOM 3053 C C . GLN A 1 379 ? -4.670 9.530 37.527 1.00 79.44 379 GLN A C 1
ATOM 3055 O O . GLN A 1 379 ? -4.134 8.598 36.933 1.00 79.44 379 GLN A O 1
ATOM 3060 N N . ARG A 1 380 ? -4.445 9.747 38.833 1.00 74.44 380 ARG A N 1
ATOM 3061 C CA . ARG A 1 380 ? -3.567 8.892 39.648 1.00 74.44 380 ARG A CA 1
ATOM 3062 C C . ARG A 1 380 ? -4.078 7.450 39.776 1.00 74.44 380 ARG A C 1
ATOM 3064 O O . ARG A 1 380 ? -3.255 6.542 39.827 1.00 74.44 380 ARG A O 1
ATOM 3071 N N . ARG A 1 381 ? -5.398 7.225 39.827 1.00 72.69 381 ARG A N 1
ATOM 3072 C CA . ARG A 1 381 ? -5.991 5.875 39.770 1.00 72.69 381 ARG A CA 1
ATOM 3073 C C . ARG A 1 381 ? -5.790 5.231 38.403 1.00 72.69 381 ARG A C 1
ATOM 3075 O O . ARG A 1 381 ? -5.358 4.092 38.356 1.00 72.69 381 ARG A O 1
ATOM 3082 N N . ASN A 1 382 ? -6.011 5.954 37.311 1.00 69.31 382 ASN A N 1
ATOM 3083 C CA . ASN A 1 382 ? -5.806 5.433 35.960 1.00 69.31 382 ASN A CA 1
ATOM 3084 C C . ASN A 1 382 ? -4.330 5.052 35.715 1.00 69.31 382 ASN A C 1
ATOM 3086 O O . ASN A 1 382 ? -4.072 4.048 35.072 1.00 69.31 382 ASN A O 1
ATOM 3090 N N . VAL A 1 383 ? -3.360 5.763 36.305 1.00 63.62 383 VAL A N 1
ATOM 3091 C CA . VAL A 1 383 ? -1.921 5.398 36.268 1.00 63.62 383 VAL A CA 1
ATOM 3092 C C . VAL A 1 383 ? -1.564 4.196 37.172 1.00 63.62 383 VAL A C 1
ATOM 3094 O O . VAL A 1 383 ? -0.501 3.603 37.016 1.00 63.62 383 VAL A O 1
ATOM 3097 N N . LEU A 1 384 ? -2.429 3.830 38.124 1.00 61.94 384 LEU A N 1
ATOM 3098 C CA . LEU A 1 384 ? -2.274 2.655 39.000 1.00 61.94 384 LEU A CA 1
ATOM 3099 C C . LEU A 1 384 ? -3.020 1.417 38.478 1.00 61.94 384 LEU A C 1
ATOM 3101 O O . LEU A 1 384 ? -2.559 0.302 38.697 1.00 61.94 384 LEU A O 1
ATOM 3105 N N . ASN A 1 385 ? -4.150 1.623 37.802 1.00 60.66 385 ASN A N 1
ATOM 3106 C CA . ASN A 1 385 ? -4.984 0.581 37.205 1.00 60.66 385 ASN A CA 1
ATOM 3107 C C . ASN A 1 385 ? -4.609 0.297 35.737 1.00 60.66 385 ASN A C 1
ATOM 3109 O O . ASN A 1 385 ? -4.981 -0.744 35.205 1.00 60.66 385 ASN A O 1
ATOM 3113 N N . GLY A 1 386 ? -3.924 1.232 35.074 1.00 51.28 386 GLY A N 1
ATOM 3114 C CA . GLY A 1 386 ? -3.457 1.102 33.698 1.00 51.28 386 GLY A CA 1
ATOM 3115 C C . GLY A 1 386 ? -2.280 0.139 33.612 1.00 51.28 386 GLY A C 1
ATOM 3116 O O . GLY A 1 386 ? -1.149 0.476 33.977 1.00 51.28 386 GLY A O 1
ATOM 3117 N N . ASN A 1 387 ? -2.548 -1.055 33.090 1.00 51.47 387 ASN A N 1
ATOM 3118 C CA . ASN A 1 387 ? -1.522 -2.047 32.774 1.00 51.47 387 ASN A CA 1
ATOM 3119 C C . ASN A 1 387 ? -0.659 -1.635 31.565 1.00 51.47 387 ASN A C 1
ATOM 3121 O O . ASN A 1 387 ? 0.332 -2.290 31.282 1.00 51.47 387 ASN A O 1
ATOM 3125 N N . ASP A 1 388 ? -0.988 -0.543 30.874 1.00 49.12 388 ASP A N 1
ATOM 3126 C CA . ASP A 1 388 ? -0.447 -0.208 29.547 1.00 49.12 388 ASP A CA 1
ATOM 3127 C C . ASP A 1 388 ? 1.000 0.317 29.561 1.00 49.12 388 ASP A C 1
ATOM 3129 O O . ASP A 1 388 ? 1.627 0.479 28.514 1.00 49.12 388 ASP A O 1
ATOM 3133 N N . SER A 1 389 ? 1.575 0.574 30.742 1.00 58.59 389 SER A N 1
ATOM 3134 C CA . SER A 1 389 ? 3.009 0.837 30.844 1.00 58.59 389 SER A CA 1
ATOM 3135 C C . SER A 1 389 ? 3.773 -0.482 30.877 1.00 58.59 389 SER A C 1
ATOM 3137 O O . SER A 1 389 ? 3.727 -1.225 31.853 1.00 58.59 389 SER A O 1
ATOM 3139 N N . LEU A 1 390 ? 4.590 -0.730 29.852 1.00 49.47 390 LEU A N 1
ATOM 3140 C CA . LEU A 1 390 ? 5.525 -1.863 29.801 1.00 49.47 390 LEU A CA 1
ATOM 3141 C C . LEU A 1 390 ? 6.418 -1.925 31.067 1.00 49.47 390 LEU A C 1
ATOM 3143 O O . LEU A 1 390 ? 6.833 -2.999 31.497 1.00 49.47 390 LEU A O 1
ATOM 3147 N N . LEU A 1 391 ? 6.651 -0.783 31.732 1.00 51.81 391 LEU A N 1
ATOM 3148 C CA . LEU A 1 391 ? 7.310 -0.727 33.036 1.00 51.81 391 LEU A CA 1
ATOM 3149 C C . LEU A 1 391 ? 6.429 -1.253 34.185 1.00 51.81 391 LEU A C 1
ATOM 3151 O O . LEU A 1 391 ? 6.962 -1.975 35.026 1.00 51.81 391 LEU A O 1
ATOM 3155 N N . SER A 1 392 ? 5.130 -0.927 34.260 1.00 57.91 392 SER A N 1
ATOM 3156 C CA . SER A 1 392 ? 4.244 -1.501 35.290 1.00 57.91 392 SER A CA 1
ATOM 3157 C C . SER A 1 392 ? 4.034 -2.994 35.057 1.00 57.91 392 SER A C 1
ATOM 3159 O O . SER A 1 392 ? 4.153 -3.741 36.023 1.00 57.91 392 SER A O 1
ATOM 3161 N N . ILE A 1 393 ? 3.889 -3.452 33.805 1.00 58.53 393 ILE A N 1
ATOM 3162 C CA . ILE A 1 393 ? 3.900 -4.888 33.472 1.00 58.53 393 ILE A CA 1
ATOM 3163 C C . ILE A 1 393 ? 5.198 -5.535 33.955 1.00 58.53 393 ILE A C 1
ATOM 3165 O O . ILE A 1 393 ? 5.141 -6.463 34.747 1.00 58.53 393 ILE A O 1
ATOM 3169 N N . LEU A 1 394 ? 6.379 -5.048 33.555 1.00 56.62 394 LEU A N 1
ATOM 3170 C CA . LEU A 1 394 ? 7.648 -5.676 33.955 1.00 56.62 394 LEU A CA 1
ATOM 3171 C C . LEU A 1 394 ? 7.925 -5.597 35.461 1.00 56.62 394 LEU A C 1
ATOM 3173 O O . LEU A 1 394 ? 8.600 -6.471 35.999 1.00 56.62 394 LEU A O 1
ATOM 3177 N N . THR A 1 395 ? 7.420 -4.573 36.149 1.00 62.59 395 THR A N 1
ATOM 3178 C CA . THR A 1 395 ? 7.536 -4.466 37.610 1.00 62.59 395 THR A CA 1
ATOM 3179 C C . THR A 1 395 ? 6.586 -5.448 38.293 1.00 62.59 395 THR A C 1
ATOM 3181 O O . THR A 1 395 ? 7.003 -6.140 39.218 1.00 62.59 395 THR A O 1
ATOM 3184 N N . ASN A 1 396 ? 5.352 -5.578 37.798 1.00 66.88 396 ASN A N 1
ATOM 3185 C CA . ASN A 1 396 ? 4.387 -6.567 38.267 1.00 66.88 396 ASN A CA 1
ATOM 3186 C C . ASN A 1 396 ? 4.885 -7.988 37.987 1.00 66.88 396 ASN A C 1
ATOM 3188 O O . ASN A 1 396 ? 4.916 -8.771 38.918 1.00 66.88 396 ASN A O 1
ATOM 3192 N N . VAL A 1 397 ? 5.395 -8.294 36.791 1.00 66.56 397 VAL A N 1
ATOM 3193 C CA . VAL A 1 397 ? 5.993 -9.594 36.433 1.00 66.56 397 VAL A CA 1
ATOM 3194 C C . VAL A 1 397 ? 7.231 -9.903 37.280 1.00 66.56 397 VAL A C 1
ATOM 3196 O O . VAL A 1 397 ? 7.398 -11.039 37.712 1.00 66.56 397 VAL A O 1
ATOM 3199 N N . TYR A 1 398 ? 8.083 -8.918 37.590 1.00 72.12 398 TYR A N 1
ATOM 3200 C CA . TYR A 1 398 ? 9.205 -9.116 38.520 1.00 72.12 398 TYR A CA 1
ATOM 3201 C C . TYR A 1 398 ? 8.725 -9.400 39.953 1.00 72.12 398 TYR A C 1
ATOM 3203 O O . TYR A 1 398 ? 9.247 -10.297 40.620 1.00 72.12 398 TYR A O 1
ATOM 3211 N N . TYR A 1 399 ? 7.711 -8.675 40.437 1.00 71.44 399 TYR A N 1
ATOM 3212 C CA . TYR A 1 399 ? 7.101 -8.966 41.734 1.00 71.44 399 TYR A CA 1
ATOM 3213 C C . TYR A 1 399 ? 6.359 -10.306 41.736 1.00 71.44 399 TYR A C 1
ATOM 3215 O O . TYR A 1 399 ? 6.483 -11.037 42.711 1.00 71.44 399 TYR A O 1
ATOM 3223 N N . GLU A 1 400 ? 5.655 -10.673 40.669 1.00 74.00 400 GLU A N 1
ATOM 3224 C CA . GLU A 1 400 ? 4.980 -11.958 40.495 1.00 74.00 400 GLU A CA 1
ATOM 3225 C C . GLU A 1 400 ? 5.989 -13.094 40.457 1.00 74.00 400 GLU A C 1
ATOM 3227 O O . GLU A 1 400 ? 5.828 -14.016 41.237 1.00 74.00 400 GLU A O 1
ATOM 3232 N N . GLN A 1 401 ? 7.083 -13.013 39.689 1.00 75.69 401 GLN A N 1
ATOM 3233 C CA . GLN A 1 401 ? 8.186 -13.980 39.772 1.00 75.69 401 GLN A CA 1
ATOM 3234 C C . GLN A 1 401 ? 8.671 -14.133 41.219 1.00 75.69 401 GLN A C 1
ATOM 3236 O O . GLN A 1 401 ? 8.693 -15.242 41.747 1.00 75.69 401 GLN A O 1
ATOM 3241 N N . LYS A 1 402 ? 8.939 -13.022 41.913 1.00 77.12 402 LYS A N 1
ATOM 3242 C CA . LYS A 1 402 ? 9.398 -13.016 43.314 1.00 77.12 402 LYS A CA 1
ATOM 3243 C C . LYS A 1 402 ? 8.333 -13.444 44.335 1.00 77.12 402 LYS A C 1
ATOM 3245 O O . LYS A 1 402 ? 8.654 -13.744 45.488 1.00 77.12 402 LYS A O 1
ATOM 3250 N N . THR A 1 403 ? 7.061 -13.462 43.942 1.00 80.44 403 THR A N 1
ATOM 3251 C CA . THR A 1 403 ? 5.942 -13.977 44.745 1.00 80.44 403 THR A CA 1
ATOM 3252 C C . THR A 1 403 ? 5.696 -15.449 44.428 1.00 80.44 403 THR A C 1
ATOM 3254 O O . THR A 1 403 ? 5.418 -16.209 45.346 1.00 80.44 403 THR A O 1
ATOM 3257 N N . ASN A 1 404 ? 5.912 -15.873 43.184 1.00 74.38 404 ASN A N 1
ATOM 3258 C CA . ASN A 1 404 ? 5.830 -17.244 42.695 1.00 74.38 404 ASN A CA 1
ATOM 3259 C C . ASN A 1 404 ? 7.006 -18.086 43.196 1.00 74.38 404 ASN A C 1
ATOM 3261 O O . ASN A 1 404 ? 6.787 -19.226 43.572 1.00 74.38 404 ASN A O 1
ATOM 3265 N N . GLU A 1 405 ? 8.214 -17.531 43.342 1.00 78.31 405 GLU A N 1
ATOM 3266 C CA . GLU A 1 405 ? 9.308 -18.163 44.099 1.00 78.31 405 GLU A CA 1
ATOM 3267 C C . GLU A 1 405 ? 8.873 -18.462 45.544 1.00 78.31 405 GLU A C 1
ATOM 3269 O O . GLU A 1 405 ? 8.979 -19.591 46.024 1.00 78.31 405 GLU A O 1
ATOM 3274 N N . LYS A 1 406 ? 8.299 -17.465 46.235 1.00 82.25 406 LYS A N 1
ATOM 3275 C CA . LYS A 1 406 ? 7.770 -17.627 47.601 1.00 82.25 406 LYS A CA 1
ATOM 3276 C C . LYS A 1 406 ? 6.572 -18.580 47.658 1.00 82.25 406 LYS A C 1
ATOM 3278 O O . LYS A 1 406 ? 6.396 -19.270 48.662 1.00 82.25 406 LYS A O 1
ATOM 3283 N N . LEU A 1 407 ? 5.752 -18.622 46.609 1.00 81.81 407 LEU A N 1
ATOM 3284 C CA . LEU A 1 407 ? 4.609 -19.519 46.489 1.00 81.81 407 LEU A CA 1
ATOM 3285 C C . LEU A 1 407 ? 5.075 -20.954 46.241 1.00 81.81 407 LEU A C 1
ATOM 3287 O O . LEU A 1 407 ? 4.575 -21.847 46.903 1.00 81.81 407 LEU A O 1
ATOM 3291 N N . LEU A 1 408 ? 6.073 -21.178 45.384 1.00 80.44 408 LEU A N 1
ATOM 3292 C CA . LEU A 1 408 ? 6.695 -22.482 45.142 1.00 80.44 408 LEU A CA 1
ATOM 3293 C C . LEU A 1 408 ? 7.341 -23.041 46.414 1.00 80.44 408 LEU A C 1
ATOM 3295 O O . LEU A 1 408 ? 7.175 -24.222 46.705 1.00 80.44 408 LEU A O 1
ATOM 3299 N N . VAL A 1 409 ? 8.000 -22.202 47.223 1.00 83.50 409 VAL A N 1
ATOM 3300 C CA . VAL A 1 409 ? 8.501 -22.607 48.550 1.00 83.50 409 VAL A CA 1
ATOM 3301 C C . VAL A 1 409 ? 7.352 -23.062 49.463 1.00 83.50 409 VAL A C 1
ATOM 3303 O O . VAL A 1 409 ? 7.443 -24.132 50.065 1.00 83.50 409 VAL A O 1
ATOM 3306 N N . LYS A 1 410 ? 6.240 -22.313 49.521 1.00 85.00 410 LYS A N 1
ATOM 3307 C CA . LYS A 1 410 ? 5.049 -22.692 50.308 1.00 85.00 410 LYS A CA 1
ATOM 3308 C C . LYS A 1 410 ? 4.333 -23.935 49.769 1.00 85.00 410 LYS A C 1
ATOM 3310 O O . LYS A 1 410 ? 3.949 -24.796 50.552 1.00 85.00 410 LYS A O 1
ATOM 3315 N N . LEU A 1 411 ? 4.176 -24.054 48.454 1.00 77.25 411 LEU A N 1
ATOM 3316 C CA . LEU A 1 411 ? 3.549 -25.196 47.790 1.00 77.25 411 LEU A CA 1
ATOM 3317 C C . LEU A 1 411 ? 4.387 -26.460 47.977 1.00 77.25 411 LEU A C 1
ATOM 3319 O O . LEU A 1 411 ? 3.822 -27.518 48.217 1.00 77.25 411 LEU A O 1
ATOM 3323 N N . LYS A 1 412 ? 5.721 -26.360 47.976 1.00 79.44 412 LYS A N 1
ATOM 3324 C CA . LYS A 1 412 ? 6.602 -27.489 48.302 1.00 79.44 412 LYS A CA 1
ATOM 3325 C C . LYS A 1 412 ? 6.453 -27.930 49.764 1.00 79.44 412 LYS A C 1
ATOM 3327 O O . LYS A 1 412 ? 6.417 -29.124 50.030 1.00 79.44 412 LYS A O 1
ATOM 3332 N N . GLN A 1 413 ? 6.273 -26.996 50.702 1.00 80.38 413 GLN A N 1
ATOM 3333 C CA . GLN A 1 413 ? 5.920 -27.330 52.091 1.00 80.38 413 GLN A CA 1
ATOM 3334 C C . GLN A 1 413 ? 4.522 -27.972 52.204 1.00 80.38 413 GLN A C 1
ATOM 3336 O O . GLN A 1 413 ? 4.346 -28.923 52.964 1.00 80.38 413 GLN A O 1
ATOM 3341 N N . GLN A 1 414 ? 3.536 -27.497 51.436 1.00 82.50 414 GLN A N 1
ATOM 3342 C CA . GLN A 1 414 ? 2.185 -28.068 51.422 1.00 82.50 414 GLN A CA 1
ATOM 3343 C C . GLN A 1 414 ? 2.107 -29.433 50.725 1.00 82.50 414 GLN A C 1
ATOM 3345 O O . GLN A 1 414 ? 1.346 -30.272 51.192 1.00 82.50 414 GLN A O 1
ATOM 3350 N N . SER A 1 415 ? 2.900 -29.681 49.677 1.00 74.19 415 SER A N 1
ATOM 3351 C CA . SER A 1 415 ? 2.980 -30.976 48.983 1.00 74.19 415 SER A CA 1
ATOM 3352 C C . SER A 1 415 ? 3.440 -32.066 49.941 1.00 74.19 415 SER A C 1
ATOM 3354 O O . SER A 1 415 ? 2.702 -33.018 50.161 1.00 74.19 415 SER A O 1
ATOM 3356 N N . ASN A 1 416 ? 4.571 -31.852 50.626 1.00 75.06 416 ASN A N 1
ATOM 3357 C CA . ASN A 1 416 ? 5.074 -32.777 51.644 1.00 75.06 416 ASN A CA 1
ATOM 3358 C C . ASN A 1 416 ? 4.004 -33.075 52.720 1.00 75.06 416 ASN A C 1
ATOM 3360 O O . ASN A 1 416 ? 3.810 -34.217 53.126 1.00 75.06 416 ASN A O 1
ATOM 3364 N N . SER A 1 417 ? 3.258 -32.047 53.148 1.00 81.31 417 SER A N 1
ATOM 3365 C CA . SER A 1 417 ? 2.156 -32.197 54.110 1.00 81.31 417 SER A CA 1
ATOM 3366 C C . SER A 1 417 ? 0.934 -32.937 53.538 1.00 81.31 417 SER A C 1
ATOM 3368 O O . SER A 1 417 ? 0.180 -33.549 54.297 1.00 81.31 417 SER A O 1
ATOM 3370 N N . PHE A 1 418 ? 0.722 -32.903 52.221 1.00 72.88 418 PHE A N 1
ATOM 3371 C CA . PHE A 1 418 ? -0.321 -33.659 51.527 1.00 72.88 418 PHE A CA 1
ATOM 3372 C C . PHE A 1 418 ? 0.062 -35.126 51.325 1.00 72.88 418 PHE A C 1
ATOM 3374 O O . PHE A 1 418 ? -0.786 -35.983 51.559 1.00 72.88 418 PHE A O 1
ATOM 3381 N N . ASP A 1 419 ? 1.320 -35.427 51.002 1.00 74.31 419 ASP A N 1
ATOM 3382 C CA . ASP A 1 419 ? 1.833 -36.800 50.886 1.00 74.31 419 ASP A CA 1
ATOM 3383 C C . ASP A 1 419 ? 1.671 -37.560 52.216 1.00 74.31 419 ASP A C 1
ATOM 3385 O O . ASP A 1 419 ? 1.128 -38.669 52.262 1.00 74.31 419 ASP A O 1
ATOM 3389 N N . ASP A 1 420 ? 1.997 -36.904 53.337 1.00 74.56 420 ASP A N 1
ATOM 3390 C CA . ASP A 1 420 ? 1.726 -37.422 54.682 1.00 74.56 420 ASP A CA 1
ATOM 3391 C C . ASP A 1 420 ? 0.226 -37.659 54.940 1.00 74.56 420 ASP A C 1
ATOM 3393 O O . ASP A 1 420 ? -0.146 -38.463 55.798 1.00 74.56 420 ASP A O 1
ATOM 3397 N N . ARG A 1 421 ? -0.684 -36.917 54.296 1.00 78.62 421 ARG A N 1
ATOM 3398 C CA . ARG A 1 421 ? -2.144 -37.080 54.465 1.00 78.62 421 ARG A CA 1
ATOM 3399 C C . ARG A 1 421 ? -2.714 -38.156 53.543 1.00 78.62 421 ARG A C 1
ATOM 3401 O O . ARG A 1 421 ? -3.601 -38.874 53.993 1.00 78.62 421 ARG A O 1
ATOM 3408 N N . LEU A 1 422 ? -2.179 -38.321 52.334 1.00 66.62 422 LEU A N 1
ATOM 3409 C CA . LEU A 1 422 ? -2.566 -39.377 51.392 1.00 66.62 422 LEU A CA 1
ATOM 3410 C C . LEU A 1 422 ? -2.275 -40.771 51.961 1.00 66.62 422 LEU A C 1
ATOM 3412 O O . LEU A 1 422 ? -3.195 -41.583 52.036 1.00 66.62 422 LEU A O 1
ATOM 3416 N N . ARG A 1 423 ? -1.088 -40.989 52.545 1.00 66.81 423 ARG A N 1
ATOM 3417 C CA . ARG A 1 423 ? -0.757 -42.243 53.261 1.00 66.81 423 ARG A CA 1
ATOM 3418 C C . ARG A 1 423 ? -1.725 -42.582 54.404 1.00 66.81 423 ARG A C 1
ATOM 3420 O O . ARG A 1 423 ? -1.908 -43.743 54.748 1.00 66.81 423 ARG A O 1
ATOM 3427 N N . ARG A 1 424 ? -2.358 -41.571 55.016 1.00 69.44 424 ARG A N 1
ATOM 3428 C CA . ARG A 1 424 ? -3.376 -41.731 56.079 1.00 69.44 424 ARG A CA 1
ATOM 3429 C C . ARG A 1 424 ? -4.809 -41.864 55.541 1.00 69.44 424 ARG A C 1
ATOM 3431 O O . ARG A 1 424 ? -5.728 -42.065 56.338 1.00 69.44 424 ARG A O 1
ATOM 3438 N N . LEU A 1 425 ? -4.999 -41.734 54.228 1.00 60.50 425 LEU A N 1
ATOM 3439 C CA . LEU A 1 425 ? -6.267 -41.923 53.525 1.00 60.50 425 LEU A CA 1
ATOM 3440 C C . LEU A 1 425 ? -6.311 -43.247 52.755 1.00 60.50 425 LEU A C 1
ATOM 3442 O O . LEU A 1 425 ? -7.358 -43.877 52.798 1.00 60.50 425 LEU A O 1
ATOM 3446 N N . GLU A 1 426 ? -5.208 -43.723 52.164 1.00 61.25 426 GLU A N 1
ATOM 3447 C CA . GLU A 1 426 ? -5.119 -45.075 51.568 1.00 61.25 426 GLU A CA 1
ATOM 3448 C C . GLU A 1 426 ? -5.562 -46.148 52.577 1.00 61.25 426 GLU A C 1
ATOM 3450 O O . GLU A 1 426 ? -6.547 -46.846 52.349 1.00 61.25 426 GLU A O 1
ATOM 3455 N N . ILE A 1 427 ? -4.968 -46.133 53.780 1.00 60.34 427 ILE A N 1
ATOM 3456 C CA . ILE A 1 427 ? -5.306 -47.005 54.928 1.00 60.34 427 ILE A CA 1
ATOM 3457 C C . ILE A 1 427 ? -6.806 -46.948 55.313 1.00 60.34 427 ILE A C 1
ATOM 3459 O O . ILE A 1 427 ? -7.331 -47.854 55.961 1.00 60.34 427 ILE A O 1
ATOM 3463 N N . LYS A 1 428 ? -7.527 -45.885 54.935 1.00 61.41 428 LYS A N 1
ATOM 3464 C CA . LYS A 1 428 ? -8.966 -45.725 55.198 1.00 61.41 428 LYS A CA 1
ATOM 3465 C C . LYS A 1 428 ? -9.853 -46.051 53.997 1.00 61.41 428 LYS A C 1
ATOM 3467 O O . LYS A 1 428 ? -11.023 -46.346 54.211 1.00 61.41 428 LYS A O 1
ATOM 3472 N N . LEU A 1 429 ? -9.335 -45.992 52.772 1.00 50.91 429 LEU A N 1
ATOM 3473 C CA . LEU A 1 429 ? -10.122 -46.157 51.550 1.00 50.91 429 LEU A CA 1
ATOM 3474 C C . LEU A 1 429 ? -10.390 -47.637 51.242 1.00 50.91 429 LEU A C 1
ATOM 3476 O O . LEU A 1 429 ? -11.522 -47.985 50.901 1.00 50.91 429 LEU A O 1
ATOM 3480 N N . ASP A 1 430 ? -9.405 -48.509 51.488 1.00 52.88 430 ASP A N 1
ATOM 3481 C CA . ASP A 1 430 ? -9.545 -49.973 51.375 1.00 52.88 430 ASP A CA 1
ATOM 3482 C C . ASP A 1 430 ? -10.702 -50.517 52.234 1.00 52.88 430 ASP A C 1
ATOM 3484 O O . ASP A 1 430 ? -11.410 -51.443 51.844 1.00 52.88 430 ASP A O 1
ATOM 3488 N N . ASN A 1 431 ? -10.948 -49.884 53.386 1.00 50.88 431 ASN A N 1
ATOM 3489 C CA . ASN A 1 431 ? -12.009 -50.247 54.329 1.00 50.88 431 ASN A CA 1
ATOM 3490 C C . ASN A 1 431 ? -13.421 -49.774 53.913 1.00 50.88 431 ASN A C 1
ATOM 3492 O O . ASN A 1 431 ? -14.392 -50.107 54.589 1.00 50.88 431 ASN A O 1
ATOM 3496 N N . VAL A 1 432 ? -13.554 -48.985 52.839 1.00 47.25 432 VAL A N 1
ATOM 3497 C CA . VAL A 1 432 ? -14.836 -48.403 52.381 1.00 47.25 432 VAL A CA 1
ATOM 3498 C C . VAL A 1 432 ? -15.258 -48.940 51.009 1.00 47.25 432 VAL A C 1
ATOM 3500 O O . VAL A 1 432 ? -16.453 -49.047 50.726 1.00 47.25 432 VAL A O 1
ATOM 3503 N N . LEU A 1 433 ? -14.299 -49.327 50.162 1.00 43.47 433 LEU A N 1
ATOM 3504 C CA . LEU A 1 433 ? -14.551 -49.770 48.784 1.00 43.47 433 LEU A CA 1
ATOM 3505 C C . LEU A 1 433 ? -15.400 -51.058 48.687 1.00 43.47 433 LEU A C 1
ATOM 3507 O O . LEU A 1 433 ? -16.040 -51.303 47.667 1.00 43.47 433 LEU A O 1
ATOM 3511 N N . THR A 1 434 ? -15.467 -51.852 49.757 1.00 44.94 434 THR A N 1
ATOM 3512 C CA . THR A 1 434 ? -16.230 -53.111 49.842 1.00 44.94 434 THR A CA 1
ATOM 3513 C C . THR A 1 434 ? -17.746 -52.941 50.020 1.00 44.94 434 THR A C 1
ATOM 3515 O O . THR A 1 434 ? -18.472 -53.927 49.920 1.00 44.94 434 THR A O 1
ATOM 3518 N N . VAL A 1 435 ? -18.248 -51.726 50.286 1.00 46.81 435 VAL A N 1
ATOM 3519 C CA . VAL A 1 435 ? -19.633 -51.510 50.765 1.00 46.81 435 VAL A CA 1
ATOM 3520 C C . VAL A 1 435 ? -20.590 -50.941 49.700 1.00 46.81 435 VAL A C 1
ATOM 3522 O O . VAL A 1 435 ? -21.804 -51.083 49.833 1.00 46.81 435 VAL A O 1
ATOM 3525 N N . LEU A 1 436 ? -20.089 -50.305 48.632 1.00 40.62 436 LEU A N 1
ATOM 3526 C CA . LEU A 1 436 ? -20.889 -49.394 47.789 1.00 40.62 436 LEU A CA 1
ATOM 3527 C C . LEU A 1 436 ? -21.030 -49.804 46.307 1.00 40.62 436 LEU A C 1
ATOM 3529 O O . LEU A 1 436 ? -20.792 -49.001 45.409 1.00 40.62 436 LEU A O 1
ATOM 3533 N N . THR A 1 437 ? -21.478 -51.034 46.030 1.00 40.31 437 THR A N 1
ATOM 3534 C CA . THR A 1 437 ? -21.850 -51.476 44.663 1.00 40.31 437 THR A CA 1
ATOM 3535 C C . THR A 1 437 ? -23.170 -52.265 44.612 1.00 40.31 437 THR A C 1
ATOM 3537 O O . THR A 1 437 ? -23.177 -53.478 44.405 1.00 40.31 437 THR A O 1
ATOM 3540 N N . ARG A 1 438 ? -24.328 -51.589 44.766 1.00 32.22 438 ARG A N 1
ATOM 3541 C CA . ARG A 1 438 ? -25.646 -52.213 44.500 1.00 32.22 438 ARG A CA 1
ATOM 3542 C C . ARG A 1 438 ? -26.794 -51.226 44.185 1.00 32.22 438 ARG A C 1
ATOM 3544 O O . ARG A 1 438 ? -27.328 -50.627 45.109 1.00 32.22 438 ARG A O 1
ATOM 3551 N N . ASN A 1 439 ? -27.253 -51.217 42.920 1.00 29.31 439 ASN A N 1
ATOM 3552 C CA . ASN A 1 439 ? -28.580 -50.753 42.431 1.00 29.31 439 ASN A CA 1
ATOM 3553 C C . ASN A 1 439 ? -28.907 -49.232 42.631 1.00 29.31 439 ASN A C 1
ATOM 3555 O O . ASN A 1 439 ? -28.177 -48.557 43.341 1.00 29.31 439 ASN A O 1
ATOM 3559 N N . ASN A 1 440 ? -29.972 -48.574 42.119 1.00 30.75 440 ASN A N 1
ATOM 3560 C CA . ASN A 1 440 ? -30.811 -48.602 40.883 1.00 30.75 440 ASN A CA 1
ATOM 3561 C C . ASN A 1 440 ? -31.684 -47.299 40.855 1.00 30.75 440 ASN A C 1
ATOM 3563 O O . ASN A 1 440 ? -31.818 -46.673 41.900 1.00 30.75 440 ASN A O 1
ATOM 3567 N N . SER A 1 441 ? -32.428 -46.876 39.812 1.00 31.48 441 SER A N 1
ATOM 3568 C CA . SER A 1 441 ? -32.250 -46.848 38.335 1.00 31.48 441 SER A CA 1
ATOM 3569 C C . SER A 1 441 ? -33.528 -46.288 37.646 1.00 31.48 441 SER A C 1
ATOM 3571 O O . SER A 1 441 ? -34.594 -46.817 37.952 1.00 31.48 441 SER A O 1
ATOM 3573 N N . ILE A 1 442 ? -33.417 -45.397 36.631 1.00 30.55 442 ILE A N 1
ATOM 3574 C CA . ILE A 1 442 ? -34.459 -45.087 35.587 1.00 30.55 442 ILE A CA 1
ATOM 3575 C C . ILE A 1 442 ? -35.724 -44.327 36.111 1.00 30.55 442 ILE A C 1
ATOM 3577 O O . ILE A 1 442 ? -35.986 -44.422 37.309 1.00 30.55 442 ILE A O 1
ATOM 3581 N N . PRO A 1 443 ? -36.536 -43.568 35.309 1.00 38.25 443 PRO A N 1
ATOM 3582 C CA . PRO A 1 443 ? -36.500 -43.157 33.878 1.00 38.25 443 PRO A CA 1
ATOM 3583 C C . PRO A 1 443 ? -36.188 -41.627 33.726 1.00 38.25 443 PRO A C 1
ATOM 3585 O O . PRO A 1 443 ? -35.339 -41.181 34.486 1.00 38.25 443 PRO A O 1
ATOM 3588 N N . GLN A 1 444 ? -36.685 -40.719 32.843 1.00 27.27 444 GLN A N 1
ATOM 3589 C CA . GLN A 1 444 ? -37.640 -40.592 31.688 1.00 27.27 444 GLN A CA 1
ATOM 3590 C C . GLN A 1 444 ? -37.248 -39.265 30.910 1.00 27.27 444 GLN A C 1
ATOM 3592 O O . GLN A 1 444 ? -36.191 -38.730 31.224 1.00 27.27 444 GLN A O 1
ATOM 3597 N N . HIS A 1 445 ? -37.906 -38.605 29.925 1.00 26.62 445 HIS A N 1
ATOM 3598 C CA . HIS A 1 445 ? -39.226 -38.702 29.260 1.00 26.62 445 HIS A CA 1
ATOM 3599 C C . HIS A 1 445 ? -39.223 -38.267 27.752 1.00 26.62 445 HIS A C 1
ATOM 3601 O O . HIS A 1 445 ? -38.707 -39.008 26.923 1.00 26.62 445 HIS A O 1
ATOM 3607 N N . SER A 1 446 ? -39.865 -37.147 27.354 1.00 27.31 446 SER A N 1
ATOM 3608 C CA . SER A 1 446 ? -40.193 -36.727 25.958 1.00 27.31 446 SER A CA 1
ATOM 3609 C C . SER A 1 446 ? -40.628 -35.229 25.909 1.00 27.31 446 SER A C 1
ATOM 3611 O O . SER A 1 446 ? -40.945 -34.722 26.979 1.00 27.31 446 SER A O 1
ATOM 3613 N N . ARG A 1 447 ? -40.775 -34.456 24.802 1.00 26.27 447 ARG A N 1
ATOM 3614 C CA . ARG A 1 447 ? -40.802 -34.694 23.327 1.00 26.27 447 ARG A CA 1
ATOM 3615 C C . ARG A 1 447 ? -40.702 -33.352 22.518 1.00 26.27 447 ARG A C 1
ATOM 3617 O O . ARG A 1 447 ? -41.080 -32.324 23.065 1.00 26.27 447 ARG A O 1
ATOM 3624 N N . PHE A 1 448 ? -40.395 -33.426 21.207 1.00 26.72 448 PHE A N 1
ATOM 3625 C CA . PHE A 1 448 ? -40.687 -32.463 20.094 1.00 26.72 448 PHE A CA 1
ATOM 3626 C C . PHE A 1 448 ? -39.842 -31.173 19.848 1.00 26.72 448 PHE A C 1
ATOM 3628 O O . PHE A 1 448 ? -39.077 -30.731 20.698 1.00 26.72 448 PH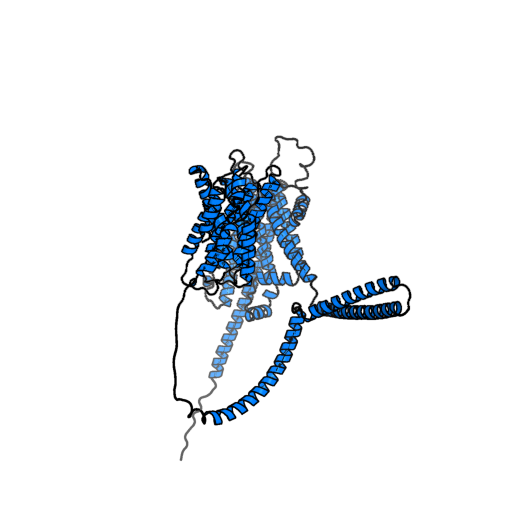E A O 1
ATOM 3635 N N . GLU A 1 449 ? -39.961 -30.625 18.615 1.00 28.61 449 GLU A N 1
ATOM 3636 C CA . GLU A 1 449 ? -38.933 -29.871 17.839 1.00 28.61 449 GLU A CA 1
ATOM 3637 C C . GLU A 1 449 ? -39.448 -28.596 17.082 1.00 28.61 449 GLU A C 1
ATOM 3639 O O . GLU A 1 449 ? -40.600 -28.182 17.242 1.00 28.61 449 GLU A O 1
ATOM 3644 N N . TYR A 1 450 ? -38.594 -28.017 16.208 1.00 26.06 450 TYR A N 1
ATOM 3645 C CA . TYR A 1 450 ? -38.823 -27.063 15.081 1.00 26.06 450 TYR A CA 1
ATOM 3646 C C . TYR A 1 450 ? -38.724 -25.533 15.316 1.00 26.06 450 TYR A C 1
ATOM 3648 O O . TYR A 1 450 ? -38.682 -25.079 16.462 1.00 26.06 450 TYR A O 1
ATOM 3656 N N . GLU A 1 451 ? -38.587 -24.756 14.222 1.00 28.14 451 GLU A N 1
ATOM 3657 C CA . GLU A 1 451 ? -37.538 -23.715 14.083 1.00 28.14 451 GLU A CA 1
ATOM 3658 C C . GLU A 1 451 ? -37.689 -22.760 12.846 1.00 28.14 451 GLU A C 1
ATOM 3660 O O . GLU A 1 451 ? -38.227 -23.237 11.857 1.00 28.14 451 GLU A O 1
ATOM 3665 N N . TYR A 1 452 ? -37.090 -21.530 12.875 1.00 26.62 452 TYR A N 1
ATOM 3666 C CA . TYR A 1 452 ? -36.389 -20.752 11.781 1.00 26.62 452 TYR A CA 1
ATOM 3667 C C . TYR A 1 452 ? -37.014 -19.631 10.834 1.00 26.62 452 TYR A C 1
ATOM 3669 O O . TYR A 1 452 ? -37.095 -19.851 9.637 1.00 26.62 452 TYR A O 1
ATOM 3677 N N . PHE A 1 453 ? -37.298 -18.388 11.315 1.00 28.03 453 PHE A N 1
ATOM 3678 C CA . PHE A 1 453 ? -37.376 -17.037 10.601 1.00 28.03 453 PHE A CA 1
ATOM 3679 C C . PHE A 1 453 ? -38.121 -16.815 9.226 1.00 28.03 453 PHE A C 1
ATOM 3681 O O . PHE A 1 453 ? -38.917 -17.689 8.901 1.00 28.03 453 PHE A O 1
ATOM 3688 N N . PRO A 1 454 ? -37.945 -15.728 8.380 1.00 33.78 454 PRO A N 1
ATOM 3689 C CA . PRO A 1 454 ? -37.355 -14.335 8.456 1.00 33.78 454 PRO A CA 1
ATOM 3690 C C . PRO A 1 454 ? -38.127 -13.112 7.761 1.00 33.78 454 PRO A C 1
ATOM 3692 O O . PRO A 1 454 ? -38.927 -13.348 6.886 1.00 33.78 454 PRO A O 1
ATOM 3695 N N . VAL A 1 455 ? -37.832 -11.807 8.071 1.00 28.03 455 VAL A N 1
ATOM 3696 C CA . VAL A 1 455 ? -37.496 -10.662 7.095 1.00 28.03 455 VAL A CA 1
ATOM 3697 C C . VAL A 1 455 ? -38.586 -9.906 6.214 1.00 28.03 455 VAL A C 1
ATOM 3699 O O . VAL A 1 455 ? -39.687 -10.431 6.122 1.00 28.03 455 VAL A O 1
ATOM 3702 N N . SER A 1 456 ? -38.509 -8.687 5.558 1.00 33.09 456 SER A N 1
ATOM 3703 C CA . SER A 1 456 ? -37.828 -7.308 5.588 1.00 33.09 456 SER A CA 1
ATOM 3704 C C . SER A 1 456 ? -38.285 -6.300 4.438 1.00 33.09 456 SER A C 1
ATOM 3706 O O . SER A 1 456 ? -38.794 -6.895 3.504 1.00 33.09 456 SER A O 1
ATOM 3708 N N . ASN A 1 457 ? -38.078 -4.908 4.442 1.00 28.61 457 ASN A N 1
ATOM 3709 C CA . ASN A 1 457 ? -37.923 -3.848 3.308 1.00 28.61 457 ASN A CA 1
ATOM 3710 C C . ASN A 1 457 ? -38.739 -2.363 3.155 1.00 28.61 457 ASN A C 1
ATOM 3712 O O . ASN A 1 457 ? -39.928 -2.557 3.023 1.00 28.61 457 ASN A O 1
ATOM 3716 N N . VAL A 1 458 ? -38.539 -0.922 3.040 1.00 31.64 458 VAL A N 1
ATOM 3717 C CA . VAL A 1 458 ? -37.738 0.522 3.131 1.00 31.64 458 VAL A CA 1
ATOM 3718 C C . VAL A 1 458 ? -38.779 1.629 3.664 1.00 31.64 458 VAL A C 1
ATOM 3720 O O . VAL A 1 458 ? -39.835 1.142 4.043 1.00 31.64 458 VAL A O 1
ATOM 3723 N N . THR A 1 459 ? -38.817 3.001 3.835 1.00 30.48 459 THR A N 1
ATOM 3724 C CA . THR A 1 459 ? -38.192 4.411 3.710 1.00 30.48 459 THR A CA 1
ATOM 3725 C C . THR A 1 459 ? -37.859 5.120 2.358 1.00 30.48 459 THR A C 1
ATOM 3727 O O . THR A 1 459 ? -37.577 4.381 1.450 1.00 30.48 459 THR A O 1
ATOM 3730 N N . ASP A 1 460 ? -37.917 6.486 2.189 1.00 32.78 460 ASP A N 1
ATOM 3731 C CA . ASP A 1 460 ? -37.233 7.353 1.130 1.00 32.78 460 ASP A CA 1
ATOM 3732 C C . ASP A 1 460 ? -37.594 8.900 1.078 1.00 32.78 460 ASP A C 1
ATOM 3734 O O . ASP A 1 460 ? -38.116 9.403 2.076 1.00 32.78 460 ASP A O 1
ATOM 3738 N N . PHE A 1 461 ? -37.235 9.686 0.004 1.00 37.78 461 PHE A N 1
ATOM 3739 C CA . PHE A 1 461 ? -36.558 11.017 0.159 1.00 37.78 461 PHE A CA 1
ATOM 3740 C C . PHE A 1 461 ? -36.511 12.207 -0.908 1.00 37.78 461 PHE A C 1
ATOM 3742 O O . PHE A 1 461 ? -36.241 13.314 -0.451 1.00 37.78 461 PHE A O 1
ATOM 3749 N N . GLU A 1 462 ? -36.651 12.111 -2.259 1.00 35.44 462 GLU A N 1
ATOM 3750 C CA . GLU A 1 462 ? -35.616 12.726 -3.193 1.00 35.44 462 GLU A CA 1
ATOM 3751 C C . GLU A 1 462 ? -35.922 13.845 -4.310 1.00 35.44 462 GLU A C 1
ATOM 3753 O O . GLU A 1 462 ? -36.598 14.829 -4.028 1.00 35.44 462 GLU A O 1
ATOM 3758 N N . ASN A 1 463 ? -35.295 13.752 -5.521 1.00 39.59 463 ASN A N 1
ATOM 3759 C CA . ASN A 1 463 ? -34.749 14.660 -6.605 1.00 39.59 463 ASN A CA 1
ATOM 3760 C C . ASN A 1 463 ? -34.268 16.102 -6.320 1.00 39.59 463 ASN A C 1
ATOM 3762 O O . ASN A 1 463 ? -35.081 16.970 -6.009 1.00 39.59 463 ASN A O 1
ATOM 3766 N N . PRO A 1 464 ? -32.992 16.444 -6.643 1.00 41.41 464 PRO A N 1
ATOM 3767 C CA . PRO A 1 464 ? -32.727 17.741 -7.319 1.00 41.41 464 PRO A CA 1
ATOM 3768 C C . PRO A 1 464 ? -31.807 17.770 -8.590 1.00 41.41 464 PRO A C 1
ATOM 3770 O O . PRO A 1 464 ? -31.190 16.771 -8.965 1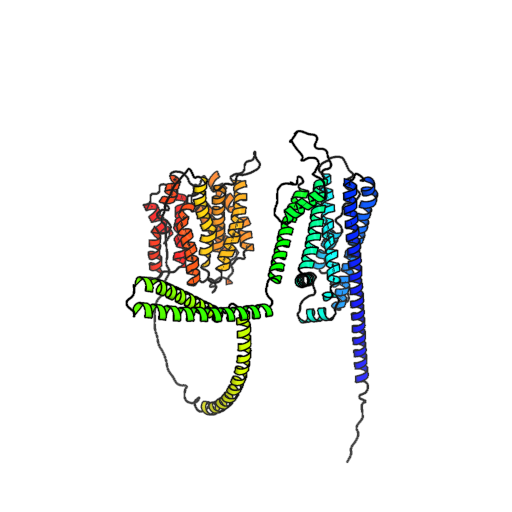.00 41.41 464 PRO A O 1
ATOM 3773 N N . PRO A 1 465 ? -31.723 18.939 -9.289 1.00 48.38 465 PRO A N 1
ATOM 3774 C CA . PRO A 1 465 ? -30.882 19.179 -10.474 1.00 48.38 465 PRO A CA 1
ATOM 3775 C C . PRO A 1 465 ? -29.640 20.089 -10.232 1.00 48.38 465 PRO A C 1
ATOM 3777 O O . PRO A 1 465 ? -28.608 19.609 -9.774 1.00 48.38 465 PRO A O 1
ATOM 3780 N N . ARG A 1 466 ? -29.663 21.384 -10.624 1.00 37.03 466 ARG A N 1
ATOM 3781 C CA . ARG A 1 466 ? -28.516 22.324 -10.508 1.00 37.03 466 ARG A CA 1
ATOM 3782 C C . ARG A 1 466 ? -28.016 22.416 -9.060 1.00 37.03 466 ARG A C 1
ATOM 3784 O O . ARG A 1 466 ? -28.810 22.395 -8.131 1.00 37.03 466 ARG A O 1
ATOM 3791 N N . GLY A 1 467 ? -26.698 22.549 -8.917 1.00 54.91 467 GLY A N 1
ATOM 3792 C CA . GLY A 1 467 ? -25.967 21.850 -7.856 1.00 54.91 467 GLY A CA 1
ATOM 3793 C C . GLY A 1 467 ? -25.446 20.487 -8.333 1.00 54.91 467 GLY A C 1
ATOM 3794 O O . GLY A 1 467 ? -24.963 19.714 -7.532 1.00 54.91 467 GLY A O 1
ATOM 3795 N N . LEU A 1 468 ? -25.517 20.181 -9.639 1.00 53.34 468 LEU A N 1
ATOM 3796 C CA . LEU A 1 468 ? -25.338 18.842 -10.224 1.00 53.34 468 LEU A CA 1
ATOM 3797 C C . LEU A 1 468 ? -24.103 18.059 -9.730 1.00 53.34 468 LEU A C 1
ATOM 3799 O O . LEU A 1 468 ? -24.199 16.851 -9.548 1.00 53.34 468 LEU A O 1
ATOM 3803 N N . VAL A 1 469 ? -22.969 18.734 -9.498 1.00 55.25 469 VAL A N 1
ATOM 3804 C CA . VAL A 1 469 ? -21.789 18.107 -8.878 1.00 55.25 469 VAL A CA 1
ATOM 3805 C C . VAL A 1 469 ? -22.059 17.809 -7.408 1.00 55.25 469 VAL A C 1
ATOM 3807 O O . VAL A 1 469 ? -21.961 16.657 -7.037 1.00 55.25 469 VAL A O 1
ATOM 3810 N N . GLU A 1 470 ? -22.457 18.789 -6.594 1.00 58.06 470 GLU A N 1
ATOM 3811 C CA . GLU A 1 470 ? -22.815 18.615 -5.172 1.00 58.06 470 GLU A CA 1
ATOM 3812 C C . GLU A 1 470 ? -23.917 17.552 -4.970 1.00 58.06 470 GLU A C 1
ATOM 3814 O O . GLU A 1 470 ? -23.872 16.781 -4.018 1.00 58.06 470 GLU A O 1
ATOM 3819 N N . PHE A 1 471 ? -24.860 17.473 -5.911 1.00 64.44 471 PHE A N 1
ATOM 3820 C CA . PHE A 1 471 ? -25.998 16.560 -5.940 1.00 64.44 471 PHE A CA 1
ATOM 3821 C C . PHE A 1 471 ? -25.601 15.112 -6.287 1.00 64.44 471 PHE A C 1
ATOM 3823 O O . PHE A 1 471 ? -25.855 14.201 -5.493 1.00 64.44 471 PHE A O 1
ATOM 3830 N N . TYR A 1 472 ? -24.932 14.878 -7.426 1.00 73.25 472 TYR A N 1
ATOM 3831 C CA . TYR A 1 472 ? -24.396 13.541 -7.707 1.00 73.25 472 TYR A CA 1
ATOM 3832 C C . TYR A 1 472 ? -23.297 13.176 -6.706 1.00 73.25 472 TYR A C 1
ATOM 3834 O O . TYR A 1 472 ? -23.110 11.998 -6.445 1.00 73.25 472 TYR A O 1
ATOM 3842 N N . TYR A 1 473 ? -22.609 14.152 -6.103 1.00 82.06 473 TYR A N 1
ATOM 3843 C CA . TYR A 1 473 ? -21.619 13.927 -5.051 1.00 82.06 473 TYR A CA 1
ATOM 3844 C C . TYR A 1 473 ? -22.261 13.475 -3.739 1.00 82.06 473 TYR A C 1
ATOM 3846 O O . TYR A 1 473 ? -21.676 12.617 -3.087 1.00 82.06 473 TYR A O 1
ATOM 3854 N N . SER A 1 474 ? -23.455 13.956 -3.359 1.00 86.19 474 SER A N 1
ATOM 3855 C CA . SER A 1 474 ? -24.204 13.336 -2.252 1.00 86.19 474 SER A CA 1
ATOM 3856 C C . SER A 1 474 ? -24.514 11.869 -2.551 1.00 86.19 474 SER A C 1
ATOM 3858 O O . SER A 1 474 ? -24.130 11.009 -1.770 1.00 86.19 474 SER A O 1
ATOM 3860 N N . MET A 1 475 ? -25.073 11.558 -3.725 1.00 86.44 475 MET A N 1
ATOM 3861 C CA . MET A 1 475 ? -25.397 10.170 -4.082 1.00 86.44 475 MET A CA 1
ATOM 3862 C C . MET A 1 475 ? -24.167 9.273 -4.175 1.00 86.44 475 MET A C 1
ATOM 3864 O O . MET A 1 475 ? -24.164 8.174 -3.634 1.00 86.44 475 MET A O 1
ATOM 3868 N N . PHE A 1 476 ? -23.106 9.757 -4.818 1.00 91.00 476 PHE A N 1
ATOM 3869 C CA . PHE A 1 476 ? -21.798 9.116 -4.835 1.00 91.00 476 PHE A CA 1
ATOM 3870 C C . PHE A 1 476 ? -21.287 8.879 -3.413 1.00 91.00 476 PHE A C 1
ATOM 3872 O O . PHE A 1 476 ? -20.898 7.764 -3.108 1.00 91.00 476 PHE A O 1
ATOM 3879 N N . THR A 1 477 ? -21.333 9.878 -2.525 1.00 93.25 477 THR A N 1
ATOM 3880 C CA . THR A 1 477 ? -20.878 9.730 -1.133 1.00 93.25 477 THR A CA 1
ATOM 3881 C C . THR A 1 477 ? -21.678 8.654 -0.402 1.00 93.25 477 THR A C 1
ATOM 3883 O O . THR A 1 477 ? -21.085 7.830 0.289 1.00 93.25 477 THR A O 1
ATOM 3886 N N . ASP A 1 478 ? -22.996 8.619 -0.583 1.00 94.56 478 ASP A N 1
ATOM 3887 C CA . ASP A 1 478 ? -23.882 7.624 0.021 1.00 94.56 478 ASP A CA 1
ATOM 3888 C C . ASP A 1 478 ? -23.551 6.202 -0.478 1.00 94.56 478 ASP A C 1
ATOM 3890 O O . ASP A 1 478 ? -23.307 5.302 0.328 1.00 94.56 478 ASP A O 1
ATOM 3894 N N . ILE A 1 479 ? -23.442 6.010 -1.801 1.00 94.56 479 ILE A N 1
ATOM 3895 C CA . ILE A 1 479 ? -23.045 4.741 -2.444 1.00 94.56 479 ILE A CA 1
ATOM 3896 C C . ILE A 1 479 ? -21.633 4.319 -1.998 1.00 94.56 479 ILE A C 1
ATOM 3898 O O . ILE A 1 479 ? -21.394 3.166 -1.640 1.00 94.56 479 ILE A O 1
ATOM 3902 N N . HIS A 1 480 ? -20.687 5.252 -1.955 1.00 96.31 480 HIS A N 1
ATOM 3903 C CA . HIS A 1 480 ? -19.311 5.007 -1.531 1.00 96.31 480 HIS A CA 1
ATOM 3904 C C . HIS A 1 480 ? -19.252 4.608 -0.046 1.00 96.31 480 HIS A C 1
ATOM 3906 O O . HIS A 1 480 ? -18.512 3.702 0.343 1.00 96.31 480 HIS A O 1
ATOM 3912 N N . VAL A 1 481 ? -20.098 5.206 0.800 1.00 96.94 481 VAL A N 1
ATOM 3913 C CA . VAL A 1 481 ? -20.274 4.788 2.198 1.00 96.94 481 VAL A CA 1
ATOM 3914 C C . VAL A 1 481 ? -20.936 3.409 2.291 1.00 96.94 481 VAL A C 1
ATOM 3916 O O . VAL A 1 481 ? -20.531 2.625 3.150 1.00 96.94 481 VAL A O 1
ATOM 3919 N N . MET A 1 482 ? -21.857 3.038 1.394 1.00 96.12 482 MET A N 1
ATOM 3920 C CA . MET A 1 482 ? -22.343 1.653 1.295 1.00 96.12 482 MET A CA 1
ATOM 3921 C C . MET A 1 482 ? -21.205 0.671 0.986 1.00 96.12 482 MET A C 1
ATOM 3923 O O . MET A 1 482 ? -21.120 -0.361 1.650 1.00 96.12 482 MET A O 1
ATOM 3927 N N . MET A 1 483 ? -20.296 0.993 0.059 1.00 96.56 483 MET A N 1
ATOM 3928 C CA . MET A 1 483 ? -19.164 0.116 -0.279 1.00 96.56 483 MET A CA 1
ATOM 3929 C C . MET A 1 483 ? -18.152 0.007 0.865 1.00 96.56 483 MET A C 1
ATOM 3931 O O . MET A 1 483 ? -17.797 -1.090 1.295 1.00 96.56 483 MET A O 1
ATOM 3935 N N . PHE A 1 484 ? -17.675 1.137 1.389 1.00 96.38 484 PHE A N 1
ATOM 3936 C CA . PHE A 1 484 ? -16.561 1.159 2.343 1.00 96.38 484 PHE A CA 1
ATOM 3937 C C . PHE A 1 484 ? -16.976 0.922 3.802 1.00 96.38 484 PHE A C 1
ATOM 3939 O O . PHE A 1 484 ? -16.179 0.387 4.576 1.00 96.38 484 PHE A O 1
ATOM 3946 N N . ILE A 1 485 ? -18.200 1.296 4.192 1.00 95.56 485 ILE A N 1
ATOM 3947 C CA . ILE A 1 485 ? -18.713 1.152 5.566 1.00 95.56 485 ILE A CA 1
ATOM 3948 C C . ILE A 1 485 ? -19.878 0.161 5.615 1.00 95.56 485 ILE A C 1
ATOM 3950 O O . ILE A 1 485 ? -19.874 -0.709 6.478 1.00 95.56 485 ILE A O 1
ATOM 3954 N N . GLY A 1 486 ? -20.842 0.247 4.699 1.00 96.19 486 GLY A N 1
ATOM 3955 C CA . GLY A 1 486 ? -22.025 -0.616 4.662 1.00 96.19 486 GLY A CA 1
ATOM 3956 C C . GLY A 1 486 ? -21.678 -2.105 4.582 1.00 96.19 486 GLY A C 1
ATOM 3957 O O . GLY A 1 486 ? -21.808 -2.824 5.572 1.00 96.19 486 GLY A O 1
ATOM 3958 N N . PHE A 1 487 ? -21.182 -2.562 3.432 1.00 95.31 487 PHE A N 1
ATOM 3959 C CA . PHE A 1 487 ? -20.709 -3.936 3.223 1.00 95.31 487 PHE A CA 1
ATOM 3960 C C . PHE A 1 487 ? -19.573 -4.307 4.190 1.00 95.31 487 PHE A C 1
ATOM 3962 O O . PHE A 1 487 ? -19.606 -5.373 4.813 1.00 95.31 487 PHE A O 1
ATOM 3969 N N . GLY A 1 488 ? -18.614 -3.393 4.385 1.00 93.56 488 GLY A N 1
ATOM 3970 C CA . GLY A 1 488 ? -17.443 -3.608 5.238 1.00 93.56 488 GLY A CA 1
ATOM 3971 C C . GLY A 1 488 ? -17.781 -3.899 6.700 1.00 93.56 488 GLY A C 1
ATOM 3972 O O . GLY A 1 488 ? -17.156 -4.775 7.302 1.00 93.56 488 GLY A O 1
ATOM 3973 N N . PHE A 1 489 ? -18.788 -3.225 7.269 1.00 94.94 489 PHE A N 1
ATOM 3974 C CA . PHE A 1 489 ? -19.309 -3.561 8.592 1.00 94.94 489 PHE A CA 1
ATOM 3975 C C . PHE A 1 489 ? -20.317 -4.707 8.554 1.00 94.94 489 PHE A C 1
ATOM 3977 O O . PHE A 1 489 ? -20.241 -5.546 9.446 1.00 94.94 489 PHE A O 1
ATOM 3984 N N . LEU A 1 490 ? -21.195 -4.820 7.548 1.00 94.50 490 LEU A N 1
ATOM 3985 C CA . LEU A 1 490 ? -22.184 -5.907 7.453 1.00 94.50 490 LEU A CA 1
ATOM 3986 C C . LEU A 1 490 ? -21.497 -7.275 7.578 1.00 94.50 490 LEU A C 1
ATOM 3988 O O . LEU A 1 490 ? -21.859 -8.076 8.443 1.00 94.50 490 LEU A O 1
ATOM 3992 N N . MET A 1 491 ? -20.419 -7.483 6.817 1.00 92.06 491 MET A N 1
ATOM 3993 C CA . MET A 1 491 ? -19.601 -8.702 6.824 1.00 92.06 491 MET A CA 1
ATOM 3994 C C . MET A 1 491 ? -18.855 -8.974 8.149 1.00 92.06 491 MET A C 1
ATOM 3996 O O . MET A 1 491 ? -18.233 -10.025 8.306 1.00 92.06 491 MET A O 1
ATOM 4000 N N . THR A 1 492 ? -18.914 -8.087 9.150 1.00 92.44 492 THR A N 1
ATOM 4001 C CA . THR A 1 492 ? -18.258 -8.325 10.451 1.00 92.44 492 THR A CA 1
ATOM 4002 C C . THR A 1 492 ? -18.937 -9.379 11.320 1.00 92.44 492 THR A C 1
ATOM 4004 O O . THR A 1 492 ? -18.312 -9.785 12.305 1.00 92.44 492 THR A O 1
ATOM 4007 N N . PHE A 1 493 ? -20.151 -9.840 10.973 1.00 87.62 493 PHE A N 1
ATOM 4008 C CA . PHE A 1 493 ? -20.951 -10.772 11.784 1.00 87.62 493 PHE A CA 1
ATOM 4009 C C . PHE A 1 493 ? -20.151 -12.008 12.227 1.00 87.62 493 PHE A C 1
ATOM 4011 O O . PHE A 1 493 ? -20.249 -12.410 13.389 1.00 87.62 493 PHE A O 1
ATOM 4018 N N . LEU A 1 494 ? -19.275 -12.538 11.363 1.00 87.38 494 LEU A N 1
ATOM 4019 C CA . LEU A 1 494 ? -18.315 -13.599 11.679 1.00 87.38 494 LEU A CA 1
ATOM 4020 C C . LEU A 1 494 ? -17.326 -13.173 12.780 1.00 87.38 494 LEU A C 1
ATOM 4022 O O . LEU A 1 494 ? -16.319 -12.505 12.536 1.00 87.38 494 LEU A O 1
ATOM 4026 N N . SER A 1 495 ? -17.566 -13.641 14.007 1.00 84.38 495 SER A N 1
ATOM 4027 C CA . SER A 1 495 ? -16.923 -13.135 15.233 1.00 84.38 495 SER A CA 1
ATOM 4028 C C . SER A 1 495 ? -15.415 -13.395 15.383 1.00 84.38 495 SER A C 1
ATOM 4030 O O . SER A 1 495 ? -14.802 -12.896 16.331 1.00 84.38 495 SER A O 1
ATOM 4032 N N . HIS A 1 496 ? -14.815 -14.175 14.479 1.00 84.81 496 HIS A N 1
ATOM 4033 C CA . HIS A 1 496 ? -13.366 -14.410 14.397 1.00 84.81 496 HIS A CA 1
ATOM 4034 C C . HIS A 1 496 ? -12.709 -13.725 13.188 1.00 84.81 496 HIS A C 1
ATOM 4036 O O . HIS A 1 496 ? -11.484 -13.665 13.122 1.00 84.81 496 HIS A O 1
ATOM 4042 N N . TYR A 1 497 ? -13.508 -13.181 12.264 1.00 85.44 497 TYR A N 1
ATOM 4043 C CA . TYR A 1 497 ? -13.051 -12.611 10.996 1.00 85.44 497 TYR A CA 1
ATOM 4044 C C . TYR A 1 497 ? -13.345 -11.113 10.858 1.00 85.44 497 TYR A C 1
ATOM 4046 O O . TYR A 1 497 ? -12.937 -10.530 9.864 1.00 85.44 497 TYR A O 1
ATOM 4054 N N . SER A 1 498 ? -13.977 -10.449 11.833 1.00 85.75 498 SER A N 1
ATOM 4055 C CA . SER A 1 498 ? -14.403 -9.039 11.726 1.00 85.75 498 SER A CA 1
ATOM 4056 C C . SER A 1 498 ? -13.294 -8.057 11.289 1.00 85.75 498 SER A C 1
ATOM 4058 O O . SER A 1 498 ? -13.563 -7.142 10.515 1.00 85.75 498 SER A O 1
ATOM 4060 N N . TYR A 1 499 ? -12.036 -8.260 11.710 1.00 84.25 499 TYR A N 1
ATOM 4061 C CA . TYR A 1 499 ? -10.891 -7.468 11.219 1.00 84.25 499 TYR A CA 1
ATOM 4062 C C . TYR A 1 499 ? -10.542 -7.761 9.752 1.00 84.25 499 TYR A C 1
ATOM 4064 O O . TYR A 1 499 ? -10.196 -6.846 9.007 1.00 84.25 499 TYR A O 1
ATOM 4072 N N . SER A 1 500 ? -10.627 -9.027 9.337 1.00 87.38 500 SER A N 1
ATOM 4073 C CA . SER A 1 500 ? -10.439 -9.443 7.947 1.00 87.38 500 SER A CA 1
ATOM 4074 C C . SER A 1 500 ? -11.583 -8.966 7.060 1.00 87.38 500 SER A C 1
ATOM 4076 O O . SER A 1 500 ? -11.306 -8.516 5.964 1.00 87.38 500 SER A O 1
ATOM 4078 N N . ALA A 1 501 ? -12.833 -8.981 7.530 1.00 87.69 501 ALA A N 1
ATOM 4079 C CA . ALA A 1 501 ? -13.980 -8.457 6.793 1.00 87.69 501 ALA A CA 1
ATOM 4080 C C . ALA A 1 501 ? -13.769 -6.980 6.419 1.00 87.69 501 ALA A C 1
ATOM 4082 O O . ALA A 1 501 ? -13.666 -6.668 5.236 1.00 87.69 501 ALA A O 1
ATOM 4083 N N . ILE A 1 502 ? -13.573 -6.097 7.408 1.00 92.75 502 ILE A N 1
ATOM 4084 C CA . ILE A 1 502 ? -13.334 -4.662 7.163 1.00 92.75 502 ILE A CA 1
ATOM 4085 C C . ILE A 1 502 ? -12.054 -4.452 6.339 1.00 92.75 502 ILE A C 1
ATOM 4087 O O . ILE A 1 502 ? -12.056 -3.699 5.369 1.00 92.75 502 ILE A O 1
ATOM 4091 N N . GLY A 1 503 ? -10.951 -5.116 6.705 1.00 93.31 503 GLY A N 1
ATOM 4092 C CA . GLY A 1 503 ? -9.654 -4.914 6.056 1.00 93.31 503 GLY A CA 1
ATOM 4093 C C . GLY A 1 503 ? -9.590 -5.426 4.614 1.00 93.31 503 GLY A C 1
ATOM 4094 O O . GLY A 1 503 ? -8.935 -4.804 3.780 1.00 93.31 503 GLY A O 1
ATOM 4095 N N . PHE A 1 504 ? -10.267 -6.537 4.310 1.00 94.94 504 PHE A N 1
ATOM 4096 C CA . PHE A 1 504 ? -10.332 -7.092 2.958 1.00 94.94 504 PHE A CA 1
ATOM 4097 C C . PHE A 1 504 ? -11.333 -6.303 2.112 1.00 94.94 504 PHE A C 1
ATOM 4099 O O . PHE A 1 504 ? -10.995 -5.964 0.988 1.00 94.94 504 PHE A O 1
ATOM 4106 N N . ASN A 1 505 ? -12.486 -5.909 2.667 1.00 95.75 505 ASN A N 1
ATOM 4107 C CA . ASN A 1 505 ? -13.428 -5.001 2.008 1.00 95.75 505 ASN A CA 1
ATOM 4108 C C . ASN A 1 505 ? -12.724 -3.692 1.611 1.00 95.75 505 ASN A C 1
ATOM 4110 O O . ASN A 1 505 ? -12.782 -3.292 0.459 1.00 95.75 505 ASN A O 1
ATOM 4114 N N . PHE A 1 506 ? -11.981 -3.060 2.526 1.00 95.75 506 PHE A N 1
ATOM 4115 C CA . PHE A 1 506 ? -11.298 -1.787 2.262 1.00 95.75 506 PHE A CA 1
ATOM 4116 C C . PHE A 1 506 ? -10.281 -1.854 1.106 1.00 95.75 506 PHE A C 1
ATOM 4118 O O . PHE A 1 506 ? -10.282 -0.978 0.243 1.00 95.75 506 PHE A O 1
ATOM 4125 N N . ILE A 1 507 ? -9.423 -2.885 1.062 1.00 95.19 507 ILE A N 1
ATOM 4126 C CA . ILE A 1 507 ? -8.459 -3.049 -0.044 1.00 95.19 507 ILE A CA 1
ATOM 4127 C C . ILE A 1 507 ? -9.136 -3.509 -1.342 1.00 95.19 507 ILE A C 1
ATOM 4129 O O . ILE A 1 507 ? -8.685 -3.133 -2.422 1.00 95.19 507 ILE A O 1
ATOM 4133 N N . LEU A 1 508 ? -10.219 -4.289 -1.244 1.00 96.50 508 LEU A N 1
ATOM 4134 C CA . LEU A 1 508 ? -10.972 -4.760 -2.400 1.00 96.50 508 LEU A CA 1
ATOM 4135 C C . LEU A 1 508 ? -11.704 -3.598 -3.073 1.00 96.50 508 LEU A C 1
ATOM 4137 O O . LEU A 1 508 ? -11.482 -3.407 -4.260 1.00 96.50 508 LEU A O 1
ATOM 4141 N N . CYS A 1 509 ? -12.436 -2.766 -2.318 1.00 96.56 509 CYS A N 1
ATOM 4142 C CA . CYS A 1 509 ? -13.095 -1.556 -2.824 1.00 96.56 509 CYS A CA 1
ATOM 4143 C C . CYS A 1 509 ? -12.119 -0.584 -3.499 1.00 96.56 509 CYS A C 1
ATOM 4145 O O . CYS A 1 509 ? -12.409 -0.050 -4.564 1.00 96.56 509 CYS A O 1
ATOM 4147 N N . ALA A 1 510 ? -10.955 -0.340 -2.886 1.00 96.88 510 ALA A N 1
ATOM 4148 C CA . ALA A 1 510 ? -9.956 0.558 -3.466 1.00 96.88 510 ALA A CA 1
ATOM 4149 C C . ALA A 1 510 ? -9.474 0.051 -4.839 1.00 96.88 510 ALA A C 1
ATOM 4151 O O . ALA A 1 510 ? -9.405 0.815 -5.798 1.00 96.88 510 ALA A O 1
ATOM 4152 N N . PHE A 1 511 ? -9.210 -1.254 -4.951 1.00 97.75 511 PHE A N 1
ATOM 4153 C CA . PHE A 1 511 ? -8.798 -1.880 -6.204 1.00 97.75 511 PHE A CA 1
ATOM 4154 C C . PHE A 1 511 ? -9.928 -1.955 -7.245 1.00 97.75 511 PHE A C 1
ATOM 4156 O O . PHE A 1 511 ? -9.693 -1.669 -8.419 1.00 97.75 511 PHE A O 1
ATOM 4163 N N . THR A 1 512 ? -11.149 -2.325 -6.845 1.00 97.62 512 THR A N 1
ATOM 4164 C CA . THR A 1 512 ? -12.293 -2.444 -7.762 1.00 97.62 512 THR A CA 1
ATOM 4165 C C . THR A 1 512 ? -12.703 -1.102 -8.331 1.00 97.62 512 THR A C 1
ATOM 4167 O O . THR A 1 512 ? -12.953 -1.048 -9.526 1.00 97.62 512 THR A O 1
ATOM 4170 N N . VAL A 1 513 ? -12.728 -0.023 -7.543 1.00 96.62 513 VAL A N 1
ATOM 4171 C CA . VAL A 1 513 ? -13.086 1.313 -8.049 1.00 96.62 513 VAL A CA 1
ATOM 4172 C C . VAL A 1 513 ? -12.055 1.802 -9.071 1.00 96.62 513 VAL A C 1
ATOM 4174 O O . VAL A 1 513 ? -12.440 2.215 -10.164 1.00 96.62 513 VAL A O 1
ATOM 4177 N N . GLU A 1 514 ? -10.752 1.685 -8.784 1.00 96.69 514 GLU A N 1
ATOM 4178 C CA . GLU A 1 514 ? -9.697 2.027 -9.753 1.00 96.69 514 GLU A CA 1
ATOM 4179 C C . GLU A 1 514 ? -9.811 1.196 -11.045 1.00 96.69 514 GLU A C 1
ATOM 4181 O O . GLU A 1 514 ? -9.755 1.743 -12.150 1.00 96.69 514 GLU A O 1
ATOM 4186 N N . TRP A 1 515 ? -10.020 -0.120 -10.926 1.00 97.69 515 TRP A N 1
ATOM 4187 C CA . TRP A 1 515 ? -10.118 -1.022 -12.077 1.00 97.69 515 TRP A CA 1
ATOM 4188 C C . TRP A 1 515 ? -11.421 -0.830 -12.870 1.00 97.69 515 TRP A C 1
ATOM 4190 O O . TRP A 1 515 ? -11.407 -0.874 -14.100 1.00 97.69 515 TRP A O 1
ATOM 4200 N N . ALA A 1 516 ? -12.533 -0.537 -12.196 1.00 96.75 516 ALA A N 1
ATOM 4201 C CA . ALA A 1 516 ? -13.832 -0.293 -12.810 1.00 96.75 516 ALA A CA 1
ATOM 4202 C C . ALA A 1 516 ? -13.879 1.038 -13.565 1.00 96.75 516 ALA A C 1
ATOM 4204 O O . ALA A 1 516 ? -14.363 1.049 -14.693 1.00 96.75 516 ALA A O 1
ATOM 4205 N N . VAL A 1 517 ? -13.321 2.133 -13.027 1.00 96.25 517 VAL A N 1
ATOM 4206 C CA . VAL A 1 517 ? -13.206 3.407 -13.773 1.00 96.25 517 VAL A CA 1
ATOM 4207 C C . VAL A 1 517 ? -12.461 3.195 -15.096 1.00 96.25 517 VAL A C 1
ATOM 4209 O O . VAL A 1 517 ? -12.869 3.725 -16.128 1.00 96.25 517 VAL A O 1
ATOM 4212 N N . ILE A 1 518 ? -11.404 2.377 -15.090 1.00 95.62 518 ILE A N 1
ATOM 4213 C CA . ILE A 1 518 ? -10.633 2.038 -16.292 1.00 95.62 518 ILE A CA 1
ATOM 4214 C C . ILE A 1 518 ? -11.457 1.165 -17.252 1.00 95.62 518 ILE A C 1
ATOM 4216 O O . ILE A 1 518 ? -11.591 1.508 -18.426 1.00 95.62 518 ILE A O 1
ATOM 4220 N N . MET A 1 519 ? -12.029 0.057 -16.773 1.00 96.00 519 MET A N 1
ATOM 4221 C CA . MET A 1 519 ? -12.767 -0.890 -17.619 1.00 96.00 519 MET A CA 1
ATOM 4222 C C . MET A 1 519 ? -14.051 -0.288 -18.206 1.00 96.00 519 MET A C 1
ATOM 4224 O O . MET A 1 519 ? -14.307 -0.459 -19.397 1.00 96.00 519 MET A O 1
ATOM 4228 N N . ARG A 1 520 ? -14.824 0.470 -17.416 1.00 92.69 520 ARG A N 1
ATOM 4229 C CA . ARG A 1 520 ? -15.991 1.223 -17.905 1.00 92.69 520 ARG A CA 1
ATOM 4230 C C . ARG A 1 520 ? -15.571 2.311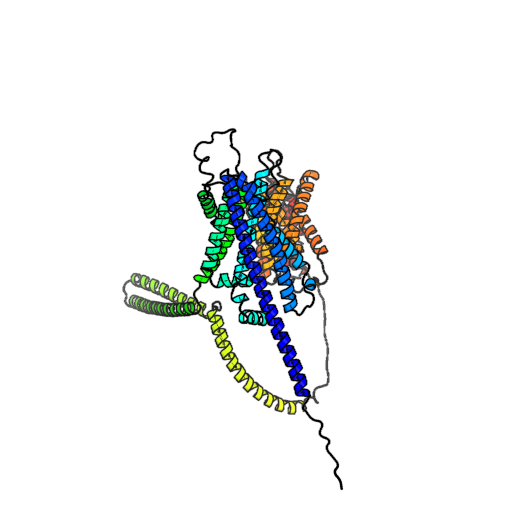 -18.889 1.00 92.69 520 ARG A C 1
ATOM 4232 O O . ARG A 1 520 ? -16.157 2.407 -19.963 1.00 92.69 520 ARG A O 1
ATOM 4239 N N . GLY A 1 521 ? -14.510 3.057 -18.577 1.00 91.50 521 GLY A N 1
ATOM 4240 C CA . GLY A 1 521 ? -13.969 4.106 -19.443 1.00 91.50 521 GLY A CA 1
ATOM 4241 C C . GLY A 1 521 ? -13.559 3.614 -20.837 1.00 91.50 521 GLY A C 1
ATOM 4242 O O . GLY A 1 521 ? -13.734 4.333 -21.817 1.00 91.50 521 GLY A O 1
ATOM 4243 N N . PHE A 1 522 ? -13.066 2.378 -20.954 1.00 91.75 522 PHE A N 1
ATOM 4244 C CA . PHE A 1 522 ? -12.756 1.759 -22.249 1.00 91.75 522 PHE A CA 1
ATOM 4245 C C . PHE A 1 522 ? -13.971 1.177 -22.995 1.00 91.75 522 PHE A C 1
ATOM 4247 O O . PHE A 1 522 ? -13.905 1.060 -24.216 1.00 91.75 522 PHE A O 1
ATOM 4254 N N . ILE A 1 523 ? -15.049 0.793 -22.301 1.00 90.19 523 ILE A N 1
ATOM 4255 C CA . ILE A 1 523 ? -16.191 0.062 -22.893 1.00 90.19 523 ILE A CA 1
ATOM 4256 C C . ILE A 1 523 ? -17.400 0.975 -23.178 1.00 90.19 523 ILE A C 1
ATOM 4258 O O . ILE A 1 523 ? -18.070 0.799 -24.193 1.00 90.19 523 ILE A O 1
ATOM 4262 N N . PHE A 1 524 ? -17.665 1.958 -22.313 1.00 85.62 524 PHE A N 1
ATOM 4263 C CA . PHE A 1 524 ? -18.815 2.870 -22.398 1.00 85.62 524 PHE A CA 1
ATOM 4264 C C . PHE A 1 524 ? -18.418 4.278 -22.877 1.00 85.62 524 PHE A C 1
ATOM 4266 O O . PHE A 1 524 ? -19.037 4.815 -23.793 1.00 85.62 524 PHE A O 1
ATOM 4273 N N . ASP A 1 525 ? -17.375 4.872 -22.282 1.00 84.69 525 ASP A N 1
ATOM 4274 C CA . ASP A 1 525 ? -17.056 6.309 -22.417 1.00 84.69 525 ASP A CA 1
ATOM 4275 C C . ASP A 1 525 ? -15.878 6.622 -23.369 1.00 84.69 525 ASP A C 1
ATOM 4277 O O . ASP A 1 525 ? -15.350 7.743 -23.391 1.00 84.69 525 ASP A O 1
ATOM 4281 N N . TRP A 1 526 ? -15.427 5.640 -24.154 1.00 89.94 526 TRP A N 1
ATOM 4282 C CA . TRP A 1 526 ? -14.248 5.780 -25.010 1.00 89.94 526 TRP A CA 1
ATOM 4283 C C . TRP A 1 526 ? -14.481 6.736 -26.190 1.00 89.94 526 TRP A C 1
ATOM 4285 O O . TRP A 1 526 ? -15.442 6.608 -26.946 1.00 89.94 526 TRP A O 1
ATOM 4295 N N . ASN A 1 527 ? -13.563 7.689 -26.391 1.00 86.94 527 ASN A N 1
ATOM 4296 C CA . ASN A 1 527 ? -13.626 8.641 -27.499 1.00 86.94 527 ASN A CA 1
ATOM 4297 C C . ASN A 1 527 ? -12.467 8.443 -28.486 1.00 86.94 527 ASN A C 1
ATOM 4299 O O . ASN A 1 527 ? -11.362 8.955 -28.272 1.00 86.94 527 ASN A O 1
ATOM 4303 N N . ASP A 1 528 ? -12.746 7.786 -29.613 1.00 86.00 528 ASP A N 1
ATOM 4304 C CA . ASP A 1 528 ? -11.762 7.493 -30.666 1.00 86.00 528 ASP A CA 1
ATOM 4305 C C . ASP A 1 528 ? -11.019 8.730 -31.183 1.00 86.00 528 ASP A C 1
ATOM 4307 O O . ASP A 1 528 ? -9.816 8.669 -31.435 1.00 86.00 528 ASP A O 1
ATOM 4311 N N . THR A 1 529 ? -11.693 9.881 -31.288 1.00 82.06 529 THR A N 1
ATOM 4312 C CA . THR A 1 529 ? -11.074 11.118 -31.807 1.00 82.06 529 THR A CA 1
ATOM 4313 C C . THR A 1 529 ? -10.047 11.729 -30.851 1.00 82.06 529 THR A C 1
ATOM 4315 O O . THR A 1 529 ? -9.194 12.505 -31.278 1.00 82.06 529 THR A O 1
ATOM 4318 N N . LYS A 1 530 ? -10.122 11.393 -29.556 1.00 79.69 530 LYS A N 1
ATOM 4319 C CA . LYS A 1 530 ? -9.243 11.919 -28.497 1.00 79.69 530 LYS A CA 1
ATOM 4320 C C . LYS A 1 530 ? -8.341 10.856 -27.868 1.00 79.69 530 LYS A C 1
ATOM 4322 O O . LYS A 1 530 ? -7.436 11.234 -27.123 1.00 79.69 530 LYS A O 1
ATOM 4327 N N . GLN A 1 531 ? -8.586 9.573 -28.15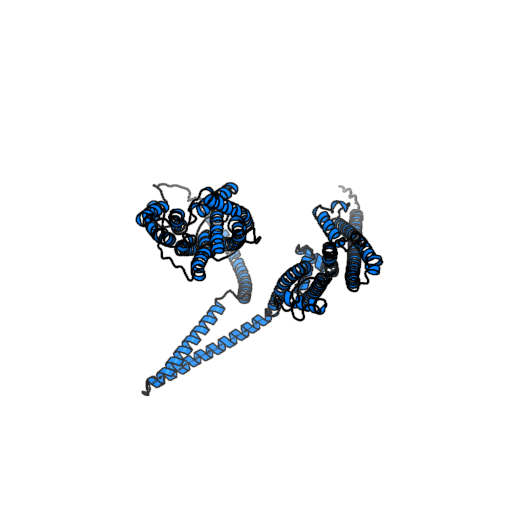5 1.00 86.38 531 GLN A N 1
ATOM 4328 C CA . GLN A 1 531 ? -7.908 8.406 -27.574 1.00 86.38 531 GLN A CA 1
ATOM 4329 C C . GLN A 1 531 ? -7.930 8.414 -26.030 1.00 86.38 531 GLN A C 1
ATOM 4331 O O . GLN A 1 531 ? -6.938 8.095 -25.372 1.00 86.38 531 GLN A O 1
ATOM 4336 N N . LYS A 1 532 ? -9.049 8.882 -25.453 1.00 85.38 532 LYS A N 1
ATOM 4337 C CA . LYS A 1 532 ? -9.268 9.109 -24.012 1.00 85.38 532 LYS A CA 1
ATOM 4338 C C . LYS A 1 532 ? -10.757 9.027 -23.681 1.00 85.38 532 LYS A C 1
ATOM 4340 O O . LYS A 1 532 ? -11.571 9.490 -24.476 1.00 85.38 532 LYS A O 1
ATOM 4345 N N . PHE A 1 533 ? -11.086 8.559 -22.482 1.00 88.50 533 PHE A N 1
ATOM 4346 C CA . PHE A 1 533 ? -12.399 8.745 -21.854 1.00 88.50 533 PHE A CA 1
ATOM 4347 C C . PHE A 1 533 ? -12.379 9.922 -20.862 1.00 88.50 533 PHE A C 1
ATOM 4349 O O . PHE A 1 533 ? -11.322 10.498 -20.583 1.00 88.50 533 PHE A O 1
ATOM 4356 N N . ILE A 1 534 ? -13.552 10.313 -20.361 1.00 83.19 534 ILE A N 1
ATOM 4357 C CA . ILE A 1 534 ? -13.721 11.335 -19.315 1.00 83.19 534 ILE A CA 1
ATOM 4358 C C . ILE A 1 534 ? -14.078 10.623 -18.006 1.00 83.19 534 ILE A C 1
ATOM 4360 O O . ILE A 1 534 ? -14.778 9.619 -18.029 1.00 83.19 534 ILE A O 1
ATOM 4364 N N . VAL A 1 535 ? -13.597 11.143 -16.874 1.00 87.69 535 VAL A N 1
ATOM 4365 C CA . VAL A 1 535 ? -13.983 10.679 -15.534 1.00 87.69 535 VAL A CA 1
ATOM 4366 C C . VAL A 1 535 ? -14.684 11.826 -14.817 1.00 87.69 535 VAL A C 1
ATOM 4368 O O . VAL A 1 535 ? -14.092 12.892 -14.640 1.00 87.69 535 VAL A O 1
ATOM 4371 N N . ASP A 1 536 ? -15.933 11.612 -14.413 1.00 82.81 536 ASP A N 1
ATOM 4372 C CA . ASP A 1 536 ? -16.699 12.523 -13.562 1.00 82.81 536 ASP A CA 1
ATOM 4373 C C . ASP A 1 536 ? -17.313 11.789 -12.351 1.00 82.81 536 ASP A C 1
ATOM 4375 O O . ASP A 1 536 ? -17.026 10.619 -12.097 1.00 82.81 536 ASP A O 1
ATOM 4379 N N . VAL A 1 537 ? -18.147 12.479 -11.566 1.00 85.12 537 VAL A N 1
ATOM 4380 C CA . VAL A 1 537 ? -18.771 11.903 -10.361 1.00 85.12 537 VAL A CA 1
ATOM 4381 C C . VAL A 1 537 ? -19.692 10.717 -10.688 1.00 85.12 537 VAL A C 1
ATOM 4383 O O . VAL A 1 537 ? -19.776 9.791 -9.890 1.00 85.12 537 VAL A O 1
ATOM 4386 N N . ARG A 1 538 ? -20.325 10.676 -11.869 1.00 81.38 538 ARG A N 1
ATOM 4387 C CA . ARG A 1 538 ? -21.125 9.526 -12.321 1.00 81.38 538 ARG A CA 1
ATOM 4388 C C . ARG A 1 538 ? -20.228 8.365 -12.759 1.00 81.38 538 ARG A C 1
ATOM 4390 O O . ARG A 1 538 ? -20.563 7.213 -12.475 1.00 81.38 538 ARG A O 1
ATOM 4397 N N . SER A 1 539 ? -19.082 8.637 -13.390 1.00 87.00 539 SER A N 1
ATOM 4398 C CA . SER A 1 539 ? -18.062 7.603 -13.639 1.00 87.00 539 SER A CA 1
ATOM 4399 C C . SER A 1 539 ? -17.615 6.943 -12.327 1.00 87.00 539 SER A C 1
ATOM 4401 O O . SER A 1 539 ? -17.450 5.729 -12.280 1.00 87.00 539 SER A O 1
ATOM 4403 N N . LEU A 1 540 ? -17.478 7.724 -11.245 1.00 90.44 540 LEU A N 1
ATOM 4404 C CA . LEU A 1 540 ? -17.164 7.201 -9.911 1.00 90.44 540 LEU A CA 1
ATOM 4405 C C . LEU A 1 540 ? -18.333 6.408 -9.299 1.00 90.44 540 LEU A C 1
ATOM 4407 O O . LEU A 1 540 ? -18.117 5.276 -8.877 1.00 90.44 540 LEU A O 1
ATOM 4411 N N . SER A 1 541 ? -19.572 6.920 -9.321 1.00 90.25 541 SER A N 1
ATOM 4412 C CA . SER A 1 541 ? -20.746 6.172 -8.827 1.00 90.25 541 SER A CA 1
ATOM 4413 C C . SER A 1 541 ? -20.916 4.820 -9.524 1.00 90.25 541 SER A C 1
ATOM 4415 O O . SER A 1 541 ? -21.168 3.813 -8.871 1.00 90.25 541 SER A O 1
ATOM 4417 N N . THR A 1 542 ? -20.738 4.774 -10.847 1.00 90.56 542 THR A N 1
ATOM 4418 C CA . THR A 1 542 ? -20.856 3.524 -11.618 1.00 90.56 542 THR A CA 1
ATOM 4419 C C . THR A 1 542 ? -19.662 2.581 -11.435 1.00 90.56 542 THR A C 1
ATOM 4421 O O . THR A 1 542 ? -19.802 1.373 -11.621 1.00 90.56 542 THR A O 1
ATOM 4424 N N . ALA A 1 543 ? -18.508 3.085 -10.988 1.00 94.88 543 ALA A N 1
ATOM 4425 C CA . ALA A 1 543 ? -17.406 2.253 -10.512 1.00 94.88 543 ALA A CA 1
ATOM 4426 C C . ALA A 1 543 ? -17.671 1.664 -9.111 1.00 94.88 543 ALA A C 1
ATOM 4428 O O . ALA A 1 543 ? -17.305 0.515 -8.865 1.00 94.88 543 ALA A O 1
ATOM 4429 N N . ASP A 1 544 ? -18.358 2.386 -8.218 1.00 95.62 544 ASP A N 1
ATOM 4430 C CA . ASP A 1 544 ? -18.827 1.824 -6.945 1.00 95.62 544 ASP A CA 1
ATOM 4431 C C . ASP A 1 544 ? -19.986 0.818 -7.131 1.00 95.62 544 ASP A C 1
ATOM 4433 O O . ASP A 1 544 ? -20.032 -0.173 -6.405 1.00 95.62 544 ASP A O 1
ATOM 4437 N N . PHE A 1 545 ? -20.866 0.971 -8.133 1.00 94.56 545 PHE A N 1
ATOM 4438 C CA . PHE A 1 545 ? -21.835 -0.084 -8.496 1.00 94.56 545 PHE A CA 1
ATOM 4439 C C . PHE A 1 545 ? -21.134 -1.372 -8.944 1.00 94.56 545 PHE A C 1
ATOM 4441 O O . PHE A 1 545 ? -21.480 -2.461 -8.489 1.00 94.56 545 PHE A O 1
ATOM 4448 N N . VAL A 1 546 ? -20.082 -1.264 -9.760 1.00 96.44 546 VAL A N 1
ATOM 4449 C CA . VAL A 1 546 ? -19.228 -2.416 -10.091 1.00 96.44 546 VAL A CA 1
ATOM 4450 C C . VAL A 1 546 ? -18.568 -2.993 -8.831 1.00 96.44 546 VAL A C 1
ATOM 4452 O O . VAL A 1 546 ? -18.605 -4.201 -8.607 1.00 96.44 546 VAL A O 1
ATOM 4455 N N . SER A 1 547 ? -18.043 -2.142 -7.943 1.00 97.31 547 SER A N 1
ATOM 4456 C CA . SER A 1 547 ? -17.501 -2.574 -6.647 1.00 97.31 547 SER A CA 1
ATOM 4457 C C . SER A 1 547 ? -18.518 -3.382 -5.825 1.00 97.31 547 SER A C 1
ATOM 4459 O O . SER A 1 547 ? -18.162 -4.423 -5.272 1.00 97.31 547 SER A O 1
ATOM 4461 N N . ALA A 1 548 ? -19.794 -2.977 -5.811 1.00 96.81 548 ALA A N 1
ATOM 4462 C CA . ALA A 1 548 ? -20.862 -3.672 -5.096 1.00 96.81 548 ALA A CA 1
ATOM 4463 C C . ALA A 1 548 ? -21.014 -5.142 -5.524 1.00 96.81 548 ALA A C 1
ATOM 4465 O O . ALA A 1 548 ? -21.179 -5.998 -4.655 1.00 96.81 548 ALA A O 1
ATOM 4466 N N . SER A 1 549 ? -20.885 -5.459 -6.821 1.00 97.44 549 SER A N 1
ATOM 4467 C CA . SER A 1 549 ? -20.928 -6.851 -7.309 1.00 97.44 549 SER A CA 1
ATOM 4468 C C . SER A 1 549 ? -19.831 -7.684 -6.658 1.00 97.44 549 SER A C 1
ATOM 4470 O O . SER A 1 549 ? -20.104 -8.728 -6.068 1.00 97.44 549 SER A O 1
ATOM 4472 N N . ILE A 1 550 ? -18.598 -7.172 -6.681 1.00 97.75 550 ILE A N 1
ATOM 4473 C CA . ILE A 1 550 ? -17.433 -7.859 -6.121 1.00 97.75 550 ILE A CA 1
ATOM 4474 C C . ILE A 1 550 ? -17.575 -8.025 -4.595 1.00 97.75 550 ILE A C 1
ATOM 4476 O O . ILE A 1 550 ? -17.120 -9.027 -4.042 1.00 97.75 550 ILE A O 1
ATOM 4480 N N . LEU A 1 551 ? -18.227 -7.090 -3.892 1.00 97.56 551 LEU A N 1
ATOM 4481 C CA . LEU A 1 551 ? -18.503 -7.218 -2.453 1.00 97.56 551 LEU A CA 1
ATOM 4482 C C . LEU A 1 551 ? -19.588 -8.261 -2.141 1.00 97.56 551 LEU A C 1
ATOM 4484 O O . LEU A 1 551 ? -19.491 -8.957 -1.128 1.00 97.56 551 LEU A O 1
ATOM 4488 N N . ILE A 1 552 ? -20.578 -8.427 -3.019 1.00 97.44 552 ILE A N 1
ATOM 4489 C CA . ILE A 1 552 ? -21.576 -9.504 -2.930 1.00 97.44 552 ILE A CA 1
ATOM 4490 C C . ILE A 1 552 ? -20.902 -10.856 -3.198 1.00 97.44 552 ILE A C 1
ATOM 4492 O O . ILE A 1 552 ? -21.069 -11.790 -2.409 1.00 97.44 552 ILE A O 1
ATOM 4496 N N . SER A 1 553 ? -20.053 -10.934 -4.228 1.00 97.81 553 SER A N 1
ATOM 4497 C CA . SER A 1 553 ? -19.220 -12.104 -4.519 1.00 97.81 553 SER A CA 1
ATOM 4498 C C . SER A 1 553 ? -18.288 -12.454 -3.352 1.00 97.81 553 SER A C 1
ATOM 4500 O O . SER A 1 553 ? -18.204 -13.616 -2.953 1.00 97.81 553 SER A O 1
ATOM 4502 N N . MET A 1 554 ? -17.647 -11.452 -2.732 1.00 95.81 554 MET A N 1
ATOM 4503 C CA . MET A 1 554 ? -16.838 -11.607 -1.516 1.00 95.81 554 MET A CA 1
ATOM 4504 C C . MET A 1 554 ? -17.659 -12.168 -0.348 1.00 95.81 554 MET A C 1
ATOM 4506 O O . MET A 1 554 ? -17.139 -12.992 0.405 1.00 95.81 554 MET A O 1
ATOM 4510 N N . GLY A 1 555 ? -18.925 -11.763 -0.207 1.00 93.88 555 GLY A N 1
ATOM 4511 C CA . GLY A 1 555 ? -19.838 -12.276 0.815 1.00 93.88 555 GLY A CA 1
ATOM 4512 C C . GLY A 1 555 ? -20.025 -13.796 0.747 1.00 93.88 555 GLY A C 1
ATOM 4513 O O . GLY A 1 555 ? -19.987 -14.459 1.783 1.00 93.88 555 GLY A O 1
ATOM 4514 N N . ALA A 1 556 ? -20.128 -14.364 -0.459 1.00 94.06 556 ALA A N 1
ATOM 4515 C CA . ALA A 1 556 ? -20.293 -15.807 -0.670 1.00 94.06 556 ALA A CA 1
ATOM 4516 C C . ALA A 1 556 ? -19.041 -16.646 -0.326 1.00 94.06 556 ALA A C 1
ATOM 4518 O O . ALA A 1 556 ? -19.157 -17.836 -0.039 1.00 94.06 556 ALA A O 1
ATOM 4519 N N . VAL A 1 557 ? -17.847 -16.040 -0.329 1.00 93.44 557 VAL A N 1
ATOM 4520 C CA . VAL A 1 557 ? -16.556 -16.707 -0.036 1.00 93.44 557 VAL A CA 1
ATOM 4521 C C . VAL A 1 557 ? -15.904 -16.231 1.273 1.00 93.44 557 VAL A C 1
ATOM 4523 O O . VAL A 1 557 ? -14.747 -16.556 1.571 1.00 93.44 557 VAL A O 1
ATOM 4526 N N . LEU A 1 558 ? -16.630 -15.442 2.069 1.00 90.75 558 LEU A N 1
ATOM 4527 C CA . LEU A 1 558 ? -16.108 -14.738 3.235 1.00 90.75 558 LEU A CA 1
ATOM 4528 C C . LEU A 1 558 ? -15.491 -15.697 4.269 1.00 90.75 558 LEU A C 1
ATOM 4530 O O . LEU A 1 558 ? -16.064 -16.717 4.642 1.00 90.75 558 LEU A O 1
ATOM 4534 N N . GLY A 1 559 ? -14.289 -15.364 4.746 1.00 87.44 559 GLY A N 1
ATOM 4535 C CA . GLY A 1 559 ? -13.545 -16.170 5.724 1.00 87.44 559 GLY A CA 1
ATOM 4536 C C . GLY A 1 559 ? -12.843 -17.414 5.157 1.00 87.44 559 GLY A C 1
ATOM 4537 O O . GLY A 1 559 ? -11.985 -17.970 5.846 1.00 87.44 559 GLY A O 1
ATOM 4538 N N . GLN A 1 560 ? -13.138 -17.814 3.913 1.00 88.44 560 GLN A N 1
ATOM 4539 C CA . GLN A 1 560 ? -12.503 -18.953 3.232 1.00 88.44 560 GLN A CA 1
ATOM 4540 C C . GLN A 1 560 ? -11.306 -18.531 2.358 1.00 88.44 560 GLN A C 1
ATOM 4542 O O . GLN A 1 560 ? -10.346 -19.288 2.213 1.00 88.44 560 GLN A O 1
ATOM 4547 N N . VAL A 1 561 ? -11.329 -17.313 1.802 1.00 91.56 561 VAL A N 1
ATOM 4548 C CA . VAL A 1 561 ? -10.296 -16.795 0.882 1.00 91.56 561 VAL A CA 1
ATOM 4549 C C . VAL A 1 561 ? -9.321 -15.802 1.526 1.00 91.56 561 VAL A C 1
ATOM 4551 O O . VAL A 1 561 ? -9.650 -15.053 2.446 1.00 91.56 561 VAL A O 1
ATOM 4554 N N . SER A 1 562 ? -8.092 -15.772 1.002 1.00 93.06 562 SER A N 1
ATOM 4555 C CA . SER A 1 562 ? -7.079 -14.758 1.324 1.00 93.06 562 SER A CA 1
ATOM 4556 C C . SER A 1 562 ? -7.297 -13.456 0.527 1.00 93.06 562 SER A C 1
ATOM 4558 O O . SER A 1 562 ? -7.888 -13.494 -0.554 1.00 93.06 562 SER A O 1
ATOM 4560 N N . PRO A 1 563 ? -6.772 -12.295 0.975 1.00 92.19 563 PRO A N 1
ATOM 4561 C CA . PRO A 1 563 ? -6.987 -11.029 0.269 1.00 92.19 563 PRO A CA 1
ATOM 4562 C C . PRO A 1 563 ? -6.340 -11.008 -1.124 1.00 92.19 563 PRO A C 1
ATOM 4564 O O . PRO A 1 563 ? -6.845 -10.339 -2.017 1.00 92.19 563 PRO A O 1
ATOM 4567 N N . LEU A 1 564 ? -5.276 -11.789 -1.356 1.00 93.06 564 LEU A N 1
ATOM 4568 C CA . LEU A 1 564 ? -4.709 -11.952 -2.698 1.00 93.06 564 LEU A CA 1
ATOM 4569 C C . LEU A 1 564 ? -5.675 -12.692 -3.638 1.00 93.06 564 LEU A C 1
ATOM 4571 O O . LEU A 1 564 ? -5.774 -12.333 -4.805 1.00 93.06 564 LEU A O 1
ATOM 4575 N N . GLN A 1 565 ? -6.407 -13.694 -3.140 1.00 95.31 565 GLN A N 1
ATOM 4576 C CA . GLN A 1 565 ? -7.427 -14.390 -3.933 1.00 95.31 565 GLN A CA 1
ATOM 4577 C C . GLN A 1 565 ? -8.624 -13.481 -4.237 1.00 95.31 565 GLN A C 1
ATOM 4579 O O . GLN A 1 565 ? -9.127 -13.538 -5.352 1.00 95.31 565 GLN A O 1
ATOM 4584 N N . LEU A 1 566 ? -9.025 -12.602 -3.310 1.00 96.38 566 LEU A N 1
ATOM 4585 C CA . LEU A 1 566 ? -10.064 -11.594 -3.563 1.00 96.38 566 LEU A CA 1
ATOM 4586 C C . LEU A 1 566 ? -9.649 -10.584 -4.645 1.00 96.38 566 LEU A C 1
ATOM 4588 O O . LEU A 1 566 ? -10.434 -10.304 -5.542 1.00 96.38 566 LEU A O 1
ATOM 4592 N N . ILE A 1 567 ? -8.404 -10.095 -4.628 1.00 97.31 567 ILE A N 1
ATOM 4593 C CA . ILE A 1 567 ? -7.890 -9.206 -5.688 1.00 97.31 567 ILE A CA 1
ATOM 4594 C C . ILE A 1 567 ? -7.813 -9.931 -7.045 1.00 97.31 567 ILE A C 1
ATOM 4596 O O . ILE A 1 567 ? -8.153 -9.348 -8.071 1.00 97.31 567 ILE A O 1
ATOM 4600 N N . ILE A 1 568 ? -7.431 -11.215 -7.068 1.00 96.81 568 ILE A N 1
ATOM 4601 C CA . ILE A 1 568 ? -7.453 -12.035 -8.294 1.00 96.81 568 ILE A CA 1
ATOM 4602 C C . ILE A 1 568 ? -8.891 -12.246 -8.796 1.00 96.81 568 ILE A C 1
ATOM 4604 O O . ILE A 1 568 ? -9.124 -12.150 -9.998 1.00 96.81 568 ILE A O 1
ATOM 4608 N N . MET A 1 569 ? -9.849 -12.494 -7.898 1.00 97.06 569 MET A N 1
ATOM 4609 C CA . MET A 1 569 ? -11.275 -12.611 -8.223 1.00 97.06 569 MET A CA 1
ATOM 4610 C C . MET A 1 569 ? -11.783 -11.317 -8.869 1.00 97.06 569 MET A C 1
ATOM 4612 O O . MET A 1 569 ? -12.222 -11.346 -10.015 1.00 97.06 569 MET A O 1
ATOM 4616 N N . ALA A 1 570 ? -11.596 -10.175 -8.201 1.00 97.88 570 ALA A N 1
ATOM 4617 C CA . ALA A 1 570 ? -11.987 -8.854 -8.692 1.00 97.88 570 ALA A CA 1
ATOM 4618 C C . ALA A 1 570 ? -11.355 -8.485 -10.043 1.00 97.88 570 ALA A C 1
ATOM 4620 O O . ALA A 1 570 ? -12.015 -7.883 -10.887 1.00 97.88 570 ALA A O 1
ATOM 4621 N N . PHE A 1 571 ? -10.091 -8.859 -10.276 1.00 97.88 571 PHE A N 1
ATOM 4622 C CA . PHE A 1 571 ? -9.402 -8.580 -11.538 1.00 97.88 571 PHE A CA 1
ATOM 4623 C C . PHE A 1 571 ? -10.110 -9.211 -12.749 1.00 97.88 571 PHE A C 1
ATOM 4625 O O . PHE A 1 571 ? -10.146 -8.589 -13.810 1.00 97.88 571 PHE A O 1
ATOM 4632 N N . PHE A 1 572 ? -10.696 -10.405 -12.584 1.00 97.44 572 PHE A N 1
ATOM 4633 C CA . PHE A 1 572 ? -11.482 -11.084 -13.621 1.00 97.44 572 PHE A CA 1
ATOM 4634 C C . PHE A 1 572 ? -12.980 -10.747 -13.573 1.00 97.44 572 PHE A C 1
ATOM 4636 O O . PHE A 1 572 ? -13.606 -10.649 -14.625 1.00 97.44 572 PHE A O 1
ATOM 4643 N N . GLU A 1 573 ? -13.552 -10.553 -12.384 1.00 98.12 573 GLU A N 1
ATOM 4644 C CA . GLU A 1 573 ? -14.978 -10.265 -12.197 1.00 98.12 573 GLU A CA 1
ATOM 4645 C C . GLU A 1 573 ? -15.370 -8.898 -12.776 1.00 98.12 573 GLU A C 1
ATOM 4647 O O . GLU A 1 573 ? -16.343 -8.820 -13.521 1.00 98.12 573 GLU A O 1
ATOM 4652 N N . VAL A 1 574 ? -14.577 -7.846 -12.527 1.00 98.38 574 VAL A N 1
ATOM 4653 C CA . VAL A 1 574 ? -14.855 -6.480 -13.013 1.00 98.38 574 VAL A CA 1
ATOM 4654 C C . VAL A 1 574 ? -15.008 -6.426 -14.548 1.00 98.38 574 VAL A C 1
ATOM 4656 O O . VAL A 1 574 ? -16.041 -5.944 -15.012 1.00 98.38 574 VAL A O 1
ATOM 4659 N N . PRO A 1 575 ? -14.074 -6.952 -15.374 1.00 97.88 575 PRO A N 1
ATOM 4660 C CA . PRO A 1 575 ? -14.270 -7.033 -16.823 1.00 97.88 575 PRO A CA 1
ATOM 4661 C C . PRO A 1 575 ? -15.508 -7.831 -17.245 1.00 97.88 575 PRO A C 1
ATOM 4663 O O . PRO A 1 575 ? -16.190 -7.431 -18.186 1.00 97.88 575 PRO A O 1
ATOM 4666 N N . LEU A 1 576 ? -15.806 -8.948 -16.572 1.00 97.56 576 LEU A N 1
ATOM 4667 C CA . LEU A 1 576 ? -16.951 -9.796 -16.914 1.00 97.56 576 LEU A CA 1
ATOM 4668 C C . LEU A 1 576 ? -18.283 -9.101 -16.610 1.00 97.56 576 LEU A C 1
ATOM 4670 O O . LEU A 1 576 ? -19.187 -9.154 -17.442 1.00 97.56 576 LEU A O 1
ATOM 4674 N N . GLN A 1 577 ? -18.387 -8.408 -15.474 1.00 96.75 577 GLN A N 1
ATOM 4675 C CA . GLN A 1 577 ? -19.573 -7.635 -15.114 1.00 96.75 577 GLN A CA 1
ATOM 4676 C C . GLN A 1 577 ? -19.791 -6.467 -16.085 1.00 96.75 577 GLN A C 1
ATOM 4678 O O . GLN A 1 577 ? -20.878 -6.337 -16.641 1.00 96.75 577 GLN A O 1
ATOM 4683 N N . VAL A 1 578 ? -18.757 -5.658 -16.347 1.00 96.56 578 VAL A N 1
ATOM 4684 C CA . VAL A 1 578 ? -18.861 -4.480 -17.231 1.00 96.56 578 VAL A CA 1
ATOM 4685 C C . VAL A 1 578 ? -19.227 -4.889 -18.666 1.00 96.56 578 VAL A C 1
ATOM 4687 O O . VAL A 1 578 ? -20.012 -4.204 -19.317 1.00 96.56 578 VAL A O 1
ATOM 4690 N N . VAL A 1 579 ? -18.734 -6.034 -19.159 1.00 95.81 579 VAL A N 1
ATOM 4691 C CA . VAL A 1 579 ? -19.155 -6.588 -20.460 1.00 95.81 579 VAL A CA 1
ATOM 4692 C C . VAL A 1 579 ? -20.586 -7.141 -20.417 1.00 95.81 579 VAL A C 1
ATOM 4694 O O . VAL A 1 579 ? -21.331 -6.950 -21.376 1.00 95.81 579 VAL A O 1
ATOM 4697 N N . ASN A 1 580 ? -21.003 -7.792 -19.327 1.00 95.50 580 ASN A N 1
ATOM 4698 C CA . ASN A 1 580 ? -22.373 -8.293 -19.154 1.00 95.50 580 ASN A CA 1
ATOM 4699 C C . ASN A 1 580 ? -23.409 -7.151 -19.132 1.00 95.50 580 ASN A C 1
ATOM 4701 O O . ASN A 1 580 ? -24.421 -7.215 -19.830 1.00 95.50 580 ASN A O 1
ATOM 4705 N N . GLU A 1 581 ? -23.118 -6.078 -18.396 1.00 93.88 581 GLU A N 1
ATOM 4706 C CA . GLU A 1 581 ? -23.907 -4.844 -18.368 1.00 93.88 581 GLU A CA 1
ATOM 4707 C C . GLU A 1 581 ? -23.942 -4.164 -19.742 1.00 93.88 581 GLU A C 1
ATOM 4709 O O . GLU A 1 581 ? -25.015 -3.796 -20.220 1.00 93.88 581 GLU A O 1
ATOM 4714 N N . TRP A 1 582 ? -22.801 -4.053 -20.432 1.00 93.94 582 TRP A N 1
ATOM 4715 C CA . TRP A 1 582 ? -22.733 -3.491 -21.786 1.00 93.94 582 TRP A CA 1
ATOM 4716 C C . TRP A 1 582 ? -23.590 -4.283 -22.787 1.00 93.94 582 TRP A C 1
ATOM 4718 O O . TRP A 1 582 ? -24.343 -3.697 -23.564 1.00 93.94 582 TRP A O 1
ATOM 4728 N N . ILE A 1 583 ? -23.553 -5.618 -22.733 1.00 91.75 583 ILE A N 1
ATOM 4729 C CA . ILE A 1 583 ? -24.416 -6.479 -23.555 1.00 91.75 583 ILE A CA 1
ATOM 4730 C C . ILE A 1 583 ? -25.897 -6.246 -23.212 1.00 91.75 583 ILE A C 1
ATOM 4732 O O . ILE A 1 583 ? -26.716 -6.030 -24.108 1.00 91.75 583 ILE A O 1
ATOM 4736 N N . GLY A 1 584 ? -26.253 -6.255 -21.927 1.00 89.75 584 GLY A N 1
ATOM 4737 C CA . GLY A 1 584 ? -27.634 -6.074 -21.480 1.00 89.75 584 GLY A CA 1
ATOM 4738 C C . GLY A 1 584 ? -28.229 -4.705 -21.824 1.00 89.75 584 GLY A C 1
ATOM 4739 O O . GLY A 1 584 ? -29.367 -4.625 -22.288 1.00 89.75 584 GLY A O 1
ATOM 4740 N N . THR A 1 585 ? -27.452 -3.637 -21.657 1.00 87.12 585 THR A N 1
ATOM 4741 C CA . THR A 1 585 ? -27.887 -2.257 -21.912 1.00 87.12 585 THR A CA 1
ATOM 4742 C C . THR A 1 585 ? -27.892 -1.904 -23.402 1.00 87.12 585 THR A C 1
ATOM 4744 O O . THR A 1 585 ? -28.894 -1.377 -23.885 1.00 87.12 585 THR A O 1
ATOM 4747 N N . TYR A 1 586 ? -26.842 -2.231 -24.169 1.00 85.62 586 TYR A N 1
ATOM 4748 C CA . TYR A 1 586 ? -26.756 -1.843 -25.587 1.00 85.62 586 TYR A CA 1
ATOM 4749 C C . TYR A 1 586 ? -27.440 -2.816 -26.559 1.00 85.62 586 TYR A C 1
ATOM 4751 O O . TYR A 1 586 ? -28.015 -2.353 -27.542 1.00 85.62 586 TYR A O 1
ATOM 4759 N N . TYR A 1 587 ? -27.396 -4.137 -26.328 1.00 87.50 587 TYR A N 1
ATOM 4760 C CA . TYR A 1 587 ? -27.981 -5.119 -27.263 1.00 87.50 587 TYR A CA 1
ATOM 4761 C C . TYR A 1 587 ? -29.396 -5.547 -26.878 1.00 87.50 587 TYR A C 1
ATOM 4763 O O . TYR A 1 587 ? -30.239 -5.711 -27.757 1.00 87.50 587 TYR A O 1
ATOM 4771 N N . PHE A 1 588 ? -29.662 -5.740 -25.583 1.00 90.31 588 PHE A N 1
ATOM 4772 C CA . PHE A 1 588 ? -30.986 -6.149 -25.100 1.00 90.31 588 PHE A CA 1
ATOM 4773 C C . PHE A 1 588 ? -31.868 -4.975 -24.649 1.00 90.31 588 PHE A C 1
ATOM 4775 O O . PHE A 1 588 ? -33.046 -5.186 -24.363 1.00 90.31 588 PHE A O 1
ATOM 4782 N N . CYS A 1 589 ? -31.327 -3.749 -24.610 1.00 88.19 589 CYS A N 1
ATOM 4783 C CA . CYS A 1 589 ? -32.018 -2.534 -24.161 1.00 88.19 589 CYS A CA 1
ATOM 4784 C C . CYS A 1 589 ? -32.684 -2.679 -22.779 1.00 88.19 589 CYS A C 1
ATOM 4786 O O . CYS A 1 589 ? -33.735 -2.089 -22.520 1.00 88.19 589 CYS A O 1
ATOM 4788 N N . ALA A 1 590 ? -32.087 -3.481 -21.893 1.00 86.56 590 ALA A N 1
ATOM 4789 C CA . ALA A 1 590 ? -32.610 -3.710 -20.557 1.00 86.56 590 ALA A CA 1
ATOM 4790 C C . ALA A 1 590 ? -32.413 -2.467 -19.674 1.00 86.56 590 ALA A C 1
ATOM 4792 O O . ALA A 1 590 ? -31.306 -1.941 -19.557 1.00 86.56 590 ALA A O 1
ATOM 4793 N N . ASN A 1 591 ? -33.494 -2.022 -19.034 1.00 84.38 591 ASN A N 1
ATOM 4794 C CA . ASN A 1 591 ? -33.466 -0.991 -18.000 1.00 84.38 591 ASN A CA 1
ATOM 4795 C C . ASN A 1 591 ? -33.318 -1.669 -16.633 1.00 84.38 591 ASN A C 1
ATOM 4797 O O . ASN A 1 591 ? -34.206 -2.419 -16.238 1.00 84.38 591 ASN A O 1
ATOM 4801 N N . ASP A 1 592 ? -32.219 -1.397 -15.932 1.00 89.25 592 ASP A N 1
ATOM 4802 C CA . ASP A 1 592 ? -31.929 -1.925 -14.595 1.00 89.25 592 ASP A CA 1
ATOM 4803 C C . ASP A 1 592 ? -31.343 -0.821 -13.701 1.00 89.25 592 ASP A C 1
ATOM 4805 O O . ASP A 1 592 ? -30.237 -0.924 -13.191 1.00 89.25 592 ASP A O 1
ATOM 4809 N N . ALA A 1 593 ? -32.061 0.299 -13.567 1.00 83.50 593 ALA A N 1
ATOM 4810 C CA . ALA A 1 593 ? -31.532 1.521 -12.950 1.00 83.50 593 ALA A CA 1
ATOM 4811 C C . ALA A 1 593 ? -31.029 1.362 -11.497 1.00 83.50 593 ALA A C 1
ATOM 4813 O O . ALA A 1 593 ? -30.147 2.117 -11.086 1.00 83.50 593 ALA A O 1
ATOM 4814 N N . GLY A 1 594 ? -31.582 0.407 -10.739 1.00 83.88 594 GLY A N 1
ATOM 4815 C CA . GLY A 1 594 ? -31.109 0.010 -9.408 1.00 83.88 594 GLY A CA 1
ATOM 4816 C C . GLY A 1 594 ? -30.296 -1.290 -9.378 1.00 83.88 594 GLY A C 1
ATOM 4817 O O . GLY A 1 594 ? -30.189 -1.908 -8.324 1.00 83.88 594 GLY A O 1
ATOM 4818 N N . GLU A 1 595 ? -29.746 -1.708 -10.521 1.00 91.88 595 GLU A N 1
ATOM 4819 C CA . GLU A 1 595 ? -28.691 -2.723 -10.655 1.00 91.88 595 GLU A CA 1
ATOM 4820 C C . GLU A 1 595 ? -29.029 -4.130 -10.100 1.00 91.88 595 GLU A C 1
ATOM 4822 O O . GLU A 1 595 ? -28.144 -4.936 -9.778 1.00 91.88 595 GLU A O 1
ATOM 4827 N N . SER A 1 596 ? -30.315 -4.480 -9.979 1.00 93.69 596 SER A N 1
ATOM 4828 C CA . SER A 1 596 ? -30.746 -5.777 -9.439 1.00 93.69 596 SER A CA 1
ATOM 4829 C C . SER A 1 596 ? -30.225 -6.951 -10.268 1.00 93.69 596 SER A C 1
ATOM 4831 O O . SER A 1 596 ? -29.918 -8.009 -9.721 1.00 93.69 596 SER A O 1
ATOM 4833 N N . MET A 1 597 ? -30.134 -6.781 -11.587 1.00 93.44 597 MET A N 1
ATOM 4834 C CA . MET A 1 597 ? -29.692 -7.794 -12.535 1.00 93.44 597 MET A CA 1
ATOM 4835 C C . MET A 1 597 ? -28.177 -7.719 -12.776 1.00 93.44 597 MET A C 1
ATOM 4837 O O . MET A 1 597 ? -27.499 -8.746 -12.682 1.00 93.44 597 MET A O 1
ATOM 4841 N N . PHE A 1 598 ? -27.637 -6.530 -13.066 1.00 94.06 598 PHE A N 1
ATOM 4842 C CA . PHE A 1 598 ? -26.228 -6.372 -13.461 1.00 94.06 598 PHE A CA 1
ATOM 4843 C C . PHE A 1 598 ? -25.231 -6.332 -12.298 1.00 94.06 598 PHE A C 1
ATOM 4845 O O . PHE A 1 598 ? -24.068 -6.680 -12.505 1.00 94.06 598 PHE A O 1
ATOM 4852 N N . VAL A 1 599 ? -25.667 -5.974 -11.086 1.00 95.31 599 VAL A N 1
ATOM 4853 C CA . VAL A 1 599 ? -24.855 -6.057 -9.860 1.00 95.31 599 VAL A CA 1
ATOM 4854 C C . VAL A 1 599 ? -25.304 -7.225 -8.996 1.00 95.31 599 VAL A C 1
ATOM 4856 O O . VAL A 1 599 ? -24.510 -8.117 -8.705 1.00 95.31 599 VAL A O 1
ATOM 4859 N N . HIS A 1 600 ? -26.567 -7.243 -8.563 1.00 96.25 600 HIS A N 1
ATOM 4860 C CA . HIS A 1 600 ? -26.959 -8.130 -7.465 1.00 96.25 600 HIS A CA 1
ATOM 4861 C C . HIS A 1 600 ? -27.122 -9.592 -7.880 1.00 96.25 600 HIS A C 1
ATOM 4863 O O . HIS A 1 600 ? -26.536 -10.468 -7.245 1.00 96.25 600 HIS A O 1
ATOM 4869 N N . VAL A 1 601 ? -27.868 -9.870 -8.951 1.00 96.56 601 VAL A N 1
ATOM 4870 C CA . VAL A 1 601 ? -27.976 -11.219 -9.525 1.00 96.56 601 VAL A CA 1
ATOM 4871 C C . VAL A 1 601 ? -26.614 -11.685 -10.041 1.00 96.56 601 VAL A C 1
ATOM 4873 O O . VAL A 1 601 ? -26.203 -12.797 -9.711 1.00 96.56 601 VAL A O 1
ATOM 4876 N N . PHE A 1 602 ? -25.884 -10.843 -10.784 1.00 97.69 602 PHE A N 1
ATOM 4877 C CA . PHE A 1 602 ? -24.552 -11.190 -11.290 1.00 97.69 602 PHE A CA 1
ATOM 4878 C C . PHE A 1 602 ? -23.582 -11.573 -10.158 1.00 97.69 602 PHE A C 1
ATOM 4880 O O . PHE A 1 602 ? -23.095 -12.702 -10.145 1.00 97.69 602 PHE A O 1
ATOM 4887 N N . GLY A 1 603 ? -23.359 -10.692 -9.176 1.00 97.31 603 GLY A N 1
ATOM 4888 C CA . GLY A 1 603 ? -22.441 -10.936 -8.058 1.00 97.31 603 GLY A CA 1
ATOM 4889 C C . GLY A 1 603 ? -22.879 -12.093 -7.155 1.00 97.31 603 GLY A C 1
ATOM 4890 O O . GLY A 1 603 ? -22.054 -12.896 -6.725 1.00 97.31 603 GLY A O 1
ATOM 4891 N N . ALA A 1 604 ? -24.184 -12.269 -6.917 1.00 97.06 604 ALA A N 1
ATOM 4892 C CA . ALA A 1 604 ? -24.673 -13.407 -6.137 1.00 97.06 604 ALA A CA 1
ATOM 4893 C C . ALA A 1 604 ? -24.366 -14.749 -6.827 1.00 97.06 604 ALA A C 1
ATOM 4895 O O . ALA A 1 604 ? -23.819 -15.654 -6.193 1.00 97.06 604 ALA A O 1
ATOM 4896 N N . TYR A 1 605 ? -24.663 -14.887 -8.124 1.00 97.62 605 TYR A N 1
ATOM 4897 C CA . TYR A 1 605 ? -24.379 -16.129 -8.851 1.00 97.62 605 TYR A CA 1
ATOM 4898 C C . TYR A 1 605 ? -22.886 -16.323 -9.151 1.00 97.62 605 TYR A C 1
ATOM 4900 O O . TYR A 1 605 ? -22.417 -17.462 -9.119 1.00 97.62 605 TYR A O 1
ATOM 4908 N N . PHE A 1 606 ? -22.119 -15.251 -9.376 1.00 98.00 606 PHE A N 1
ATOM 4909 C CA . PHE A 1 606 ? -20.665 -15.322 -9.537 1.00 98.00 606 PHE A CA 1
ATOM 4910 C C . PHE A 1 606 ? -19.990 -15.773 -8.234 1.00 98.00 606 PHE A C 1
ATOM 4912 O O . PHE A 1 606 ? -19.266 -16.770 -8.230 1.00 98.00 606 PHE A O 1
ATOM 4919 N N . GLY A 1 607 ? -20.308 -15.129 -7.106 1.00 97.25 607 GLY A N 1
ATOM 4920 C CA . GLY A 1 607 ? -19.851 -15.530 -5.775 1.00 97.25 607 GLY A CA 1
ATOM 4921 C C . GLY A 1 607 ? -20.204 -16.974 -5.424 1.00 97.25 607 GLY A C 1
ATOM 4922 O O . GLY A 1 607 ? -19.341 -17.721 -4.962 1.00 97.25 607 GLY A O 1
ATOM 4923 N N . LEU A 1 608 ? -21.441 -17.407 -5.698 1.00 96.75 608 LEU A N 1
ATOM 4924 C CA . LEU A 1 608 ? -21.867 -18.798 -5.495 1.00 96.75 608 LEU A CA 1
ATOM 4925 C C . LEU A 1 608 ? -21.108 -19.786 -6.394 1.00 96.75 608 LEU A C 1
ATOM 4927 O O . LEU A 1 608 ? -20.751 -20.869 -5.931 1.00 96.75 608 LEU A O 1
ATOM 4931 N N . ALA A 1 609 ? -20.808 -19.429 -7.647 1.00 97.44 609 ALA A N 1
ATOM 4932 C CA . ALA A 1 609 ? -19.998 -20.263 -8.534 1.00 97.44 609 ALA A CA 1
ATOM 4933 C C . ALA A 1 609 ? -18.545 -20.390 -8.038 1.00 97.44 609 ALA A C 1
ATOM 4935 O O . ALA A 1 609 ? -17.990 -21.491 -8.039 1.00 97.44 609 ALA A O 1
ATOM 4936 N N . VAL A 1 610 ? -17.941 -19.302 -7.546 1.00 96.50 610 VAL A N 1
ATOM 4937 C CA . VAL A 1 610 ? -16.603 -19.337 -6.928 1.00 96.50 610 VAL A CA 1
ATOM 4938 C C . VAL A 1 610 ? -16.625 -20.162 -5.635 1.00 96.50 610 VAL A C 1
ATOM 4940 O O . VAL A 1 610 ? -15.762 -21.019 -5.450 1.00 96.50 610 VAL A O 1
ATOM 4943 N N . ALA A 1 611 ? -17.629 -19.983 -4.772 1.00 94.56 611 ALA A N 1
ATOM 4944 C CA . ALA A 1 611 ? -17.796 -20.766 -3.546 1.00 94.56 611 ALA A CA 1
ATOM 4945 C C . ALA A 1 611 ? -17.980 -22.269 -3.830 1.00 94.56 611 ALA A C 1
ATOM 4947 O O . ALA A 1 611 ? -17.381 -23.100 -3.149 1.00 94.56 611 ALA A O 1
ATOM 4948 N N . PHE A 1 612 ? -18.731 -22.631 -4.876 1.00 94.38 612 PHE A N 1
ATOM 4949 C CA . PHE A 1 612 ? -18.888 -24.016 -5.330 1.00 94.38 612 PHE A CA 1
ATOM 4950 C C . PHE A 1 612 ? -17.566 -24.630 -5.821 1.00 94.38 612 PHE A C 1
ATOM 4952 O O . PHE A 1 612 ? -17.277 -25.785 -5.519 1.00 94.38 612 PHE A O 1
ATOM 4959 N N . VAL A 1 613 ? -16.728 -23.863 -6.530 1.00 94.75 613 VAL A N 1
ATOM 4960 C CA . VAL A 1 613 ? -15.401 -24.318 -6.995 1.00 94.75 613 VAL A CA 1
ATOM 4961 C C . VAL A 1 613 ? -14.381 -24.420 -5.851 1.00 94.75 613 VAL A C 1
ATOM 4963 O O . VAL A 1 613 ? -13.503 -25.282 -5.890 1.00 94.75 613 VAL A O 1
ATOM 4966 N N . LEU A 1 614 ? -14.486 -23.569 -4.827 1.00 91.81 614 LEU A N 1
ATOM 4967 C CA . LEU A 1 614 ? -13.616 -23.589 -3.642 1.00 91.81 614 LEU A CA 1
ATOM 4968 C C . LEU A 1 614 ? -14.071 -24.573 -2.549 1.00 91.81 614 LEU A C 1
ATOM 4970 O O . LEU A 1 614 ? -13.328 -24.801 -1.590 1.00 91.81 614 LEU A O 1
ATOM 4974 N N . PHE A 1 615 ? -15.265 -25.155 -2.680 1.00 90.88 615 PHE A N 1
ATOM 4975 C CA . PHE A 1 615 ? -15.876 -26.014 -1.671 1.00 90.88 615 PHE A CA 1
ATOM 4976 C C . PHE A 1 615 ? -14.997 -27.218 -1.295 1.00 90.88 615 PHE A C 1
ATOM 4978 O O . PHE A 1 615 ? -14.545 -27.992 -2.141 1.00 90.88 615 PHE A O 1
ATOM 4985 N N . HIS A 1 616 ? -14.835 -27.438 0.011 1.00 87.06 616 HIS A N 1
ATOM 4986 C CA . HIS A 1 616 ? -14.233 -28.651 0.554 1.00 87.06 616 HIS A CA 1
ATOM 4987 C C . HIS A 1 616 ? -14.999 -29.150 1.785 1.00 87.06 616 HIS A C 1
ATOM 4989 O O . HIS A 1 616 ? -15.477 -28.358 2.597 1.00 87.06 616 HIS A O 1
ATOM 4995 N N . SER A 1 617 ? -15.042 -30.472 1.987 1.00 84.69 617 SER A N 1
ATOM 4996 C CA . SER A 1 617 ? -15.797 -31.132 3.072 1.00 84.69 617 SER A CA 1
ATOM 4997 C C . SER A 1 617 ? -15.574 -30.526 4.461 1.00 84.69 617 SER A C 1
ATOM 4999 O O . SER A 1 617 ? -16.488 -30.487 5.274 1.00 84.69 617 SER A O 1
ATOM 5001 N N . ASN A 1 618 ? -14.369 -30.014 4.722 1.00 81.06 618 ASN A N 1
ATOM 5002 C CA . ASN A 1 618 ? -13.971 -29.476 6.023 1.00 81.06 618 ASN A CA 1
ATOM 5003 C C . ASN A 1 618 ? -14.537 -28.067 6.331 1.00 81.06 618 ASN A C 1
ATOM 5005 O O . ASN A 1 618 ? -14.176 -27.510 7.364 1.00 81.06 618 ASN A O 1
ATOM 5009 N N . VAL A 1 619 ? -15.358 -27.467 5.450 1.00 80.94 619 VAL A N 1
ATOM 5010 C CA . VAL A 1 619 ? -16.125 -26.241 5.776 1.00 80.94 619 VAL A CA 1
ATOM 5011 C C . VAL A 1 619 ? -17.409 -26.582 6.544 1.00 80.94 619 VAL A C 1
ATOM 5013 O O . VAL A 1 619 ? -17.825 -25.804 7.399 1.00 80.94 619 VAL A O 1
ATOM 5016 N N . ILE A 1 620 ? -18.017 -27.744 6.270 1.00 78.75 620 ILE A N 1
ATOM 5017 C CA . ILE A 1 620 ? -19.297 -28.159 6.862 1.00 78.75 620 ILE A CA 1
ATOM 5018 C C . ILE A 1 620 ? -19.185 -28.170 8.396 1.00 78.75 620 ILE A C 1
ATOM 5020 O O . ILE A 1 620 ? -18.216 -28.691 8.950 1.00 78.75 620 ILE A O 1
ATOM 5024 N N . ASP A 1 621 ? -20.173 -27.572 9.067 1.00 74.69 621 ASP A N 1
ATOM 5025 C CA . ASP A 1 621 ? -20.261 -27.419 10.527 1.00 74.69 621 ASP A CA 1
ATOM 5026 C C . ASP A 1 621 ? -19.055 -26.715 11.191 1.00 74.69 621 ASP A C 1
ATOM 5028 O O . ASP A 1 621 ? -18.788 -26.894 12.387 1.00 74.69 621 ASP A O 1
ATOM 5032 N N . SER A 1 622 ? -18.332 -25.869 10.443 1.00 81.88 622 SER A N 1
ATOM 5033 C CA . SER A 1 622 ? -17.188 -25.107 10.956 1.00 81.88 622 SER A CA 1
ATOM 5034 C C . SER A 1 622 ? -17.545 -24.324 12.233 1.00 81.88 622 SER A C 1
ATOM 5036 O O . SER A 1 622 ? -18.406 -23.440 12.222 1.00 81.88 622 SER A O 1
ATOM 5038 N N . PRO A 1 623 ? -16.847 -24.547 13.367 1.00 81.38 623 PRO A N 1
ATOM 5039 C CA . PRO A 1 623 ? -17.154 -23.860 14.621 1.00 81.38 623 PRO A CA 1
ATOM 5040 C C . PRO A 1 623 ? -16.817 -22.358 14.592 1.00 81.38 623 PRO A C 1
ATOM 5042 O O . PRO A 1 623 ? -17.127 -21.654 15.556 1.00 81.38 623 PRO A O 1
ATOM 5045 N N . LEU A 1 624 ? -16.176 -21.877 13.520 1.00 84.00 624 LEU A N 1
ATOM 5046 C CA . LEU A 1 624 ? -15.790 -20.481 13.317 1.00 84.00 624 LEU A CA 1
ATOM 5047 C C . LEU A 1 624 ? -16.885 -19.643 12.636 1.00 84.00 624 LEU A C 1
ATOM 5049 O O . LEU A 1 624 ? -16.867 -18.419 12.786 1.00 84.00 624 LEU A O 1
ATOM 5053 N N . GLU A 1 625 ? -17.837 -20.281 11.947 1.00 84.69 625 GLU A N 1
ATOM 5054 C CA . GLU A 1 625 ? -18.958 -19.644 11.238 1.00 84.69 625 GLU A CA 1
ATOM 5055 C C . GLU A 1 625 ? -20.066 -19.213 12.217 1.00 84.69 625 GLU A C 1
ATOM 5057 O O . GLU A 1 625 ? -21.185 -19.719 12.219 1.00 84.69 625 GLU A O 1
ATOM 5062 N N . LYS A 1 626 ? -19.710 -18.349 13.177 1.00 85.25 626 LYS A N 1
ATOM 5063 C CA . LYS A 1 626 ? -20.584 -17.975 14.300 1.00 85.25 626 LYS A CA 1
ATOM 5064 C C . LYS A 1 626 ? -20.435 -16.508 14.658 1.00 85.25 626 LYS A C 1
ATOM 5066 O O . LYS A 1 626 ? -19.315 -16.002 14.811 1.00 85.25 626 LYS A O 1
ATOM 5071 N N . SER A 1 627 ? -21.568 -15.845 14.862 1.00 87.75 627 SER A N 1
ATOM 5072 C CA . SER A 1 627 ? -21.607 -14.503 15.426 1.00 87.75 627 SER A CA 1
ATOM 5073 C C . SER A 1 627 ? -21.468 -14.511 16.952 1.00 87.75 627 SER A C 1
ATOM 5075 O O . SER A 1 627 ? -21.409 -15.552 17.616 1.00 87.75 627 SER A O 1
ATOM 5077 N N . ARG A 1 628 ? -21.341 -13.310 17.510 1.00 88.94 628 ARG A N 1
ATOM 5078 C CA . ARG A 1 628 ? -21.414 -12.994 18.936 1.00 88.94 628 ARG A CA 1
ATOM 5079 C C . ARG A 1 628 ? -22.096 -11.638 19.043 1.00 88.94 628 ARG A C 1
ATOM 5081 O O . ARG A 1 628 ? -21.857 -10.789 18.195 1.00 88.94 628 ARG A O 1
ATOM 5088 N N . TYR A 1 629 ? -22.768 -11.366 20.160 1.00 88.38 629 TYR A N 1
ATOM 5089 C CA . TYR A 1 629 ? -23.411 -10.073 20.447 1.00 88.38 629 TYR A CA 1
ATOM 5090 C C . TYR A 1 629 ? -22.596 -8.830 20.021 1.00 88.38 629 TYR A C 1
ATOM 5092 O O . TYR A 1 629 ? -23.147 -7.885 19.470 1.00 88.38 629 TYR A O 1
ATOM 5100 N N . THR A 1 630 ? -21.273 -8.827 20.221 1.00 89.81 630 THR A N 1
ATOM 5101 C CA . THR A 1 630 ? -20.400 -7.729 19.774 1.00 89.81 630 THR A CA 1
ATOM 5102 C C . THR A 1 630 ? -20.191 -7.661 18.261 1.00 89.81 630 THR A C 1
ATOM 5104 O O . THR A 1 630 ? -20.144 -6.558 17.733 1.00 89.81 630 THR A O 1
ATOM 5107 N N . SER A 1 631 ? -20.043 -8.789 17.555 1.00 91.75 631 SER A N 1
ATOM 5108 C CA . SER A 1 631 ? -19.939 -8.776 16.089 1.00 91.75 631 SER A CA 1
ATOM 5109 C C . SER A 1 631 ? -21.294 -8.525 15.431 1.00 91.75 631 SER A C 1
ATOM 5111 O O . SER A 1 631 ? -21.346 -7.865 14.402 1.00 91.75 631 SER A O 1
ATOM 5113 N N . ASP A 1 632 ? -22.393 -8.928 16.072 1.00 92.81 632 ASP A N 1
ATOM 5114 C CA . ASP A 1 632 ? -23.745 -8.592 15.630 1.00 92.81 632 ASP A CA 1
ATOM 5115 C C . ASP A 1 632 ? -24.056 -7.095 15.760 1.00 92.81 632 ASP A C 1
ATOM 5117 O O . ASP A 1 632 ? -24.671 -6.513 14.867 1.00 92.81 632 ASP A O 1
ATOM 5121 N N . LEU A 1 633 ? -23.576 -6.456 16.836 1.00 91.00 633 LEU A N 1
ATOM 5122 C CA . LEU A 1 633 ? -23.625 -5.001 17.017 1.00 91.00 633 LEU A CA 1
ATOM 5123 C C . LEU A 1 633 ? -22.746 -4.227 16.024 1.00 91.00 633 LEU A C 1
ATOM 5125 O O . LEU A 1 633 ? -23.055 -3.074 15.742 1.00 91.00 633 LEU A O 1
ATOM 5129 N N . PHE A 1 634 ? -21.669 -4.818 15.497 1.00 91.44 634 PHE A N 1
ATOM 5130 C CA . PHE A 1 634 ? -20.899 -4.202 14.409 1.00 91.44 634 PHE A CA 1
ATOM 5131 C C . PHE A 1 634 ? -21.545 -4.454 13.042 1.00 91.44 634 PHE A C 1
ATOM 5133 O O . PHE A 1 634 ? -21.621 -3.530 12.238 1.00 91.44 634 PHE A O 1
ATOM 5140 N N . SER A 1 635 ? -22.095 -5.645 12.802 1.00 94.00 635 SER A N 1
ATOM 5141 C CA . SER A 1 635 ? -22.784 -5.975 11.552 1.00 94.00 635 SER A CA 1
ATOM 5142 C C . SER A 1 635 ? -24.030 -5.120 11.332 1.00 94.00 635 SER A C 1
ATOM 5144 O O . SER A 1 635 ? -24.186 -4.546 10.255 1.00 94.00 635 SER A O 1
ATOM 5146 N N . ILE A 1 636 ? -24.840 -4.897 12.376 1.00 94.50 636 ILE A N 1
ATOM 5147 C CA . ILE A 1 636 ? -26.023 -4.033 12.263 1.00 94.50 636 ILE A CA 1
ATOM 5148 C C . ILE A 1 636 ? -25.668 -2.559 11.977 1.00 94.50 636 ILE A C 1
ATOM 5150 O O . ILE A 1 636 ? -26.499 -1.833 11.445 1.00 94.50 636 ILE A O 1
ATOM 5154 N N . ILE A 1 637 ? -24.441 -2.094 12.257 1.00 94.12 637 ILE A N 1
ATOM 5155 C CA . ILE A 1 637 ? -23.995 -0.758 11.812 1.00 94.12 637 ILE A CA 1
ATOM 5156 C C . ILE A 1 637 ? -23.876 -0.735 10.284 1.00 94.12 637 ILE A C 1
ATOM 5158 O O . ILE A 1 637 ? -24.357 0.204 9.655 1.00 94.12 637 ILE A O 1
ATOM 5162 N N . GLY A 1 638 ? -23.314 -1.788 9.684 1.00 95.25 638 GLY A N 1
ATOM 5163 C CA . GLY A 1 638 ? -23.277 -1.961 8.231 1.00 95.25 638 GLY A CA 1
ATOM 5164 C C . GLY A 1 638 ? -24.677 -2.035 7.628 1.00 95.25 638 GLY A C 1
ATOM 5165 O O . GLY A 1 638 ? -24.983 -1.288 6.702 1.00 95.25 638 GLY A O 1
ATOM 5166 N N . THR A 1 639 ? -25.562 -2.836 8.231 1.00 96.31 639 THR A N 1
ATOM 5167 C CA . THR A 1 639 ? -26.992 -2.882 7.887 1.00 96.31 639 THR A CA 1
ATOM 5168 C C . THR A 1 639 ? -27.636 -1.502 7.917 1.00 96.31 639 THR A C 1
ATOM 5170 O O . THR A 1 639 ? -28.319 -1.154 6.968 1.00 96.31 639 THR A O 1
ATOM 5173 N N . MET A 1 640 ? -27.425 -0.702 8.967 1.00 94.81 640 MET A N 1
ATOM 5174 C CA . MET A 1 640 ? -28.020 0.636 9.092 1.00 94.81 640 MET A CA 1
ATOM 5175 C C . MET A 1 640 ? -27.425 1.653 8.106 1.00 94.81 640 MET A C 1
ATOM 5177 O O . MET A 1 640 ? -28.143 2.536 7.647 1.00 94.81 640 MET A O 1
ATOM 5181 N N . PHE A 1 641 ? -26.150 1.530 7.727 1.00 95.06 641 PHE A N 1
ATOM 5182 C CA . PHE A 1 641 ? -25.580 2.355 6.657 1.00 95.06 641 PHE A CA 1
ATOM 5183 C C . PHE A 1 641 ? -26.111 1.971 5.277 1.00 95.06 641 PHE A C 1
ATOM 5185 O O . PHE A 1 641 ? -26.452 2.857 4.502 1.00 95.06 641 PHE A O 1
ATOM 5192 N N . LEU A 1 642 ? -26.249 0.674 4.989 1.00 96.12 642 LEU A N 1
ATOM 5193 C CA . LEU A 1 642 ? -26.895 0.204 3.764 1.00 96.12 642 LEU A CA 1
ATOM 5194 C C . LEU A 1 642 ? -28.360 0.671 3.746 1.00 96.12 642 LEU A C 1
ATOM 5196 O O . LEU A 1 642 ? -28.757 1.360 2.815 1.00 96.12 642 LEU A O 1
ATOM 5200 N N . PHE A 1 643 ? -29.125 0.404 4.812 1.00 96.19 643 PHE A N 1
ATOM 5201 C CA . PHE A 1 643 ? -30.514 0.845 5.039 1.00 96.19 643 PHE A CA 1
ATOM 5202 C C . PHE A 1 643 ? -30.740 2.308 4.638 1.00 96.19 643 PHE A C 1
ATOM 5204 O O . PHE A 1 643 ? -31.687 2.607 3.917 1.00 96.19 643 PHE A O 1
ATOM 5211 N N . CYS A 1 644 ? -29.876 3.213 5.107 1.00 95.44 644 CYS A N 1
ATOM 5212 C CA . CYS A 1 644 ? -30.024 4.655 4.905 1.00 95.44 644 CYS A CA 1
ATOM 5213 C C . CYS A 1 644 ? -29.572 5.164 3.527 1.00 95.44 644 CYS A C 1
ATOM 5215 O O . CYS A 1 644 ? -29.890 6.305 3.203 1.00 95.44 644 CYS A O 1
ATOM 5217 N N . PHE A 1 645 ? -28.835 4.370 2.743 1.00 96.12 645 PHE A N 1
ATOM 5218 C CA . PHE A 1 645 ? -28.204 4.811 1.489 1.00 96.12 645 PHE A CA 1
ATOM 5219 C C . PHE A 1 645 ? -28.578 3.982 0.249 1.00 96.12 645 PHE A C 1
ATOM 5221 O O . PHE A 1 645 ? -28.374 4.446 -0.873 1.00 96.12 645 PHE A O 1
ATOM 5228 N N . TRP A 1 646 ? -29.246 2.837 0.436 1.00 95.50 646 TRP A N 1
ATOM 5229 C CA . TRP A 1 646 ? -30.057 2.157 -0.583 1.00 95.50 646 TRP A CA 1
ATOM 5230 C C . TRP A 1 646 ? -30.907 3.087 -1.468 1.00 95.50 646 TRP A C 1
ATOM 5232 O O . TRP A 1 646 ? -30.940 2.827 -2.671 1.00 95.50 646 TRP A O 1
ATOM 5242 N N . PRO A 1 647 ? -31.536 4.170 -0.951 1.00 94.75 647 PRO A N 1
ATOM 5243 C CA . PRO A 1 647 ? -32.032 5.280 -1.766 1.00 94.75 647 PRO A CA 1
ATOM 5244 C C . PRO A 1 647 ? -31.065 5.694 -2.883 1.00 94.75 647 PRO A C 1
ATOM 5246 O O . PRO A 1 647 ? -31.306 5.402 -4.053 1.00 94.75 647 PRO A O 1
ATOM 5249 N N . SER A 1 648 ? -29.952 6.346 -2.535 1.00 93.00 648 SER A N 1
ATOM 5250 C CA . SER A 1 648 ? -28.982 6.900 -3.486 1.00 93.00 648 SER A CA 1
ATOM 5251 C C . SER A 1 648 ? -28.396 5.846 -4.432 1.00 93.00 648 SER A C 1
ATOM 5253 O O . SER A 1 648 ? -28.062 6.173 -5.573 1.00 93.00 648 SER A O 1
ATOM 5255 N N . PHE A 1 649 ? -28.340 4.582 -3.998 1.00 94.06 649 PHE A N 1
ATOM 5256 C CA . PHE A 1 649 ? -27.962 3.439 -4.828 1.00 94.06 649 PHE A CA 1
ATOM 5257 C C . PHE A 1 649 ? -28.942 3.178 -5.978 1.00 94.06 649 PHE A C 1
ATOM 5259 O O . PHE A 1 649 ? -28.543 3.266 -7.136 1.00 94.06 649 PHE A O 1
ATOM 5266 N N . ASN A 1 650 ? -30.228 2.949 -5.683 1.00 93.50 650 ASN A N 1
ATOM 5267 C CA . ASN A 1 650 ? -31.239 2.494 -6.655 1.00 93.50 650 ASN A CA 1
ATOM 5268 C C . ASN A 1 650 ? -31.587 3.512 -7.768 1.00 93.50 650 ASN A C 1
ATOM 5270 O O . ASN A 1 650 ? -32.499 3.278 -8.565 1.00 93.50 650 ASN A O 1
ATOM 5274 N N . ALA A 1 651 ? -30.934 4.678 -7.781 1.00 89.81 651 ALA A N 1
ATOM 5275 C CA . ALA A 1 651 ? -31.369 5.840 -8.548 1.00 89.81 651 ALA A CA 1
ATOM 5276 C C . ALA A 1 651 ? -30.266 6.828 -8.957 1.00 89.81 651 ALA A C 1
ATOM 5278 O O . ALA A 1 651 ? -30.554 7.759 -9.714 1.00 89.81 651 ALA A O 1
ATOM 5279 N N . GLY A 1 652 ? -29.017 6.662 -8.502 1.00 82.69 652 GLY A N 1
ATOM 5280 C CA . GLY A 1 652 ? -27.903 7.533 -8.907 1.00 82.69 652 GLY A CA 1
ATOM 5281 C C . GLY A 1 652 ? -27.666 7.558 -10.429 1.00 82.69 652 GLY A C 1
ATOM 5282 O O . GLY A 1 652 ? -27.153 8.541 -10.968 1.00 82.69 652 GLY A O 1
ATOM 5283 N N . THR A 1 653 ? -28.104 6.506 -11.127 1.00 79.38 653 THR A N 1
ATOM 5284 C CA . THR A 1 653 ? -28.158 6.372 -12.594 1.00 79.38 653 THR A CA 1
ATOM 5285 C C . THR A 1 653 ? -29.274 7.205 -13.247 1.00 79.38 653 THR A C 1
ATOM 5287 O O . THR A 1 653 ? -29.065 7.805 -14.304 1.00 79.38 653 THR A O 1
ATOM 5290 N N . ALA A 1 654 ? -30.454 7.253 -12.623 1.00 82.56 654 ALA A N 1
ATOM 5291 C CA . ALA A 1 654 ? -31.707 7.753 -13.188 1.00 82.56 654 ALA A CA 1
ATOM 5292 C C . ALA A 1 654 ? -31.764 9.293 -13.274 1.00 82.56 654 ALA A C 1
ATOM 5294 O O . ALA A 1 654 ? -30.838 9.995 -12.851 1.00 82.56 654 ALA A O 1
ATOM 5295 N N . SER A 1 655 ? -32.863 9.865 -13.795 1.00 77.75 655 SER A N 1
ATOM 5296 C CA . SER A 1 655 ? -33.067 11.326 -13.793 1.00 77.75 655 SER A CA 1
ATOM 5297 C C . SER A 1 655 ? -34.526 11.800 -13.676 1.00 77.75 655 SER A C 1
ATOM 5299 O O . SER A 1 655 ? -35.470 11.025 -13.810 1.00 77.75 655 SER A O 1
ATOM 5301 N N . GLY A 1 656 ? -34.716 13.099 -13.416 1.00 80.81 656 GLY A N 1
ATOM 5302 C CA . GLY A 1 656 ? -35.990 13.802 -13.609 1.00 80.81 656 GLY A CA 1
ATOM 5303 C C . GLY A 1 656 ? -37.121 13.355 -12.680 1.00 80.81 656 GLY A C 1
ATOM 5304 O O . GLY A 1 656 ? -37.159 13.743 -11.518 1.00 80.81 656 GLY A O 1
ATOM 5305 N N . VAL A 1 657 ? -38.074 12.592 -13.223 1.00 81.25 657 VAL A N 1
ATOM 5306 C CA . VAL A 1 657 ? -39.235 12.052 -12.485 1.00 81.25 657 VAL A CA 1
ATOM 5307 C C . VAL A 1 657 ? -39.101 10.542 -12.270 1.00 81.25 657 VAL A C 1
ATOM 5309 O O . VAL A 1 657 ? -39.500 10.040 -11.228 1.00 81.25 657 VAL A O 1
ATOM 5312 N N . GLU A 1 658 ? -38.458 9.825 -13.195 1.00 83.06 658 GLU A N 1
ATOM 5313 C CA . GLU A 1 658 ? -38.085 8.411 -13.035 1.00 83.06 658 GLU A CA 1
ATOM 5314 C C . GLU A 1 658 ? -37.257 8.210 -11.769 1.00 83.06 658 GLU A C 1
ATOM 5316 O O . GLU A 1 658 ? -37.520 7.314 -10.977 1.00 83.06 658 GLU A O 1
ATOM 5321 N N . ARG A 1 659 ? -36.285 9.094 -11.531 1.00 86.50 659 ARG A N 1
ATOM 5322 C CA . ARG A 1 659 ? -35.478 9.062 -10.312 1.00 86.50 659 ARG A CA 1
ATOM 5323 C C . ARG A 1 659 ? -36.331 9.321 -9.057 1.00 86.50 659 ARG A C 1
ATOM 5325 O O . ARG A 1 659 ? -36.164 8.617 -8.068 1.00 86.50 659 ARG A O 1
ATOM 5332 N N . LEU A 1 660 ? -37.319 10.221 -9.127 1.00 86.75 660 LEU A N 1
ATOM 5333 C CA . LEU A 1 660 ? -38.249 10.466 -8.019 1.00 86.75 660 LEU A CA 1
ATOM 5334 C C . LEU A 1 660 ? -39.151 9.250 -7.772 1.00 86.75 660 LEU A C 1
ATOM 5336 O O . LEU A 1 660 ? -39.557 9.040 -6.640 1.00 86.75 660 LEU A O 1
ATOM 5340 N N . HIS A 1 661 ? -39.428 8.416 -8.778 1.00 88.69 661 HIS A N 1
ATOM 5341 C CA . HIS A 1 661 ? -40.026 7.096 -8.568 1.00 88.69 661 HIS A CA 1
ATOM 5342 C C . HIS A 1 661 ? -39.022 6.096 -8.001 1.00 88.69 661 HIS A C 1
ATOM 5344 O O . HIS A 1 661 ? -39.389 5.342 -7.111 1.00 88.69 661 HIS A O 1
ATOM 5350 N N . ALA A 1 662 ? -37.757 6.105 -8.426 1.00 91.56 662 ALA A N 1
ATOM 5351 C CA . ALA A 1 662 ? -36.754 5.214 -7.854 1.00 91.56 662 ALA A CA 1
ATOM 5352 C C . ALA A 1 662 ? -36.658 5.411 -6.343 1.00 91.56 662 ALA A C 1
ATOM 5354 O O . ALA A 1 662 ? -36.866 4.447 -5.614 1.00 91.56 662 ALA A O 1
ATOM 5355 N N . ILE A 1 663 ? -36.543 6.658 -5.883 1.00 92.62 663 ILE A N 1
ATOM 5356 C CA . ILE A 1 663 ? -36.521 7.027 -4.460 1.00 92.62 663 ILE A CA 1
ATOM 5357 C C . ILE A 1 663 ? -37.925 7.503 -3.986 1.00 92.62 663 ILE A C 1
ATOM 5359 O O . ILE A 1 663 ? -38.063 8.390 -3.143 1.00 92.62 663 ILE A O 1
ATOM 5363 N N . THR A 1 664 ? -39.006 6.900 -4.521 1.00 92.44 664 THR A N 1
ATOM 5364 C CA . THR A 1 664 ? -40.326 6.828 -3.842 1.00 92.44 664 THR A CA 1
ATOM 5365 C C . THR A 1 664 ? -41.073 5.491 -3.983 1.00 92.44 664 THR A C 1
ATOM 5367 O O . THR A 1 664 ? -41.930 5.207 -3.166 1.00 92.44 664 THR A O 1
ATOM 5370 N N . ASN A 1 665 ? -40.744 4.595 -4.909 1.00 94.31 665 ASN A N 1
ATOM 5371 C CA . ASN A 1 665 ? -41.125 3.176 -4.844 1.00 94.31 665 ASN A CA 1
ATOM 5372 C C . ASN A 1 665 ? -40.177 2.425 -3.918 1.00 94.31 665 ASN A C 1
ATOM 5374 O O . ASN A 1 665 ? -40.591 1.566 -3.136 1.00 94.31 665 ASN A O 1
ATOM 5378 N N . THR A 1 666 ? -38.905 2.823 -3.939 1.00 95.12 666 THR A N 1
ATOM 5379 C CA . THR A 1 666 ? -37.983 2.429 -2.888 1.00 95.12 666 THR A CA 1
ATOM 5380 C C . THR A 1 666 ? -38.467 2.984 -1.530 1.00 95.12 666 THR A C 1
ATOM 5382 O O . THR A 1 666 ? -38.189 2.293 -0.577 1.00 95.12 666 THR A O 1
ATOM 5385 N N . TYR A 1 667 ? -39.416 3.958 -1.412 1.00 94.81 667 TYR A N 1
ATOM 5386 C CA . TYR A 1 667 ? -40.092 4.418 -0.146 1.00 94.81 667 TYR A CA 1
ATOM 5387 C C . TYR A 1 667 ? -40.572 3.326 0.818 1.00 94.81 667 TYR A C 1
ATOM 5389 O O . TYR A 1 667 ? -40.864 3.574 1.990 1.00 94.81 667 TYR A O 1
ATOM 5397 N N . VAL A 1 668 ? -40.715 2.117 0.302 1.00 94.44 668 VAL A N 1
ATOM 5398 C CA . VAL A 1 668 ? -41.334 0.973 0.940 1.00 94.44 668 VAL A CA 1
ATOM 5399 C C . VAL A 1 668 ? -40.528 -0.330 0.689 1.00 94.44 668 VAL A C 1
ATOM 5401 O O . VAL A 1 668 ? -41.136 -1.396 0.713 1.00 94.44 668 VAL A O 1
ATOM 5404 N N . SER A 1 669 ? -39.174 -0.274 0.519 1.00 94.12 669 SER A N 1
ATOM 5405 C CA . SER A 1 669 ? -38.281 -1.466 0.247 1.00 94.12 669 SER A CA 1
ATOM 5406 C C . SER A 1 669 ? -36.804 -1.827 0.877 1.00 94.12 669 SER A C 1
ATOM 5408 O O . SER A 1 669 ? -36.033 -2.248 0.036 1.00 94.12 669 SER A O 1
ATOM 5410 N N . ILE A 1 670 ? -36.090 -1.926 2.076 1.00 94.19 670 ILE A N 1
ATOM 5411 C CA . ILE A 1 670 ? -35.707 -1.670 3.573 1.00 94.19 670 ILE A CA 1
ATOM 5412 C C . ILE A 1 670 ? -36.531 -1.814 4.983 1.00 94.19 670 ILE A C 1
ATOM 5414 O O . ILE A 1 670 ? -36.435 -2.860 5.618 1.00 94.19 670 ILE A O 1
ATOM 5418 N N . CYS A 1 671 ? -37.315 -0.845 5.531 1.00 96.06 671 CYS A N 1
ATOM 5419 C CA . CYS A 1 671 ? -38.270 -0.737 6.658 1.00 96.06 671 CYS A CA 1
ATOM 5420 C C . CYS A 1 671 ? -39.747 -1.279 6.527 1.00 96.06 671 CYS A C 1
ATOM 5422 O O . CYS A 1 671 ? -40.235 -1.885 7.475 1.00 96.06 671 CYS A O 1
ATOM 5424 N N . ALA A 1 672 ? -40.512 -1.100 5.435 1.00 95.31 672 ALA A N 1
ATOM 5425 C CA . ALA A 1 672 ? -41.965 -1.409 5.355 1.00 95.31 672 ALA A CA 1
ATOM 5426 C C . ALA A 1 672 ? -42.293 -2.892 5.529 1.00 95.31 672 ALA A C 1
ATOM 5428 O O . ALA A 1 672 ? -43.114 -3.291 6.345 1.00 95.31 672 ALA A O 1
ATOM 5429 N N . SER A 1 673 ? -41.572 -3.737 4.826 1.00 96.50 673 SER A N 1
ATOM 5430 C CA . SER A 1 673 ? -41.549 -5.160 5.048 1.00 96.50 673 SER A CA 1
ATOM 5431 C C . SER A 1 673 ? -40.515 -5.552 6.105 1.00 96.50 673 SER A C 1
ATOM 5433 O O . SER A 1 673 ? -40.448 -6.708 6.473 1.00 96.50 673 SER A O 1
ATOM 5435 N N . VAL A 1 674 ? -39.790 -4.611 6.735 1.00 96.75 674 VAL A N 1
ATOM 5436 C CA . VAL A 1 674 ? -39.153 -4.797 8.067 1.00 96.75 674 VAL A CA 1
ATOM 5437 C C . VAL A 1 674 ? -40.212 -4.838 9.171 1.00 96.75 674 VAL A C 1
ATOM 5439 O O . VAL A 1 674 ? -39.917 -5.062 10.340 1.00 96.75 674 VAL A O 1
ATOM 5442 N N . ILE A 1 675 ? -41.482 -4.777 8.780 1.00 95.31 675 ILE A N 1
ATOM 5443 C CA . ILE A 1 675 ? -42.580 -5.401 9.503 1.00 95.31 675 ILE A CA 1
ATOM 5444 C C . ILE A 1 675 ? -42.521 -6.935 9.327 1.00 95.31 675 ILE A C 1
ATOM 5446 O O . ILE A 1 675 ? -42.403 -7.617 10.337 1.00 95.31 675 ILE A O 1
ATOM 5450 N N . GLY A 1 676 ? -42.453 -7.484 8.104 1.00 95.31 676 GLY A N 1
ATOM 5451 C CA . GLY A 1 676 ? -41.966 -8.856 7.805 1.00 95.31 676 GLY A CA 1
ATOM 5452 C C . GLY A 1 676 ? -40.735 -9.265 8.647 1.00 95.31 676 GLY A C 1
ATOM 5453 O O . GLY A 1 676 ? -40.758 -10.295 9.317 1.00 95.31 676 GLY A O 1
ATOM 5454 N N . ALA A 1 677 ? -39.774 -8.335 8.772 1.00 96.12 677 ALA A N 1
ATOM 5455 C CA . ALA A 1 677 ? -38.858 -8.077 9.904 1.00 96.12 677 ALA A CA 1
ATOM 5456 C C . ALA A 1 677 ? -39.212 -8.704 11.258 1.00 96.12 677 ALA A C 1
ATOM 5458 O O . ALA A 1 677 ? -38.615 -9.690 11.679 1.00 96.12 677 ALA A O 1
ATOM 5459 N N . PHE A 1 678 ? -40.147 -8.097 11.984 1.00 95.56 678 PHE A N 1
ATOM 5460 C CA . PHE A 1 678 ? -40.597 -8.590 13.288 1.00 95.56 678 PHE A CA 1
ATOM 5461 C C . PHE A 1 678 ? -41.671 -9.685 13.171 1.00 95.56 678 PHE A C 1
ATOM 5463 O O . PHE A 1 678 ? -41.962 -10.353 14.162 1.00 95.56 678 PHE A O 1
ATOM 5470 N N . LEU A 1 679 ? -42.229 -9.909 11.978 1.00 94.81 679 LEU A N 1
ATOM 5471 C CA . LEU A 1 679 ? -43.202 -10.960 11.691 1.00 94.81 679 LEU A CA 1
ATOM 5472 C C . LEU A 1 679 ? -42.516 -12.299 11.420 1.00 94.81 679 LEU A C 1
ATOM 5474 O O . LEU A 1 679 ? -42.316 -13.063 12.354 1.00 94.81 679 LEU A O 1
ATOM 5478 N N . MET A 1 680 ? -42.152 -12.608 10.179 1.00 94.94 680 MET A N 1
ATOM 5479 C CA . MET A 1 680 ? -41.726 -13.945 9.759 1.00 94.94 680 MET A CA 1
ATOM 5480 C C . MET A 1 680 ? -40.436 -14.391 10.487 1.00 94.94 680 MET A C 1
ATOM 5482 O O . MET A 1 680 ? -40.332 -15.547 10.901 1.00 94.94 680 MET A O 1
ATOM 5486 N N . SER A 1 681 ? -39.554 -13.446 10.861 1.00 95.69 681 SER A N 1
ATOM 5487 C CA . SER A 1 681 ? -38.458 -13.679 11.829 1.00 95.69 681 SER A CA 1
ATOM 5488 C C . SER A 1 681 ? -38.944 -14.295 13.146 1.00 95.69 681 SER A C 1
ATOM 5490 O O . SER A 1 681 ? -38.414 -15.319 13.579 1.00 95.69 681 SER A O 1
ATOM 5492 N N . THR A 1 682 ? -39.991 -13.735 13.763 1.00 94.12 682 THR A N 1
ATOM 5493 C CA . THR A 1 682 ? -40.547 -14.286 15.005 1.00 94.12 682 THR A CA 1
ATOM 5494 C C . THR A 1 682 ? -41.455 -15.488 14.777 1.00 94.12 682 THR A C 1
ATOM 5496 O O . THR A 1 682 ? -41.430 -16.380 15.622 1.00 94.12 682 THR A O 1
ATOM 5499 N N . VAL A 1 683 ? -42.214 -15.563 13.676 1.00 94.69 683 VAL A N 1
ATOM 5500 C CA . VAL A 1 683 ? -43.142 -16.676 13.387 1.00 94.69 683 VAL A CA 1
ATOM 5501 C C . VAL A 1 683 ? -42.406 -18.003 13.501 1.00 94.69 683 VAL A C 1
ATOM 5503 O O . VAL A 1 683 ? -42.741 -18.839 14.343 1.00 94.69 683 VAL A O 1
ATOM 5506 N N . VAL A 1 684 ? -41.364 -18.185 12.696 1.00 93.94 684 VAL A N 1
ATOM 5507 C CA . VAL A 1 684 ? -40.816 -19.521 12.477 1.00 93.94 684 VAL A CA 1
ATOM 5508 C C . VAL A 1 684 ? -39.752 -19.855 13.549 1.00 93.94 684 VAL A C 1
ATOM 5510 O O . VAL A 1 684 ? -39.716 -20.980 14.046 1.00 93.94 684 VAL A O 1
ATOM 5513 N N . ARG A 1 685 ? -39.032 -18.867 14.128 1.00 92.62 685 ARG A N 1
ATOM 5514 C CA . ARG A 1 685 ? -38.278 -19.044 15.408 1.00 92.62 685 ARG A CA 1
ATOM 5515 C C . ARG A 1 685 ? -39.153 -19.119 16.671 1.00 92.62 685 ARG A C 1
ATOM 5517 O O . ARG A 1 685 ? -38.596 -19.204 17.769 1.00 92.62 685 ARG A O 1
ATOM 5524 N N . LYS A 1 686 ? -40.486 -19.109 16.553 1.00 92.19 686 LYS A N 1
ATOM 5525 C CA . LYS A 1 686 ? -41.440 -19.253 17.670 1.00 92.19 686 LYS A CA 1
ATOM 5526 C C . LYS A 1 686 ? -41.291 -18.161 18.748 1.00 92.19 686 LYS A C 1
ATOM 5528 O O . LYS A 1 686 ? -41.116 -18.444 19.932 1.00 92.19 686 LYS A O 1
ATOM 5533 N N . GLY A 1 687 ? -41.366 -16.901 18.325 1.00 89.88 687 GLY A N 1
ATOM 5534 C CA . GLY A 1 687 ? -41.399 -15.713 19.187 1.00 89.88 687 GLY A CA 1
ATOM 5535 C C . GLY A 1 687 ? -40.038 -15.080 19.501 1.00 89.88 687 GLY A C 1
ATOM 5536 O O . GLY A 1 687 ? -39.937 -14.330 20.470 1.00 89.88 687 GLY A O 1
ATOM 5537 N N . LYS A 1 688 ? -38.983 -15.377 18.729 1.00 89.88 688 LYS A N 1
ATOM 5538 C CA . LYS A 1 688 ? -37.632 -14.812 18.920 1.00 89.88 688 LYS A CA 1
ATOM 5539 C C . LYS A 1 688 ? -37.069 -14.221 17.631 1.00 89.88 688 LYS A C 1
ATOM 5541 O O . LYS A 1 688 ? -37.365 -14.715 16.552 1.00 89.88 688 LYS A O 1
ATOM 5546 N N . LEU A 1 689 ? -36.225 -13.203 17.779 1.00 91.44 689 LEU A N 1
ATOM 5547 C CA . LEU A 1 689 ? -35.439 -12.583 16.710 1.00 91.44 689 LEU A CA 1
ATOM 5548 C C . LEU A 1 689 ? -34.006 -13.138 16.709 1.00 91.44 689 LEU A C 1
ATOM 5550 O O . LEU A 1 689 ? -33.554 -13.706 17.705 1.00 91.44 689 LEU A O 1
ATOM 5554 N N . ASP A 1 690 ? -33.287 -12.931 15.610 1.00 91.69 690 ASP A N 1
ATOM 5555 C CA . ASP A 1 690 ? -31.873 -13.282 15.432 1.00 91.69 690 ASP A CA 1
ATOM 5556 C C . ASP A 1 690 ? -31.258 -12.308 14.443 1.00 91.69 690 ASP A C 1
ATOM 5558 O O . ASP A 1 690 ? -31.908 -11.878 13.484 1.00 91.69 690 ASP A O 1
ATOM 5562 N N . MET A 1 691 ? -30.018 -11.928 14.708 1.00 91.44 691 MET A N 1
ATOM 5563 C CA . MET A 1 691 ? -29.433 -10.791 14.039 1.00 91.44 691 MET A CA 1
ATOM 5564 C C . MET A 1 691 ? -29.027 -11.100 12.604 1.00 91.44 691 MET A C 1
ATOM 5566 O O . MET A 1 691 ? -29.123 -10.187 11.805 1.00 91.44 691 MET A O 1
ATOM 5570 N N . ILE A 1 692 ? -28.728 -12.347 12.223 1.00 89.81 692 ILE A N 1
ATOM 5571 C CA . ILE A 1 692 ? -28.348 -12.682 10.833 1.00 89.81 692 ILE A CA 1
ATOM 5572 C C . ILE A 1 692 ? -29.457 -12.288 9.838 1.00 89.81 692 ILE A C 1
ATOM 5574 O O . ILE A 1 692 ? -29.194 -11.684 8.795 1.00 89.81 692 ILE A O 1
ATOM 5578 N N . HIS A 1 693 ? -30.710 -12.554 10.208 1.00 93.38 693 HIS A N 1
ATOM 5579 C CA . HIS A 1 693 ? -31.900 -12.197 9.434 1.00 93.38 693 HIS A CA 1
ATOM 5580 C C . HIS A 1 693 ? -32.162 -10.686 9.486 1.00 93.38 693 HIS A C 1
ATOM 5582 O O . HIS A 1 693 ? -32.405 -10.054 8.462 1.00 93.38 693 HIS A O 1
ATOM 5588 N N . ILE A 1 694 ? -32.028 -10.085 10.673 1.00 94.12 694 ILE A N 1
ATOM 5589 C CA . ILE A 1 694 ? -32.198 -8.639 10.892 1.00 94.12 694 ILE A CA 1
ATOM 5590 C C . ILE A 1 694 ? -31.010 -7.804 10.340 1.00 94.12 694 ILE A C 1
ATOM 5592 O O . ILE A 1 694 ? -31.101 -6.579 10.283 1.00 94.12 694 ILE A O 1
ATOM 5596 N N . GLN A 1 695 ? -29.916 -8.432 9.889 1.00 93.00 695 GLN A N 1
ATOM 5597 C CA . GLN A 1 695 ? -28.718 -7.782 9.336 1.00 93.00 695 GLN A CA 1
ATOM 5598 C C . GLN A 1 695 ? -28.675 -7.783 7.808 1.00 93.00 695 GLN A C 1
ATOM 5600 O O . GLN A 1 695 ? -28.468 -6.738 7.198 1.00 93.00 695 GLN A O 1
ATOM 5605 N N . ASN A 1 696 ? -28.772 -8.969 7.203 1.00 92.00 696 ASN A N 1
ATOM 5606 C CA . ASN A 1 696 ? -28.501 -9.152 5.776 1.00 92.00 696 ASN A CA 1
ATOM 5607 C C . ASN A 1 696 ? -29.776 -8.947 4.977 1.00 92.00 696 ASN A C 1
ATOM 5609 O O . ASN A 1 696 ? -29.871 -8.105 4.089 1.00 92.00 696 ASN A O 1
ATOM 5613 N N . SER A 1 697 ? -30.795 -9.718 5.328 1.00 95.06 697 SER A N 1
ATOM 5614 C CA . SER A 1 697 ? -32.000 -9.783 4.526 1.00 95.06 697 SER A CA 1
ATOM 5615 C C . SER A 1 697 ? -32.897 -8.553 4.766 1.00 95.06 697 SER A C 1
ATOM 5617 O O . SER A 1 697 ? -33.752 -8.254 3.939 1.00 95.06 697 SER A O 1
ATOM 5619 N N . THR A 1 698 ? -32.645 -7.749 5.814 1.00 95.56 698 THR A N 1
ATOM 5620 C CA . THR A 1 698 ? -33.125 -6.348 5.977 1.00 95.56 698 THR A CA 1
ATOM 5621 C C . THR A 1 698 ? -32.739 -5.384 4.863 1.00 95.56 698 THR A C 1
ATOM 5623 O O . THR A 1 698 ? -33.119 -4.219 4.923 1.00 95.56 698 THR A O 1
ATOM 5626 N N . LEU A 1 699 ? -32.062 -5.887 3.831 1.00 95.56 699 LEU A N 1
ATOM 5627 C CA . LEU A 1 699 ? -31.654 -5.178 2.629 1.00 95.56 699 LEU A CA 1
ATOM 5628 C C . LEU A 1 699 ? -32.266 -5.766 1.330 1.00 95.56 699 LEU A C 1
ATOM 5630 O O . LEU A 1 699 ? -32.155 -5.160 0.267 1.00 95.56 699 LEU A O 1
ATOM 5634 N N . ALA A 1 700 ? -32.903 -6.945 1.391 1.00 94.94 700 ALA A N 1
ATOM 5635 C CA . ALA A 1 700 ? -33.237 -7.784 0.226 1.00 94.94 700 ALA A CA 1
ATOM 5636 C C . ALA A 1 700 ? -34.225 -7.168 -0.789 1.00 94.94 700 ALA A C 1
ATOM 5638 O O . ALA A 1 700 ? -34.263 -7.559 -1.951 1.00 94.94 700 ALA A O 1
ATOM 5639 N N . GLY A 1 701 ? -35.028 -6.197 -0.374 1.00 92.62 701 GLY A N 1
ATOM 5640 C CA . GLY A 1 701 ? -36.054 -5.557 -1.195 1.00 92.62 701 GLY A CA 1
ATOM 5641 C C . GLY A 1 701 ? -35.517 -4.373 -1.986 1.00 92.62 701 GLY A C 1
ATOM 5642 O O . GLY A 1 701 ? -36.115 -4.020 -2.996 1.00 92.62 701 GLY A O 1
ATOM 5643 N N . GLY A 1 702 ? -34.368 -3.814 -1.584 1.00 92.31 702 GLY A N 1
ATOM 5644 C CA . GLY A 1 702 ? -33.659 -2.799 -2.364 1.00 92.31 702 GLY A CA 1
ATOM 5645 C C . GLY A 1 702 ? -33.171 -3.437 -3.657 1.00 92.31 702 GLY A C 1
ATOM 5646 O O . GLY A 1 702 ? -33.482 -2.954 -4.745 1.00 92.31 702 GLY A O 1
ATOM 5647 N N . VAL A 1 703 ? -32.579 -4.630 -3.508 1.00 95.00 703 VAL A N 1
ATOM 5648 C CA . VAL A 1 703 ? -32.314 -5.577 -4.596 1.00 95.00 703 VAL A CA 1
ATOM 5649 C C . VAL A 1 703 ? -33.591 -5.898 -5.374 1.00 95.00 703 VAL A C 1
ATOM 5651 O O . VAL A 1 703 ? -33.594 -5.769 -6.591 1.00 95.00 703 VAL A O 1
ATOM 5654 N N . ALA A 1 704 ? -34.681 -6.309 -4.718 1.00 94.12 704 ALA A N 1
ATOM 5655 C CA . ALA A 1 704 ? -35.878 -6.777 -5.428 1.00 94.12 704 ALA A CA 1
ATOM 5656 C C . ALA A 1 704 ? -36.618 -5.687 -6.228 1.00 94.12 704 ALA A C 1
ATOM 5658 O O . ALA A 1 704 ? -37.257 -6.006 -7.229 1.00 94.12 704 ALA A O 1
ATOM 5659 N N . VAL A 1 705 ? -36.550 -4.418 -5.804 1.00 93.38 705 VAL A N 1
ATOM 5660 C CA . VAL A 1 705 ? -37.217 -3.301 -6.491 1.00 93.38 705 VAL A CA 1
ATOM 5661 C C . VAL A 1 705 ? -36.322 -2.608 -7.525 1.00 93.38 705 VAL A C 1
ATOM 5663 O O . VAL A 1 705 ? -36.864 -1.994 -8.437 1.00 93.38 705 VAL A O 1
ATOM 5666 N N . GLY A 1 706 ? -34.989 -2.711 -7.434 1.00 91.62 706 GLY A N 1
ATOM 5667 C CA . GLY A 1 706 ? -34.024 -1.911 -8.212 1.00 91.62 706 GLY A CA 1
ATOM 5668 C C . GLY A 1 706 ? -34.315 -1.781 -9.718 1.00 91.62 706 GLY A C 1
ATOM 5669 O O . GLY A 1 706 ? -34.449 -0.660 -10.210 1.00 91.62 706 GLY A O 1
ATOM 5670 N N . THR A 1 707 ? -34.517 -2.887 -10.444 1.00 91.19 707 THR A N 1
ATOM 5671 C CA . THR A 1 707 ? -34.860 -2.878 -11.886 1.00 91.19 707 THR A CA 1
ATOM 5672 C C . THR A 1 707 ? -36.122 -2.069 -12.201 1.00 91.19 707 THR A C 1
ATOM 5674 O O . THR A 1 707 ? -36.197 -1.380 -13.217 1.00 91.19 707 THR A O 1
ATOM 5677 N N . VAL A 1 708 ? -37.133 -2.138 -11.329 1.00 90.69 708 VAL A N 1
ATOM 5678 C CA . VAL A 1 708 ? -38.438 -1.480 -11.513 1.00 90.69 708 VAL A CA 1
ATOM 5679 C C . VAL A 1 708 ? -38.570 -0.169 -10.738 1.00 90.69 708 VAL A C 1
ATOM 5681 O O . VAL A 1 708 ? -39.600 0.494 -10.854 1.00 90.69 708 VAL A O 1
ATOM 5684 N N . ALA A 1 709 ? -37.549 0.237 -9.980 1.00 90.38 709 ALA A N 1
ATOM 5685 C CA . ALA A 1 709 ? -37.617 1.362 -9.055 1.00 90.38 709 ALA A CA 1
ATOM 5686 C C . ALA A 1 709 ? -38.016 2.655 -9.781 1.00 90.38 709 ALA A C 1
ATOM 5688 O O . ALA A 1 709 ? -38.915 3.364 -9.334 1.00 90.38 709 ALA A O 1
ATOM 5689 N N . THR A 1 710 ? -37.424 2.919 -10.948 1.00 87.44 710 THR A N 1
ATOM 5690 C CA . THR A 1 710 ? -37.708 4.092 -11.796 1.00 87.44 710 THR A CA 1
ATOM 5691 C C . THR A 1 710 ? -39.105 4.117 -12.425 1.00 87.44 710 THR A C 1
ATOM 5693 O O . THR A 1 710 ? -39.565 5.166 -12.889 1.00 87.44 710 THR A O 1
ATOM 5696 N N . SER A 1 711 ? -39.799 2.979 -12.456 1.00 88.12 711 SER A N 1
ATOM 5697 C CA . SER A 1 711 ? -41.100 2.830 -13.111 1.00 88.12 711 SER A CA 1
ATOM 5698 C C . SER A 1 711 ? -42.248 3.236 -12.188 1.00 88.12 711 SER A C 1
ATOM 5700 O O . SER A 1 711 ? -42.209 3.007 -10.984 1.00 88.12 711 SER A O 1
ATOM 5702 N N . ASN A 1 712 ? -43.334 3.787 -12.733 1.00 87.75 712 ASN A N 1
ATOM 5703 C CA . ASN A 1 712 ? -44.523 4.117 -11.938 1.00 87.75 712 ASN A CA 1
ATOM 5704 C C . ASN A 1 712 ? -45.360 2.857 -11.619 1.00 87.75 712 ASN A C 1
ATOM 5706 O O . ASN A 1 712 ? -46.444 2.662 -12.167 1.00 87.75 712 ASN A O 1
ATOM 5710 N N . ILE A 1 713 ? -44.828 1.979 -10.760 1.00 85.56 713 ILE A N 1
ATOM 5711 C CA . ILE A 1 713 ? -45.486 0.740 -10.305 1.00 85.56 713 ILE A CA 1
ATOM 5712 C C . ILE A 1 713 ? -46.532 0.982 -9.206 1.00 85.56 713 ILE A C 1
ATOM 5714 O O . ILE A 1 713 ? -47.398 0.140 -8.981 1.00 85.56 713 ILE A O 1
ATOM 5718 N N . GLY A 1 714 ? -46.462 2.134 -8.532 1.00 83.56 714 GLY A N 1
ATOM 5719 C CA . GLY A 1 714 ? -47.315 2.494 -7.405 1.00 83.56 714 GLY A CA 1
ATOM 5720 C C . GLY A 1 714 ? -46.854 1.880 -6.078 1.00 83.56 714 GLY A C 1
ATOM 5721 O O . GLY A 1 714 ? -46.514 0.701 -5.990 1.00 83.56 714 GLY A O 1
ATOM 5722 N N . LEU A 1 715 ? -46.917 2.683 -5.010 1.00 86.12 715 LEU A N 1
ATOM 5723 C CA . LEU A 1 715 ? -46.398 2.342 -3.674 1.00 86.12 715 LEU A CA 1
ATOM 5724 C C . LEU A 1 715 ? -46.908 0.997 -3.125 1.00 86.12 715 LEU A C 1
ATOM 5726 O O . LEU A 1 715 ? -46.177 0.286 -2.444 1.00 86.12 715 LEU A O 1
ATOM 5730 N N . HIS A 1 716 ? -48.153 0.626 -3.434 1.00 86.81 716 HIS A N 1
ATOM 5731 C CA . HIS A 1 716 ? -48.749 -0.629 -2.974 1.00 86.81 716 HIS A CA 1
ATOM 5732 C C . HIS A 1 716 ? -48.112 -1.866 -3.630 1.00 86.81 716 HIS A C 1
ATOM 5734 O O . HIS A 1 716 ? -47.934 -2.878 -2.956 1.00 86.81 716 HIS A O 1
ATOM 5740 N N . CYS A 1 717 ? -47.712 -1.786 -4.904 1.00 86.31 717 CYS A N 1
ATOM 5741 C CA . CYS A 1 717 ? -46.981 -2.860 -5.577 1.00 86.31 717 CYS A CA 1
ATOM 5742 C C . CYS A 1 717 ? -45.593 -3.039 -4.957 1.00 86.31 717 CYS A C 1
ATOM 5744 O O . CYS A 1 717 ? -45.225 -4.163 -4.626 1.00 86.31 717 CYS A O 1
ATOM 5746 N N . ALA A 1 718 ? -44.872 -1.936 -4.723 1.00 87.00 718 ALA A N 1
ATOM 5747 C CA . ALA A 1 718 ? -43.578 -1.960 -4.042 1.00 87.00 718 ALA A CA 1
ATOM 5748 C C . ALA A 1 718 ? -43.686 -2.595 -2.642 1.00 87.00 718 ALA A C 1
ATOM 5750 O O . ALA A 1 718 ? -42.972 -3.552 -2.351 1.00 87.00 718 ALA A O 1
ATOM 5751 N N . MET A 1 719 ? -44.655 -2.164 -1.819 1.00 90.31 719 MET A N 1
ATOM 5752 C CA . MET A 1 719 ? -44.921 -2.773 -0.506 1.00 90.31 719 MET A CA 1
ATOM 5753 C C . MET A 1 719 ? -45.154 -4.287 -0.589 1.00 90.31 719 MET A C 1
ATOM 5755 O O . MET A 1 719 ? -44.596 -5.029 0.216 1.00 90.31 719 MET A O 1
ATOM 5759 N N . ILE A 1 720 ? -45.983 -4.758 -1.527 1.00 88.31 720 ILE A N 1
ATOM 5760 C CA . ILE A 1 720 ? -46.343 -6.182 -1.634 1.00 88.31 720 ILE A CA 1
ATOM 5761 C C . ILE A 1 720 ? -45.152 -7.013 -2.118 1.00 88.31 720 ILE A C 1
ATOM 5763 O O . ILE A 1 720 ? -44.810 -8.002 -1.471 1.00 88.31 720 ILE A O 1
ATOM 5767 N N . ILE A 1 721 ? -44.500 -6.599 -3.211 1.00 81.81 721 ILE A N 1
ATOM 5768 C CA . ILE A 1 721 ? -43.329 -7.288 -3.777 1.00 81.81 721 ILE A CA 1
ATOM 5769 C C . ILE A 1 721 ? -42.239 -7.408 -2.714 1.00 81.81 721 ILE A C 1
ATOM 5771 O O . ILE A 1 721 ? -41.719 -8.497 -2.491 1.00 81.81 721 ILE A O 1
ATOM 5775 N N . CYS A 1 722 ? -41.947 -6.323 -1.999 1.00 88.94 722 CYS A N 1
ATOM 5776 C CA . CYS A 1 722 ? -40.882 -6.310 -1.005 1.00 88.94 722 CYS A CA 1
ATOM 5777 C C . CYS A 1 722 ? -41.259 -7.044 0.291 1.00 88.94 722 CYS A C 1
ATOM 5779 O O . CYS A 1 722 ? -40.389 -7.672 0.887 1.00 88.94 722 CYS A O 1
ATOM 5781 N N . THR A 1 723 ? -42.549 -7.097 0.663 1.00 92.19 723 THR A N 1
ATOM 5782 C CA . THR A 1 723 ? -43.023 -7.987 1.746 1.00 92.19 723 THR A CA 1
ATOM 5783 C C . THR A 1 723 ? -42.784 -9.453 1.428 1.00 92.19 723 THR A C 1
ATOM 5785 O O . THR A 1 723 ? -42.426 -10.206 2.326 1.00 92.19 723 THR A O 1
ATOM 5788 N N . LEU A 1 724 ? -42.887 -9.849 0.160 1.00 90.94 724 LEU A N 1
ATOM 5789 C CA . LEU A 1 724 ? -42.570 -11.208 -0.272 1.00 90.94 724 LEU A CA 1
ATOM 5790 C C . LEU A 1 724 ? -41.067 -11.429 -0.498 1.00 90.94 724 LEU A C 1
ATOM 5792 O O . LEU A 1 724 ? -40.57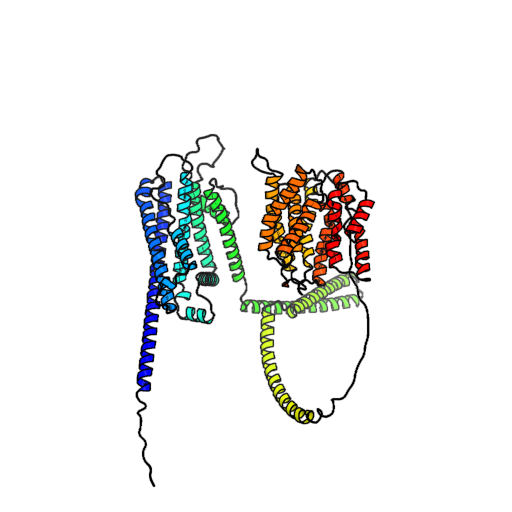7 -12.499 -0.179 1.00 90.94 724 LEU A O 1
ATOM 5796 N N . ALA A 1 725 ? -40.319 -10.431 -0.981 1.00 91.75 725 ALA A N 1
ATOM 5797 C CA . ALA A 1 725 ? -38.855 -10.501 -1.100 1.00 91.75 725 ALA A CA 1
ATOM 5798 C C . ALA A 1 725 ? -38.132 -10.488 0.258 1.00 91.75 725 ALA A C 1
ATOM 5800 O O . ALA A 1 725 ? -36.920 -10.698 0.331 1.00 91.75 725 ALA A O 1
ATOM 5801 N N . GLY A 1 726 ? -38.870 -10.186 1.326 1.00 89.50 726 GLY A N 1
ATOM 5802 C CA . GLY A 1 726 ? -38.404 -10.328 2.686 1.00 89.50 726 GLY A CA 1
ATOM 5803 C C . GLY A 1 726 ? -38.687 -11.697 3.317 1.00 89.50 726 GLY A C 1
ATOM 5804 O O . GLY A 1 726 ? -37.827 -12.214 4.023 1.00 89.50 726 GLY A O 1
ATOM 5805 N N . MET A 1 727 ? -39.884 -12.247 3.106 1.00 91.19 727 MET A N 1
ATOM 5806 C CA . MET A 1 727 ? -40.381 -13.432 3.825 1.00 91.19 727 MET A CA 1
ATOM 5807 C C . MET A 1 727 ? -39.763 -14.770 3.395 1.00 91.19 727 MET A C 1
ATOM 5809 O O . MET A 1 727 ? -39.818 -15.694 4.238 1.00 91.19 727 MET A O 1
#

InterPro domains:
  IPR002229 Blood group Rhesus C/E/D polypeptide [PR00342] (473-490)
  IPR002229 Blood group Rhesus C/E/D polypeptide [PR00342] (502-519)
  IPR002229 Blood group Rhesus C/E/D polypeptide [PR00342] (542-558)
  IPR002229 Blood group Rhesus C/E/D polypeptide [PR00342] (565-588)
  IPR002229 Blood group Rhesus C/E/D polypeptide [PR00342] (599-614)
  IPR002229 Blood group Rhesus C/E/D polypeptide [PR00342] (633-651)
  IPR002229 Blood group Rhesus C/E/D polypeptide [PR00342] (662-684)
  IPR002229 Blood group Rhesus C/E/D polypeptide [PR00342] (696-709)
  IPR002229 Blood group Rhesus C/E/D polypeptide [PR00342] (719-727)
  IPR013099 Potassium channel domain [PF07885] (220-310)
  IPR015449 Potassium channel, calcium-activated, SK [PF03530] (33-144)
  IPR015449 Potassium channel, calcium-activated, SK [PTHR10153] (18-438)
  IPR024041 Ammonium transporter AmtB-like domain [PF00909] (470-727)
  IPR029020 Ammonium/urea transporter [G3DSA:1.10.3430.10] (432-727)

Radius of gyration: 40.17 Å; chains: 1; bounding box: 98×119×101 Å

Organism: Adineta ricciae (NCBI:txid249248)